Protein AF-A0A0C4F046-F1 (afdb_monomer)

Nearest PDB structures (foldseek):
  5k7v-assembly1_B  TM=2.975E-01  e=5.196E-01  synthetic construct
  8ga7-assembly1_A  TM=1.977E-01  e=1.729E+00  synthetic construct
  8tid-assembly1_L  TM=2.351E-01  e=9.231E+00  Tetrahymena thermophila

Sequence (367 aa):
MNSASNLQNIEILNSLYKELLLFGSLDEFSNASDAEFQLK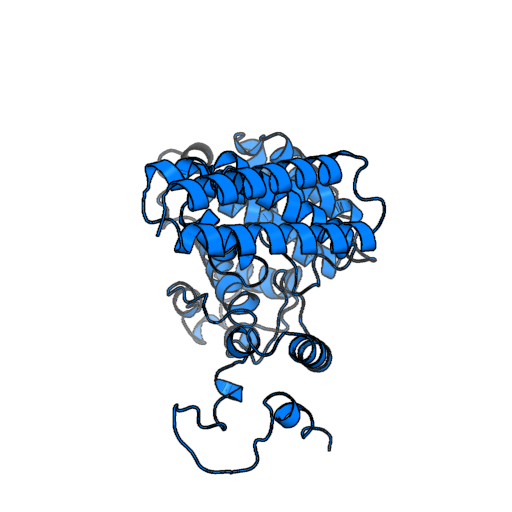SLRSLLRLGDYVAESVAVPAVFAKIEIFKPTTVVNLVELHTKLLFHKLGNNFFDSLDSVIPEIEFLESGAAMVHFHRSIKALPAADKQRAVQVVLKTILSHAPENFPMKGSPSPQYAQISEGFLQDEFLETEYITNLMKVFEIHEKLATSAGKRIEYQLVYYILDFINQYHQKVMQKHMGYGWKKDSSNFDRELDFMRRYLKKYRNRFLDRRYTDASQDLGDFIGFESARTDYGSNPFLFWIFTVLTGPFEHQNWDELFKDPGEMSYTLWMREIGRGKLHEFLRNVPDEQLSQYLPLSMAKGVPIRPGSSRRKTWISAKDLFAGGAN

Mean predicted aligned error: 11.11 Å

Secondary structure (DSSP, 8-state):
--HHHHHHHHHHHHHHHHHHHHHHHSSS-SSHHHHHHHHHHHHHHHHHHHHHHHH---HHHHTT-GGGSHHHHHHHHHHHHHHHHHHHGGGGGG-TT---S-HHHHHH-GGGGGGHHHHHTS-HHHHHHHHHHHHHHHHHHHHHHS-TT-PPPHHHHHHHHHHHTTGGGSHHHHHHHHHHHH-GGGSPSHHHHHHHHHHHHHHHHHHHHH-HHHHHHHH-TT--TTS-HHHHHHHHHHHHHIIIIIHHH-TT---GGG--TTTS--GGGGG-TTT-HHHHHHHHHHHTTS--SSGGGGGS-BTTB-B-TT--B--HHHHHHHHHHS-HHHHTTT--HHHHTT-----------PPPPTTTTTTT---

Radius of gyration: 22.6 Å; Cα contacts (8 Å, |Δi|>4): 366; chains: 1; bounding box: 54×60×60 Å

Organism: Puccinia triticina (isolate 1-1 / race 1 (BBBD)) (NCBI:txid630390)

Structure (mmCIF, N/CA/C/O backbone):
data_AF-A0A0C4F046-F1
#
_entry.id   AF-A0A0C4F046-F1
#
loop_
_atom_site.group_PDB
_atom_site.id
_atom_site.type_symbol
_atom_site.label_atom_id
_atom_site.label_alt_id
_atom_site.label_comp_id
_atom_site.label_asym_id
_atom_site.label_entity_id
_atom_site.label_seq_id
_atom_site.pdbx_PDB_ins_code
_atom_site.Cartn_x
_atom_site.Cartn_y
_atom_site.Cartn_z
_atom_site.occupancy
_atom_site.B_iso_or_equiv
_atom_site.auth_seq_id
_atom_site.auth_comp_id
_atom_site.auth_asym_id
_atom_site.auth_atom_id
_atom_site.pdbx_PDB_model_num
ATOM 1 N N . MET A 1 1 ? -32.332 -7.852 24.096 1.00 48.84 1 MET A N 1
ATOM 2 C CA . MET A 1 1 ? -31.078 -7.268 24.626 1.00 48.84 1 MET A CA 1
ATOM 3 C C . MET A 1 1 ? -31.250 -5.756 24.702 1.00 48.84 1 MET A C 1
ATOM 5 O O . MET A 1 1 ? -31.833 -5.189 23.789 1.00 48.84 1 MET A O 1
ATOM 9 N N . ASN A 1 2 ? -30.885 -5.144 25.833 1.00 57.91 2 ASN A N 1
ATOM 10 C CA . ASN A 1 2 ? -31.359 -3.818 26.256 1.00 57.91 2 ASN A CA 1
ATOM 11 C C . ASN A 1 2 ? -30.564 -2.677 25.589 1.00 57.91 2 ASN A C 1
ATOM 13 O O . ASN A 1 2 ? -29.340 -2.647 25.691 1.00 57.91 2 ASN A O 1
ATOM 17 N N . SER A 1 3 ? -31.246 -1.716 24.956 1.00 61.75 3 SER A N 1
ATOM 18 C CA . SER A 1 3 ? -30.628 -0.586 24.234 1.00 61.75 3 SER A CA 1
ATOM 19 C C . SER A 1 3 ? -29.692 0.272 25.101 1.00 61.75 3 SER A C 1
ATOM 21 O O . SER A 1 3 ? -28.704 0.799 24.594 1.00 61.75 3 SER A O 1
ATOM 23 N N . ALA A 1 4 ? -29.958 0.356 26.408 1.00 63.94 4 ALA A N 1
ATOM 24 C CA . ALA A 1 4 ? -29.123 1.068 27.377 1.00 63.94 4 ALA A CA 1
ATOM 25 C C . ALA A 1 4 ? -27.725 0.441 27.556 1.00 63.94 4 ALA A C 1
ATOM 27 O O . ALA A 1 4 ? -26.740 1.165 27.656 1.00 63.94 4 ALA A O 1
ATOM 28 N N . SER A 1 5 ? -27.616 -0.894 27.521 1.00 73.06 5 SER A N 1
ATOM 29 C CA . SER A 1 5 ? -26.325 -1.593 27.640 1.00 73.06 5 SER A CA 1
ATOM 30 C C . SER A 1 5 ? -25.453 -1.384 26.398 1.00 73.06 5 SER A C 1
ATOM 32 O O . SER A 1 5 ? -24.243 -1.204 26.517 1.00 73.06 5 SER A O 1
ATOM 34 N N . ASN A 1 6 ? -26.068 -1.313 25.213 1.00 74.38 6 ASN A N 1
ATOM 35 C CA . ASN A 1 6 ? -25.349 -1.025 23.971 1.00 74.38 6 ASN A CA 1
ATOM 36 C C . ASN A 1 6 ? -24.788 0.404 23.950 1.00 74.38 6 ASN A C 1
ATOM 38 O O . ASN A 1 6 ? -23.681 0.610 23.464 1.00 74.38 6 ASN A O 1
ATOM 42 N N . LEU A 1 7 ? -25.514 1.386 24.495 1.00 80.25 7 LEU A N 1
ATOM 43 C CA . LEU A 1 7 ? -25.032 2.770 24.578 1.00 80.25 7 LEU A CA 1
ATOM 44 C C . LEU A 1 7 ? -23.834 2.906 25.526 1.00 80.25 7 LEU A C 1
ATOM 46 O O . LEU A 1 7 ? -22.844 3.527 25.151 1.00 80.25 7 LEU A O 1
ATOM 50 N N . GLN A 1 8 ? -23.878 2.255 26.691 1.00 83.56 8 GLN A N 1
ATOM 51 C CA . GLN A 1 8 ? -22.760 2.251 27.638 1.00 83.56 8 GLN A CA 1
ATOM 52 C C . GLN A 1 8 ? -21.491 1.623 27.034 1.00 83.56 8 GLN A C 1
ATOM 54 O O . GLN A 1 8 ? -20.400 2.170 27.176 1.00 83.56 8 GLN A O 1
ATOM 59 N N . ASN A 1 9 ? -21.623 0.510 26.302 1.00 83.06 9 ASN A N 1
ATOM 60 C CA . ASN A 1 9 ? -20.487 -0.117 25.615 1.00 83.06 9 ASN A CA 1
ATOM 61 C C . ASN A 1 9 ? -19.855 0.817 24.567 1.00 83.06 9 ASN A C 1
ATOM 63 O O . ASN A 1 9 ? -18.636 0.832 24.410 1.00 83.06 9 ASN A O 1
ATOM 67 N N . ILE A 1 10 ? -20.670 1.616 23.872 1.00 84.12 10 ILE A N 1
ATOM 68 C CA . ILE A 1 10 ? -20.197 2.599 22.886 1.00 84.12 10 ILE A CA 1
ATOM 69 C C . ILE A 1 10 ? -19.478 3.765 23.566 1.00 84.12 10 ILE A C 1
ATOM 71 O O . ILE A 1 10 ? -18.446 4.209 23.071 1.00 84.12 10 ILE A O 1
ATOM 75 N N . GLU A 1 11 ? -19.978 4.248 24.702 1.00 87.38 11 GLU A N 1
ATOM 76 C CA . GLU A 1 11 ? -19.308 5.294 25.483 1.00 87.38 11 GLU A CA 1
ATOM 77 C C . GLU A 1 11 ? -17.931 4.837 25.971 1.00 87.38 11 GLU A C 1
ATOM 79 O O . GLU A 1 11 ? -16.950 5.562 25.795 1.00 87.38 11 GLU A O 1
ATOM 84 N N . ILE A 1 12 ? -17.836 3.607 26.492 1.00 86.56 12 ILE A N 1
ATOM 85 C CA . ILE A 1 12 ? -16.562 2.994 26.892 1.00 86.56 12 ILE A CA 1
ATOM 86 C C . ILE A 1 12 ? -15.621 2.893 25.687 1.00 86.56 12 ILE A C 1
ATOM 88 O O . ILE A 1 12 ? -14.473 3.326 25.769 1.00 86.56 12 ILE A O 1
ATOM 92 N N . LEU A 1 13 ? -16.103 2.377 24.554 1.00 87.38 13 LEU A N 1
ATOM 93 C CA . LEU A 1 13 ? -15.306 2.236 23.334 1.00 87.38 13 LEU A CA 1
ATOM 94 C C . LEU A 1 13 ? -14.775 3.587 22.831 1.00 87.38 13 LEU A C 1
ATOM 96 O O . LEU A 1 13 ? -13.596 3.712 22.501 1.00 87.38 13 LEU A O 1
ATOM 100 N N . ASN A 1 14 ? -15.625 4.613 22.813 1.00 90.31 14 ASN A N 1
ATOM 101 C CA . ASN A 1 14 ? -15.244 5.962 22.404 1.00 90.31 14 ASN A CA 1
ATOM 102 C C . ASN A 1 14 ? -14.262 6.605 23.397 1.00 90.31 14 ASN A C 1
ATOM 104 O O . ASN A 1 14 ? -13.392 7.368 22.979 1.00 90.31 14 ASN A O 1
ATOM 108 N N . SER A 1 15 ? -14.367 6.297 24.693 1.00 89.31 15 SER A N 1
ATOM 109 C CA . SER A 1 15 ? -13.385 6.722 25.697 1.00 89.31 15 SER A CA 1
ATOM 110 C C . SER A 1 15 ? -12.029 6.055 25.468 1.00 89.31 15 SER A C 1
ATOM 112 O O . SER A 1 15 ? -11.017 6.745 25.436 1.00 89.31 15 SER A O 1
ATOM 114 N N . LEU A 1 16 ? -12.002 4.738 25.231 1.00 87.44 16 LEU A N 1
ATOM 115 C CA . LEU A 1 16 ? -10.771 3.998 24.928 1.00 87.44 16 LEU A CA 1
ATOM 116 C C . LEU A 1 16 ? -10.087 4.517 23.658 1.00 87.44 16 LEU A C 1
ATOM 118 O O . LEU A 1 16 ? -8.867 4.642 23.620 1.00 87.44 16 LEU A O 1
ATOM 122 N N . TYR A 1 17 ? -10.868 4.854 22.631 1.00 87.69 17 TYR A N 1
ATOM 123 C CA . TYR A 1 17 ? -10.349 5.503 21.430 1.00 87.69 17 TYR A CA 1
ATOM 124 C C . TYR A 1 17 ? -9.674 6.847 21.741 1.00 87.69 17 TYR A C 1
ATOM 126 O O . TYR A 1 17 ? -8.573 7.095 21.258 1.00 87.69 17 TYR A O 1
ATOM 134 N N . LYS A 1 18 ? -10.295 7.698 22.567 1.00 87.69 18 LYS A N 1
ATOM 135 C CA . LYS A 1 18 ? -9.705 8.986 22.967 1.00 87.69 18 LYS A CA 1
ATOM 136 C C . LYS A 1 18 ? -8.396 8.806 23.733 1.00 87.69 18 LYS A C 1
ATOM 138 O O . LYS A 1 18 ? -7.441 9.510 23.438 1.00 87.69 18 LYS A O 1
ATOM 143 N N . GLU A 1 19 ? -8.336 7.845 24.652 1.00 85.00 19 GLU A N 1
ATOM 144 C CA . GLU A 1 19 ? -7.095 7.507 25.362 1.00 85.00 19 GLU A CA 1
ATOM 145 C C . GLU A 1 19 ? -6.001 7.047 24.389 1.00 85.00 19 GLU A C 1
ATOM 147 O O . GLU A 1 19 ? -4.870 7.522 24.458 1.00 85.00 19 GLU A O 1
ATOM 152 N N . LEU A 1 20 ? -6.336 6.191 23.413 1.00 82.12 20 LEU A N 1
ATOM 153 C CA . LEU A 1 20 ? -5.384 5.750 22.386 1.00 82.12 20 LEU A CA 1
ATOM 154 C C . LEU A 1 20 ? -4.813 6.927 21.577 1.00 82.12 20 LEU A C 1
ATOM 156 O O . LEU A 1 20 ? -3.622 6.932 21.269 1.00 82.12 20 LEU A O 1
ATOM 160 N N . LEU A 1 21 ? -5.637 7.928 21.252 1.00 78.12 21 LEU A N 1
ATOM 161 C CA . LEU A 1 21 ? -5.165 9.137 20.571 1.00 78.12 21 LEU A CA 1
ATOM 162 C C . LEU A 1 21 ? -4.178 9.938 21.422 1.00 78.12 21 LEU A C 1
ATOM 164 O O . LEU A 1 21 ? -3.212 10.461 20.873 1.00 78.12 21 LEU A O 1
ATOM 168 N N . LEU A 1 22 ? -4.394 10.017 22.739 1.00 74.19 22 LEU A N 1
ATOM 169 C CA . LEU A 1 22 ? -3.463 10.696 23.640 1.00 74.19 22 LEU A CA 1
ATOM 170 C C . LEU A 1 22 ? -2.093 10.009 23.603 1.00 74.19 22 LEU A C 1
ATOM 172 O O . LEU A 1 22 ? -1.090 10.688 23.395 1.00 74.19 22 LEU A O 1
ATOM 176 N N . PHE A 1 23 ? -2.049 8.674 23.667 1.00 65.44 23 PHE A N 1
ATOM 177 C CA . PHE A 1 23 ? -0.799 7.911 23.516 1.00 65.44 23 PHE A CA 1
ATOM 178 C C . PHE A 1 23 ? -0.111 8.131 22.165 1.00 65.44 23 PHE A C 1
ATOM 180 O O . PHE A 1 23 ? 1.113 8.218 22.115 1.00 65.44 23 PHE A O 1
ATOM 187 N N . GLY A 1 24 ? -0.883 8.234 21.080 1.00 60.16 24 GLY A N 1
ATOM 188 C CA . GLY A 1 24 ? -0.346 8.503 19.744 1.00 60.16 24 GLY A CA 1
ATOM 189 C C . GLY A 1 24 ? 0.184 9.930 19.555 1.00 60.16 24 GLY A C 1
ATOM 190 O O . GLY A 1 24 ? 0.894 10.178 18.587 1.00 60.16 24 GLY A O 1
ATOM 191 N N . SER A 1 25 ? -0.161 10.859 20.453 1.00 60.09 25 SER A N 1
ATOM 192 C CA . SER A 1 25 ? 0.201 12.283 20.371 1.00 60.09 25 SER A CA 1
ATOM 193 C C . SER A 1 25 ? 1.336 12.717 21.303 1.00 60.09 25 SER A C 1
ATOM 195 O O . SER A 1 25 ? 1.835 13.827 21.152 1.00 60.09 25 SER A O 1
ATOM 197 N N . LEU A 1 26 ? 1.702 11.889 22.289 1.00 48.78 26 LEU A N 1
ATOM 198 C CA . LEU A 1 26 ? 2.458 12.350 23.458 1.00 48.78 26 LEU A CA 1
ATOM 199 C C . LEU A 1 26 ? 3.973 12.493 23.263 1.00 48.78 26 LEU A C 1
ATOM 201 O O . LEU A 1 26 ? 4.561 13.191 24.068 1.00 48.78 26 LEU A O 1
ATOM 205 N N . ASP A 1 27 ? 4.572 11.881 22.242 1.00 51.28 27 ASP A N 1
ATOM 206 C CA . ASP A 1 27 ? 5.945 12.096 21.742 1.00 51.28 27 ASP A CA 1
ATOM 207 C C . ASP A 1 27 ? 6.153 11.032 20.645 1.00 51.28 27 ASP A C 1
ATOM 209 O O . ASP A 1 27 ? 5.868 9.859 20.896 1.00 51.28 27 ASP A O 1
ATOM 213 N N . GLU A 1 28 ? 6.555 11.391 19.417 1.00 60.91 28 GLU A N 1
ATOM 214 C CA . GLU A 1 28 ? 6.679 10.431 18.300 1.00 60.91 28 GLU A CA 1
ATOM 215 C C . GLU A 1 28 ? 7.558 9.223 18.689 1.00 60.91 28 GLU A C 1
ATOM 217 O O . GLU A 1 28 ? 8.765 9.333 18.883 1.00 60.91 28 GLU A O 1
ATOM 222 N N . PHE A 1 29 ? 6.875 8.086 18.866 1.00 61.34 29 PHE A N 1
ATOM 223 C CA . PHE A 1 29 ? 7.314 6.727 19.201 1.00 61.34 29 PHE A CA 1
ATOM 224 C C . PHE A 1 29 ? 8.789 6.585 19.620 1.00 61.34 29 PHE A C 1
ATOM 226 O O . PHE A 1 29 ? 9.668 6.250 18.826 1.00 61.34 29 PHE A O 1
ATOM 233 N N . SER A 1 30 ? 9.032 6.740 20.921 1.00 62.50 30 SER A N 1
ATOM 234 C CA . SER A 1 30 ? 10.351 6.725 21.564 1.00 62.50 30 SER A CA 1
ATOM 235 C C . SER A 1 30 ? 11.207 5.475 21.305 1.00 62.50 30 SER A C 1
ATOM 237 O O . SER A 1 30 ? 12.424 5.535 21.491 1.00 62.50 30 SER A O 1
ATOM 239 N N . ASN A 1 31 ? 10.616 4.342 20.897 1.00 76.25 31 ASN A N 1
ATOM 240 C CA . ASN A 1 31 ? 11.315 3.152 20.390 1.00 76.25 31 ASN A CA 1
ATOM 241 C C . ASN A 1 31 ? 10.337 2.108 19.790 1.00 76.25 31 ASN A C 1
ATOM 243 O O . ASN A 1 31 ? 9.114 2.217 19.893 1.00 76.25 31 ASN A O 1
ATOM 247 N N . ALA A 1 32 ? 10.887 1.035 19.209 1.00 85.75 32 ALA A N 1
ATOM 248 C CA . ALA A 1 32 ? 10.124 -0.062 18.604 1.00 85.75 32 ALA A CA 1
ATOM 249 C C . ALA A 1 32 ? 9.189 -0.819 19.574 1.00 85.75 32 ALA A C 1
ATOM 251 O O . ALA A 1 32 ? 8.154 -1.330 19.143 1.00 85.75 32 ALA A O 1
ATOM 252 N N . SER A 1 33 ? 9.520 -0.891 20.870 1.00 87.31 33 SER A N 1
ATOM 253 C CA . SER A 1 33 ? 8.685 -1.582 21.868 1.00 87.31 33 SER A CA 1
ATOM 254 C C . SER A 1 33 ? 7.412 -0.792 22.162 1.00 87.31 33 SER A C 1
ATOM 256 O O . SER A 1 33 ? 6.330 -1.377 22.251 1.00 87.31 33 SER A O 1
ATOM 258 N N . ASP A 1 34 ? 7.527 0.535 22.242 1.00 86.56 34 ASP A N 1
ATOM 259 C CA . ASP A 1 34 ? 6.381 1.431 22.412 1.00 86.56 34 ASP A CA 1
ATOM 260 C C . ASP A 1 34 ? 5.447 1.335 21.200 1.00 86.56 34 ASP A C 1
ATOM 262 O O . ASP A 1 34 ? 4.233 1.171 21.353 1.00 86.56 34 ASP A O 1
ATOM 266 N N . ALA A 1 35 ? 6.013 1.319 19.988 1.00 89.50 35 ALA A N 1
ATOM 267 C CA . ALA A 1 35 ? 5.246 1.110 18.763 1.00 89.50 35 ALA A CA 1
ATOM 268 C C . ALA A 1 35 ? 4.544 -0.261 18.738 1.00 89.50 35 ALA A C 1
ATOM 270 O O . ALA A 1 35 ? 3.374 -0.364 18.364 1.00 89.50 35 ALA A O 1
ATOM 271 N N . GLU A 1 36 ? 5.211 -1.330 19.182 1.00 90.44 36 GLU A N 1
ATOM 272 C CA . GLU A 1 36 ? 4.590 -2.652 19.281 1.00 90.44 36 GLU A CA 1
ATOM 273 C C . GLU A 1 36 ? 3.430 -2.674 20.289 1.00 90.44 36 GLU A C 1
ATOM 275 O O . GLU A 1 36 ? 2.371 -3.249 20.003 1.00 90.44 36 GLU A O 1
ATOM 280 N N . PHE A 1 37 ? 3.599 -2.044 21.453 1.00 89.06 37 PHE A N 1
ATOM 281 C CA . PHE A 1 37 ? 2.538 -1.925 22.449 1.00 89.06 37 PHE A CA 1
ATOM 282 C C . PHE A 1 37 ? 1.331 -1.168 21.885 1.00 89.06 37 PHE A C 1
ATOM 284 O O . PHE A 1 37 ? 0.200 -1.654 21.964 1.00 89.06 37 PHE A O 1
ATOM 291 N N . GLN A 1 38 ? 1.560 -0.024 21.241 1.00 88.81 38 GLN A N 1
ATOM 292 C CA . GLN A 1 38 ? 0.492 0.769 20.636 1.00 88.81 38 GLN A CA 1
ATOM 293 C C . GLN A 1 38 ? -0.210 0.030 19.487 1.00 88.81 38 GLN A C 1
ATOM 295 O O . GLN A 1 38 ? -1.438 0.083 19.396 1.00 88.81 38 GLN A O 1
ATOM 300 N N . LEU A 1 39 ? 0.515 -0.748 18.671 1.00 90.44 39 LEU A N 1
ATOM 301 C CA . LEU A 1 39 ? -0.097 -1.635 17.672 1.00 90.44 39 LEU A CA 1
ATOM 302 C C . LEU A 1 39 ? -1.032 -2.653 18.320 1.00 90.44 39 LEU A C 1
ATOM 304 O O . LEU A 1 39 ? -2.149 -2.850 17.842 1.00 90.44 39 LEU A O 1
ATOM 308 N N . LYS A 1 40 ? -0.605 -3.305 19.407 1.00 90.94 40 LYS A N 1
ATOM 309 C CA . LYS A 1 40 ? -1.445 -4.273 20.135 1.00 90.94 40 LYS A CA 1
ATOM 310 C C . LYS A 1 40 ? -2.699 -3.605 20.701 1.00 90.94 40 LYS A C 1
ATOM 312 O O . LYS A 1 40 ? -3.788 -4.176 20.587 1.00 90.94 40 LYS A O 1
ATOM 317 N N . SER A 1 41 ? -2.566 -2.395 21.238 1.00 90.38 41 SER A N 1
ATOM 318 C CA . SER A 1 41 ? -3.684 -1.597 21.753 1.00 90.38 41 SER A CA 1
ATOM 319 C C . SER A 1 41 ? -4.670 -1.214 20.647 1.00 90.38 41 SER A C 1
ATOM 321 O O . SER A 1 41 ? -5.867 -1.468 20.783 1.00 90.38 41 SER A O 1
ATOM 323 N N . LEU A 1 42 ? -4.181 -0.716 19.507 1.00 92.12 42 LEU A N 1
ATOM 324 C CA . LEU A 1 42 ? -5.000 -0.387 18.336 1.00 92.12 42 LEU A CA 1
ATOM 325 C C . LEU A 1 42 ? -5.758 -1.609 17.802 1.00 92.12 42 LEU A C 1
ATOM 327 O O . LEU A 1 42 ? -6.968 -1.553 17.583 1.00 92.12 42 LEU A O 1
ATOM 331 N N . ARG A 1 43 ? -5.071 -2.744 17.639 1.00 91.81 43 ARG A N 1
ATOM 332 C CA . ARG A 1 43 ? -5.685 -4.001 17.175 1.00 91.81 43 ARG A CA 1
ATOM 333 C C . ARG A 1 43 ? -6.765 -4.496 18.136 1.00 91.81 43 ARG A C 1
ATOM 335 O O . ARG A 1 43 ? -7.811 -4.971 17.694 1.00 91.81 43 ARG A O 1
ATOM 342 N N . SER A 1 44 ? -6.532 -4.357 19.441 1.00 90.75 44 SER A N 1
ATOM 343 C CA . SER A 1 44 ? -7.504 -4.721 20.477 1.00 90.75 44 SER A CA 1
ATOM 344 C C . SER A 1 44 ? -8.728 -3.805 20.456 1.00 90.75 44 SER A C 1
ATOM 346 O O . SER A 1 44 ? -9.851 -4.301 20.532 1.00 90.75 44 SER A O 1
ATOM 348 N N . LEU A 1 45 ? -8.528 -2.492 20.283 1.00 91.31 45 LEU A N 1
ATOM 349 C CA . LEU A 1 45 ? -9.607 -1.510 20.150 1.00 91.31 45 LEU A CA 1
ATOM 350 C C . LEU A 1 45 ? -10.508 -1.828 18.951 1.00 91.31 45 LEU A C 1
ATOM 352 O O . LEU A 1 45 ? -11.729 -1.867 19.093 1.00 91.31 45 LEU A O 1
ATOM 356 N N . LEU A 1 46 ? -9.911 -2.099 17.788 1.00 91.31 46 LEU A N 1
ATOM 357 C CA . LEU A 1 46 ? -10.649 -2.447 16.573 1.00 91.31 46 LEU A CA 1
ATOM 358 C C . LEU A 1 46 ? -11.422 -3.757 16.742 1.00 91.31 46 LEU A C 1
ATOM 360 O O . LEU A 1 46 ? -12.613 -3.801 16.450 1.00 91.31 46 LEU A O 1
ATOM 364 N N . ARG A 1 47 ? -10.792 -4.792 17.313 1.00 89.62 47 ARG A N 1
ATOM 365 C CA . ARG A 1 47 ? -11.454 -6.076 17.591 1.00 89.62 47 ARG A CA 1
ATOM 366 C C . ARG A 1 47 ? -12.625 -5.933 18.567 1.00 89.62 47 ARG A C 1
ATOM 368 O O . ARG A 1 47 ? -13.666 -6.551 18.364 1.00 89.62 47 ARG A O 1
ATOM 375 N N . LEU A 1 48 ? -12.469 -5.132 19.622 1.00 87.75 48 LEU A N 1
ATOM 376 C CA . LEU A 1 48 ? -13.560 -4.835 20.553 1.00 87.75 48 LEU A CA 1
ATOM 377 C C . LEU A 1 48 ? -14.684 -4.078 19.841 1.00 87.75 48 LEU A C 1
ATOM 379 O O . LEU A 1 48 ? -15.856 -4.402 20.021 1.00 87.75 48 LEU A O 1
ATOM 383 N N . GLY A 1 49 ? -14.323 -3.112 18.997 1.00 88.00 49 GLY A N 1
ATOM 384 C CA . GLY A 1 49 ? -15.254 -2.457 18.096 1.00 88.00 49 GLY A CA 1
ATOM 385 C C . GLY A 1 49 ? -16.042 -3.463 17.268 1.00 88.00 49 GLY A C 1
ATOM 386 O O . GLY A 1 49 ? -17.261 -3.342 17.164 1.00 88.00 49 GLY A O 1
ATOM 387 N N . ASP A 1 50 ? -15.367 -4.463 16.707 1.00 87.75 50 ASP A N 1
ATOM 388 C CA . ASP A 1 50 ? -16.011 -5.463 15.866 1.00 87.75 50 ASP A CA 1
ATOM 389 C C . ASP A 1 50 ? -17.042 -6.292 16.616 1.00 87.75 50 ASP A C 1
ATOM 391 O O . ASP A 1 50 ? -18.168 -6.455 16.148 1.00 87.75 50 ASP A O 1
ATOM 395 N N . TYR A 1 51 ? -16.696 -6.703 17.829 1.00 85.38 51 TYR A N 1
ATOM 396 C CA . TYR A 1 51 ? -17.625 -7.379 18.719 1.00 85.38 51 TYR A CA 1
ATOM 397 C C . TYR A 1 51 ? -18.849 -6.506 19.058 1.00 85.38 51 TYR A C 1
ATOM 399 O O . TYR A 1 51 ? -19.991 -6.970 19.020 1.00 85.38 51 TYR A O 1
ATOM 407 N N . VAL A 1 52 ? -18.636 -5.216 19.347 1.00 83.25 52 VAL A N 1
ATOM 408 C CA . VAL A 1 52 ? -19.738 -4.275 19.604 1.00 83.25 52 VAL A CA 1
ATOM 409 C C . VAL A 1 52 ? -20.607 -4.114 18.355 1.00 83.25 52 VAL A C 1
ATOM 411 O O . VAL A 1 52 ? -21.830 -4.176 18.467 1.00 83.25 52 VAL A O 1
ATOM 414 N N . ALA A 1 53 ? -20.011 -3.968 17.171 1.00 82.88 53 ALA A N 1
ATOM 415 C CA . ALA A 1 53 ? -20.728 -3.848 15.903 1.00 82.88 53 ALA A CA 1
ATOM 416 C C . ALA A 1 53 ? -21.664 -5.036 15.645 1.00 82.88 53 ALA A C 1
ATOM 418 O O . ALA A 1 53 ? -22.821 -4.829 15.288 1.00 82.88 53 ALA A O 1
ATOM 419 N N . GLU A 1 54 ? -21.192 -6.262 15.878 1.00 82.50 54 GLU A N 1
ATOM 420 C CA . GLU A 1 54 ? -21.991 -7.485 15.726 1.00 82.50 54 GLU A CA 1
ATOM 421 C C . GLU A 1 54 ? -23.177 -7.542 16.704 1.00 82.50 54 GLU A C 1
ATOM 423 O O . GLU A 1 54 ? -24.229 -8.096 16.387 1.00 82.50 54 GLU A O 1
ATOM 428 N N . SER A 1 55 ? -23.037 -6.927 17.881 1.00 76.56 55 SER A N 1
ATOM 429 C CA . SER A 1 55 ? -24.088 -6.872 18.906 1.00 76.56 55 SER A CA 1
ATOM 430 C C . SER A 1 55 ? -25.128 -5.754 18.701 1.00 76.56 55 SER A C 1
ATOM 432 O O . SER A 1 55 ? -26.189 -5.757 19.339 1.00 76.56 55 SER A O 1
ATOM 434 N N . VAL A 1 56 ? -24.853 -4.777 17.827 1.00 75.44 56 VAL A N 1
ATOM 435 C CA . VAL A 1 56 ? -25.709 -3.600 17.612 1.00 75.44 56 VAL A CA 1
ATOM 436 C C . VAL A 1 56 ? -26.619 -3.812 16.401 1.00 75.44 56 VAL A C 1
ATOM 438 O O . VAL A 1 56 ? -26.204 -3.700 15.255 1.00 75.44 56 VAL A O 1
ATOM 441 N N . ALA A 1 57 ? -27.913 -4.028 16.654 1.00 65.44 57 ALA A N 1
ATOM 442 C CA . ALA A 1 57 ? -28.914 -4.231 15.599 1.00 65.44 57 ALA A CA 1
ATOM 443 C C . ALA A 1 57 ? -29.455 -2.931 14.960 1.00 65.44 57 ALA A C 1
ATOM 445 O O . ALA A 1 57 ? -30.184 -2.989 13.973 1.00 65.44 57 ALA A O 1
ATOM 446 N N . VAL A 1 58 ? -29.155 -1.755 15.531 1.00 75.38 58 VAL A N 1
ATOM 447 C CA . VAL A 1 58 ? -29.789 -0.479 15.145 1.00 75.38 58 VAL A CA 1
ATOM 448 C C . VAL A 1 58 ? -28.779 0.456 14.459 1.00 75.38 58 VAL A C 1
ATOM 450 O O . VAL A 1 58 ? -27.856 0.929 15.128 1.00 75.38 58 VAL A O 1
ATOM 453 N N . PRO A 1 59 ? -28.976 0.822 13.175 1.00 76.12 59 PRO A N 1
ATOM 454 C CA . PRO A 1 59 ? -28.053 1.684 12.422 1.00 76.12 59 PRO A CA 1
ATOM 455 C C . PRO A 1 59 ? -27.759 3.042 13.080 1.00 76.12 59 PRO A C 1
ATOM 457 O O . PRO A 1 59 ? -26.621 3.505 13.082 1.00 76.12 59 PRO A O 1
ATOM 460 N N . ALA A 1 60 ? -28.760 3.666 13.710 1.00 77.62 60 ALA A N 1
ATOM 461 C CA . ALA A 1 60 ? -28.590 4.944 14.410 1.00 77.62 60 ALA A CA 1
ATOM 462 C C . ALA A 1 60 ? -27.664 4.850 15.639 1.00 77.62 60 ALA A C 1
ATOM 464 O O . ALA A 1 60 ? -27.060 5.840 16.044 1.00 77.62 60 ALA A O 1
ATOM 465 N N . VAL A 1 61 ? -27.559 3.665 16.244 1.00 75.38 61 VAL A N 1
ATOM 466 C CA . VAL A 1 61 ? -26.648 3.396 17.364 1.00 75.38 61 VAL A CA 1
ATOM 467 C C . VAL A 1 61 ? -25.246 3.106 16.829 1.00 75.38 61 VAL A C 1
ATOM 469 O O . VAL A 1 61 ? -24.276 3.637 17.359 1.00 75.38 61 VAL A O 1
ATOM 472 N N . PHE A 1 62 ? -25.145 2.357 15.729 1.00 77.25 62 PHE A N 1
ATOM 473 C CA . PHE A 1 62 ? -23.880 2.090 15.040 1.00 77.25 62 PHE A CA 1
ATOM 474 C C . PHE A 1 62 ? -23.163 3.380 14.602 1.00 77.25 62 PHE A C 1
ATOM 476 O O . PHE A 1 62 ? -21.958 3.515 14.797 1.00 77.25 62 PHE A O 1
ATOM 483 N N . ALA A 1 63 ? -23.912 4.373 14.109 1.00 81.56 63 ALA A N 1
ATOM 484 C CA . ALA A 1 63 ? -23.376 5.675 13.695 1.00 81.56 63 ALA A CA 1
ATOM 485 C C . ALA A 1 63 ? -22.688 6.479 14.822 1.00 81.56 63 ALA A C 1
ATOM 487 O O . ALA A 1 63 ? -21.991 7.455 14.543 1.00 81.56 63 ALA A O 1
ATOM 488 N N . LYS A 1 64 ? -22.870 6.089 16.093 1.00 85.19 64 LYS A N 1
ATOM 489 C CA . LYS A 1 64 ? -22.238 6.732 17.259 1.00 85.19 64 LYS A CA 1
ATOM 490 C C . LYS A 1 64 ? -20.845 6.186 17.586 1.00 85.19 64 LYS A C 1
ATOM 492 O O . LYS A 1 64 ? -20.188 6.718 18.479 1.00 85.19 64 LYS A O 1
ATOM 497 N N . ILE A 1 65 ? -20.405 5.121 16.917 1.00 87.25 65 ILE A N 1
ATOM 498 C CA . ILE A 1 65 ? -19.099 4.511 17.165 1.00 87.25 65 ILE A CA 1
ATOM 499 C C . ILE A 1 65 ? -18.032 5.302 16.402 1.00 87.25 65 ILE A C 1
ATOM 501 O O . ILE A 1 65 ? -17.969 5.258 15.174 1.00 87.25 65 ILE A O 1
ATOM 505 N N . GLU A 1 66 ? -17.189 6.036 17.131 1.00 90.94 66 GLU A N 1
ATOM 506 C CA . GLU A 1 66 ? -16.223 6.977 16.545 1.00 90.94 66 GLU A CA 1
ATOM 507 C C . GLU A 1 66 ? -15.215 6.282 15.630 1.00 90.94 66 GLU A C 1
ATOM 509 O O . GLU A 1 66 ? -14.918 6.788 14.549 1.00 90.94 66 GLU A O 1
ATOM 514 N N . ILE A 1 67 ? -14.746 5.094 16.023 1.00 90.94 67 ILE A N 1
ATOM 515 C CA . ILE A 1 67 ? -13.747 4.317 15.276 1.00 90.94 67 ILE A CA 1
ATOM 516 C C . ILE A 1 67 ? -14.252 3.773 13.930 1.00 90.94 67 ILE A C 1
ATOM 518 O O . ILE A 1 67 ? -13.457 3.238 13.163 1.00 90.94 67 ILE A O 1
ATOM 522 N N . PHE A 1 68 ? -15.551 3.910 13.628 1.00 91.12 68 PHE A N 1
ATOM 523 C CA . PHE A 1 68 ? -16.142 3.529 12.335 1.00 91.12 68 PHE A CA 1
ATOM 524 C C . PHE A 1 68 ? -16.512 4.720 11.462 1.00 91.12 68 PHE A C 1
ATOM 526 O O . PHE A 1 68 ? -16.960 4.529 10.331 1.00 91.12 68 PHE A O 1
ATOM 533 N N . LYS A 1 69 ? -16.325 5.951 11.949 1.00 93.50 69 LYS A N 1
ATOM 534 C CA . LYS A 1 69 ? -16.507 7.128 11.102 1.00 93.50 69 LYS A CA 1
ATOM 535 C C . LYS A 1 69 ? -15.424 7.149 10.020 1.00 93.50 69 LYS A C 1
ATOM 537 O O . LYS A 1 69 ? -14.267 6.882 10.347 1.00 93.50 69 LYS A O 1
ATOM 542 N N . PRO A 1 70 ? -15.753 7.511 8.765 1.00 95.00 70 PRO A N 1
ATOM 543 C CA . PRO A 1 70 ? -14.804 7.411 7.658 1.00 95.00 70 PRO A CA 1
ATOM 544 C C . PRO A 1 70 ? -13.467 8.118 7.907 1.00 95.00 70 PRO A C 1
ATOM 546 O O . PRO A 1 70 ? -12.409 7.513 7.758 1.00 95.00 70 PRO A O 1
ATOM 549 N N . THR A 1 71 ? -13.507 9.360 8.395 1.00 94.38 71 THR A N 1
ATOM 550 C CA . THR A 1 71 ? -12.304 10.137 8.727 1.00 94.38 71 THR A CA 1
ATOM 551 C C . THR A 1 71 ? -11.471 9.485 9.827 1.00 94.38 71 THR A C 1
ATOM 553 O O . THR A 1 71 ? -10.249 9.427 9.720 1.00 94.38 71 THR A O 1
ATOM 556 N N . THR A 1 72 ? -12.117 8.943 10.861 1.00 94.56 72 THR A N 1
ATOM 557 C CA . THR A 1 72 ? -11.431 8.219 11.935 1.00 94.56 72 THR A CA 1
ATOM 558 C C . THR A 1 72 ? -10.744 6.968 11.408 1.00 94.56 72 THR A C 1
ATOM 560 O O . THR A 1 72 ? -9.591 6.724 11.742 1.00 94.56 72 THR A O 1
ATOM 563 N N . VAL A 1 73 ? -11.419 6.183 10.565 1.00 95.81 73 VAL A N 1
ATOM 564 C CA . VAL A 1 73 ? -10.844 4.964 9.979 1.00 95.81 73 VAL A CA 1
ATOM 565 C C . VAL A 1 73 ? -9.583 5.298 9.183 1.00 95.81 73 VAL A C 1
ATOM 567 O O . VAL A 1 73 ? -8.564 4.641 9.376 1.00 95.81 73 VAL A O 1
ATOM 570 N N . VAL A 1 74 ? -9.620 6.343 8.351 1.00 96.81 74 VAL A N 1
ATOM 571 C CA . VAL A 1 74 ? -8.449 6.815 7.591 1.00 96.81 74 VAL A CA 1
ATOM 572 C C . VAL A 1 74 ? -7.295 7.189 8.529 1.00 96.81 74 VAL A C 1
ATOM 574 O O . VAL A 1 74 ? -6.176 6.721 8.327 1.00 96.81 74 VAL A O 1
ATOM 577 N N . ASN A 1 75 ? -7.562 7.949 9.595 1.00 94.25 75 ASN A N 1
ATOM 578 C CA . ASN A 1 75 ? -6.534 8.333 10.570 1.00 94.25 75 ASN A CA 1
ATOM 579 C C . ASN A 1 75 ? -5.949 7.120 11.314 1.00 94.25 75 ASN A C 1
ATOM 581 O O . ASN A 1 75 ? -4.754 7.070 11.595 1.00 94.25 75 ASN A O 1
ATOM 585 N N . LEU A 1 76 ? -6.774 6.119 11.630 1.00 94.94 76 LEU A N 1
ATOM 586 C CA . LEU A 1 76 ? -6.315 4.892 12.281 1.00 94.94 76 LEU A CA 1
ATOM 587 C C . LEU A 1 76 ? -5.463 4.021 11.345 1.00 94.94 76 LEU A C 1
ATOM 589 O O . LEU A 1 76 ? -4.528 3.373 11.813 1.00 94.94 76 LEU A O 1
ATOM 593 N N . VAL A 1 77 ? -5.745 4.018 10.038 1.00 96.50 77 VAL A N 1
ATOM 594 C CA . VAL A 1 77 ? -4.894 3.366 9.024 1.00 96.50 77 VAL A CA 1
ATOM 595 C C . VAL A 1 77 ? -3.542 4.068 8.909 1.00 96.50 77 VAL A C 1
ATOM 597 O O . VAL A 1 77 ? -2.505 3.402 8.844 1.00 96.50 77 VAL A O 1
ATOM 600 N N . GLU A 1 78 ? -3.537 5.401 8.912 1.00 95.25 78 GLU A N 1
ATOM 601 C CA . GLU A 1 78 ? -2.307 6.195 8.930 1.00 95.25 78 GLU A CA 1
ATOM 602 C C . GLU A 1 78 ? -1.472 5.870 10.178 1.00 95.25 78 GLU A C 1
ATOM 604 O O . GLU A 1 78 ? -0.307 5.487 10.061 1.00 95.25 78 GLU A O 1
ATOM 609 N N . LEU A 1 79 ? -2.090 5.917 11.365 1.00 93.06 79 LEU A N 1
ATOM 610 C CA . LEU A 1 79 ? -1.450 5.564 12.634 1.00 93.06 79 LEU A CA 1
ATOM 611 C C . LEU A 1 79 ? -0.889 4.137 12.610 1.00 93.06 79 LEU A C 1
ATOM 613 O O . LEU A 1 79 ? 0.256 3.922 12.999 1.00 93.06 79 LEU A O 1
ATOM 617 N N . HIS A 1 80 ? -1.661 3.165 12.118 1.00 94.44 80 HIS A N 1
ATOM 618 C CA . HIS A 1 80 ? -1.197 1.786 11.968 1.00 94.44 80 HIS A CA 1
ATOM 619 C C . HIS A 1 80 ? 0.057 1.699 11.090 1.00 94.44 80 HIS A C 1
ATOM 621 O O . HIS A 1 80 ? 1.013 1.015 11.448 1.00 94.44 80 HIS A O 1
ATOM 627 N N . THR A 1 81 ? 0.074 2.418 9.968 1.00 95.19 81 THR A N 1
ATOM 628 C CA . THR A 1 81 ? 1.211 2.434 9.037 1.00 95.19 81 THR A CA 1
ATOM 629 C C . THR A 1 81 ? 2.448 3.062 9.682 1.00 95.19 81 THR A C 1
ATOM 631 O O . THR A 1 81 ? 3.521 2.463 9.630 1.00 95.19 81 THR A O 1
ATOM 634 N N . LYS A 1 82 ? 2.300 4.205 10.369 1.00 92.75 82 LYS A N 1
ATOM 635 C CA . LYS A 1 82 ? 3.390 4.846 11.131 1.00 92.75 82 LYS A CA 1
ATOM 636 C C . LYS A 1 82 ? 3.963 3.905 12.182 1.00 92.75 82 LYS A C 1
ATOM 638 O O . LYS A 1 82 ? 5.174 3.723 12.273 1.00 92.75 82 LYS A O 1
ATOM 643 N N . LEU A 1 83 ? 3.094 3.258 12.946 1.00 92.19 83 LEU A N 1
ATOM 644 C CA . LEU A 1 83 ? 3.498 2.308 13.970 1.00 92.19 83 LEU A CA 1
ATOM 645 C C . LEU A 1 83 ? 4.251 1.096 13.400 1.00 92.19 83 LEU A C 1
ATOM 647 O O . LEU A 1 83 ? 5.185 0.605 14.033 1.00 92.19 83 LEU A O 1
ATOM 651 N N . LEU A 1 84 ? 3.878 0.612 12.209 1.00 92.94 84 LEU A N 1
ATOM 652 C CA . LEU A 1 84 ? 4.619 -0.455 11.533 1.00 92.94 84 LEU A CA 1
ATOM 653 C C . LEU A 1 84 ? 6.044 -0.022 11.176 1.00 92.94 84 LEU A C 1
ATOM 655 O O . LEU A 1 84 ? 6.958 -0.821 11.368 1.00 92.94 84 LEU A O 1
ATOM 659 N N . PHE A 1 85 ? 6.258 1.217 10.721 1.00 91.69 85 PHE A N 1
ATOM 660 C CA . PHE A 1 85 ? 7.612 1.742 10.500 1.00 91.69 85 PHE A CA 1
ATOM 661 C C . PHE A 1 85 ? 8.429 1.762 11.789 1.00 91.69 85 PHE A C 1
ATOM 663 O O . PHE A 1 85 ? 9.528 1.223 11.813 1.00 91.69 85 PHE A O 1
ATOM 670 N N . HIS A 1 86 ? 7.873 2.275 12.884 1.00 89.81 86 HIS A N 1
ATOM 671 C CA . HIS A 1 86 ? 8.596 2.344 14.158 1.00 89.81 86 HIS A CA 1
ATOM 672 C C . HIS A 1 86 ? 8.886 0.961 14.755 1.00 89.81 86 HIS A C 1
ATOM 674 O O . HIS A 1 86 ? 9.956 0.739 15.319 1.00 89.81 86 HIS A O 1
ATOM 680 N N . LYS A 1 87 ? 7.964 0.000 14.599 1.00 91.06 87 LYS A N 1
ATOM 681 C CA . LYS A 1 87 ? 8.173 -1.390 15.029 1.00 91.06 87 LYS A CA 1
ATOM 682 C C . LYS A 1 87 ? 9.240 -2.095 14.183 1.00 91.06 87 LYS A C 1
ATOM 684 O O . LYS A 1 87 ? 10.056 -2.838 14.723 1.00 91.06 87 LYS A O 1
ATOM 689 N N . LEU A 1 88 ? 9.175 -1.959 12.858 1.00 90.25 88 LEU A N 1
ATOM 690 C CA . LEU A 1 88 ? 9.971 -2.770 11.927 1.00 90.25 88 LEU A CA 1
ATOM 691 C C . LEU A 1 88 ? 11.316 -2.126 11.567 1.00 90.25 88 LEU A C 1
ATOM 693 O O . LEU A 1 88 ? 12.255 -2.846 11.212 1.00 90.25 88 LEU A O 1
ATOM 697 N N . GLY A 1 89 ? 11.414 -0.801 11.645 1.00 89.50 89 GLY A N 1
ATOM 698 C CA . GLY A 1 89 ? 12.567 -0.022 11.210 1.00 89.50 89 GLY A CA 1
ATOM 699 C C . GLY A 1 89 ? 12.966 -0.352 9.769 1.00 89.50 89 GLY A C 1
ATOM 700 O O . GLY A 1 89 ? 12.126 -0.587 8.895 1.00 89.50 89 GLY A O 1
ATOM 701 N N . ASN A 1 90 ? 14.271 -0.534 9.564 1.00 87.62 90 ASN A N 1
ATOM 702 C CA . ASN A 1 90 ? 14.883 -0.933 8.288 1.00 87.62 90 ASN A CA 1
ATOM 703 C C . ASN A 1 90 ? 14.383 -2.277 7.722 1.00 87.62 90 ASN A C 1
ATOM 705 O O . ASN A 1 90 ? 14.720 -2.625 6.592 1.00 87.62 90 ASN A O 1
ATOM 709 N N . ASN A 1 91 ? 13.608 -3.057 8.487 1.00 88.69 91 ASN A N 1
ATOM 710 C CA . ASN A 1 91 ? 12.988 -4.290 8.004 1.00 88.69 91 ASN A CA 1
ATOM 711 C C . ASN A 1 91 ? 11.590 -4.067 7.410 1.00 88.69 91 ASN A C 1
ATOM 713 O O . ASN A 1 91 ? 10.989 -5.037 6.955 1.00 88.69 91 ASN A O 1
ATOM 717 N N . PHE A 1 92 ? 11.044 -2.844 7.398 1.00 91.56 92 PHE A N 1
ATOM 718 C CA . PHE A 1 92 ? 9.690 -2.576 6.896 1.00 91.56 92 PHE A CA 1
ATOM 719 C C . PHE A 1 92 ? 9.465 -3.136 5.483 1.00 91.56 92 PHE A C 1
ATOM 721 O O . PHE A 1 92 ? 8.488 -3.848 5.248 1.00 91.56 92 PHE A O 1
ATOM 728 N N . PHE A 1 93 ? 10.402 -2.892 4.564 1.00 90.25 93 PHE A N 1
ATOM 729 C CA . PHE A 1 93 ? 10.333 -3.366 3.175 1.00 90.25 93 PHE A CA 1
ATOM 730 C C . PHE A 1 93 ? 10.670 -4.852 2.999 1.00 90.25 93 PHE A C 1
ATOM 732 O O . PHE A 1 93 ? 10.570 -5.400 1.906 1.00 90.25 93 PHE A O 1
ATOM 739 N N . ASP A 1 94 ? 11.056 -5.533 4.069 1.00 86.25 94 ASP A N 1
ATOM 740 C CA . ASP A 1 94 ? 11.474 -6.932 4.035 1.00 86.25 94 ASP A CA 1
ATOM 741 C C . ASP A 1 94 ? 10.635 -7.809 4.976 1.00 86.25 94 ASP A C 1
ATOM 743 O O . ASP A 1 94 ? 10.860 -9.016 5.083 1.00 86.25 94 ASP A O 1
ATOM 747 N N . SER A 1 95 ? 9.652 -7.208 5.645 1.00 85.69 95 SER A N 1
ATOM 748 C CA . SER A 1 95 ? 8.782 -7.858 6.612 1.00 85.69 95 SER A CA 1
ATOM 749 C C . SER A 1 95 ? 7.496 -8.360 5.967 1.00 85.69 95 SER A C 1
ATOM 751 O O . SER A 1 95 ? 6.908 -7.723 5.091 1.00 85.69 95 SER A O 1
ATOM 753 N N . LEU A 1 96 ? 7.024 -9.497 6.469 1.00 80.12 96 LEU A N 1
ATOM 754 C CA . LEU A 1 96 ? 5.714 -10.058 6.146 1.00 80.12 96 LEU A CA 1
ATOM 755 C C . LEU A 1 96 ? 4.564 -9.335 6.861 1.00 80.12 96 LEU A C 1
ATOM 757 O O . LEU A 1 96 ? 3.429 -9.394 6.399 1.00 80.12 96 LEU A O 1
ATOM 761 N N . ASP A 1 97 ? 4.876 -8.602 7.933 1.00 83.62 97 ASP A N 1
ATOM 762 C CA . ASP A 1 97 ? 3.931 -7.768 8.687 1.00 83.62 97 ASP A CA 1
ATOM 763 C C . ASP A 1 97 ? 3.741 -6.368 8.066 1.00 83.62 97 ASP A C 1
ATOM 765 O O . ASP A 1 97 ? 3.068 -5.520 8.653 1.00 83.62 97 ASP A O 1
ATOM 769 N N . SER A 1 98 ? 4.385 -6.093 6.928 1.00 91.12 98 SER A N 1
ATOM 770 C CA . SER A 1 98 ? 4.353 -4.784 6.271 1.00 91.12 98 SER A CA 1
ATOM 771 C C . SER A 1 98 ? 2.979 -4.463 5.659 1.00 91.12 98 SER A C 1
ATOM 773 O O . SER A 1 98 ? 2.039 -5.259 5.704 1.00 91.12 98 SER A O 1
ATOM 775 N N . VAL A 1 99 ? 2.857 -3.278 5.066 1.00 93.25 99 VAL A N 1
ATOM 776 C CA . VAL A 1 99 ? 1.645 -2.792 4.394 1.00 93.25 99 VAL A CA 1
ATOM 777 C C . VAL A 1 99 ? 2.003 -2.195 3.037 1.00 93.25 99 VAL A C 1
ATOM 779 O O . VAL A 1 99 ? 3.081 -1.628 2.874 1.00 93.25 99 VAL A O 1
ATOM 782 N N . ILE A 1 100 ? 1.091 -2.319 2.070 1.00 94.00 100 ILE A N 1
ATOM 783 C CA . ILE A 1 100 ? 1.198 -1.709 0.739 1.00 94.00 100 ILE A CA 1
ATOM 784 C C . ILE A 1 100 ? -0.009 -0.801 0.450 1.00 94.00 100 ILE A C 1
ATOM 786 O O . ILE A 1 100 ? -1.102 -1.056 0.966 1.00 94.00 100 ILE A O 1
ATOM 790 N N . PRO A 1 101 ? 0.160 0.253 -0.368 1.00 95.81 101 PRO A N 1
ATOM 791 C CA . PRO A 1 101 ? -0.882 1.238 -0.651 1.00 95.81 101 PRO A CA 1
ATOM 792 C C . PRO A 1 101 ? -1.818 0.771 -1.781 1.00 95.81 101 PRO A C 1
ATOM 794 O O . PRO A 1 101 ? -1.887 1.382 -2.842 1.00 95.81 101 PRO A O 1
ATOM 797 N N . GLU A 1 102 ? -2.559 -0.314 -1.558 1.00 93.25 102 GLU A N 1
ATOM 798 C CA . GLU A 1 102 ? -3.567 -0.815 -2.506 1.00 93.25 102 GLU A CA 1
ATOM 799 C C . GLU A 1 102 ? -4.885 -1.099 -1.808 1.00 93.25 102 GLU A C 1
ATOM 801 O O . GLU A 1 102 ? -4.905 -1.775 -0.779 1.00 93.25 102 GLU A O 1
ATOM 806 N N . ILE A 1 103 ? -6.000 -0.639 -2.378 1.00 94.00 103 ILE A N 1
ATOM 807 C CA . ILE A 1 103 ? -7.297 -0.759 -1.708 1.00 94.00 103 ILE A CA 1
ATOM 808 C C . ILE A 1 103 ? -7.687 -2.220 -1.476 1.00 94.00 103 ILE A C 1
ATOM 810 O O . ILE A 1 103 ? -8.110 -2.569 -0.377 1.00 94.00 103 ILE A O 1
ATOM 814 N N . GLU A 1 104 ? -7.457 -3.100 -2.448 1.00 89.06 104 GLU A N 1
ATOM 815 C CA . GLU A 1 104 ? -7.771 -4.519 -2.306 1.00 89.06 104 GLU A CA 1
ATOM 816 C C . GLU A 1 104 ? -6.913 -5.171 -1.209 1.00 89.06 104 GLU A C 1
ATOM 818 O O . GLU A 1 104 ? -7.389 -6.059 -0.495 1.00 89.06 104 GLU A O 1
ATOM 823 N N . PHE A 1 105 ? -5.665 -4.716 -1.027 1.00 89.44 105 PHE A N 1
ATOM 824 C CA . PHE A 1 105 ? -4.822 -5.153 0.088 1.00 89.44 105 PHE A CA 1
ATOM 825 C C . PHE A 1 105 ? -5.347 -4.620 1.425 1.00 89.44 105 PHE A C 1
ATOM 827 O O . PHE A 1 105 ? -5.457 -5.384 2.380 1.00 89.44 105 PHE A O 1
ATOM 834 N N . LEU A 1 106 ? -5.735 -3.345 1.508 1.00 92.75 106 LEU A N 1
ATOM 835 C CA . LEU A 1 106 ? -6.304 -2.777 2.736 1.00 92.75 106 LEU A CA 1
ATOM 836 C C . LEU A 1 106 ? -7.625 -3.461 3.139 1.00 92.75 106 LEU A C 1
ATOM 838 O O . LEU A 1 106 ? -7.930 -3.579 4.326 1.00 92.75 106 LEU A O 1
ATOM 842 N N . GLU A 1 107 ? -8.396 -3.952 2.168 1.00 90.94 107 GLU A N 1
ATOM 843 C CA . GLU A 1 107 ? -9.663 -4.649 2.399 1.00 90.94 107 GLU A CA 1
ATOM 844 C C . GLU A 1 107 ? -9.514 -6.123 2.785 1.00 90.94 107 GLU A C 1
ATOM 846 O O . GLU A 1 107 ? -10.437 -6.685 3.380 1.00 90.94 107 GLU A O 1
ATOM 851 N N . SER A 1 108 ? -8.418 -6.783 2.409 1.00 83.50 108 SER A N 1
ATOM 852 C CA . SER A 1 108 ? -8.336 -8.249 2.503 1.00 83.50 108 SER A CA 1
ATOM 853 C C . SER A 1 108 ? -7.003 -8.812 2.977 1.00 83.50 108 SER A C 1
ATOM 855 O O . SER A 1 108 ? -6.985 -9.940 3.459 1.00 83.50 108 SER A O 1
ATOM 857 N N . GLY A 1 109 ? -5.923 -8.037 2.921 1.00 82.00 109 GLY A N 1
ATOM 858 C CA . GLY A 1 109 ? -4.588 -8.459 3.320 1.00 82.00 109 GLY A CA 1
ATOM 859 C C . GLY A 1 109 ? -4.482 -8.719 4.819 1.00 82.00 109 GLY A C 1
ATOM 860 O O . GLY A 1 109 ? -5.066 -8.003 5.639 1.00 82.00 109 GLY A O 1
ATOM 861 N N . ALA A 1 110 ? -3.713 -9.739 5.189 1.00 79.19 110 ALA A N 1
ATOM 862 C CA . ALA A 1 110 ? -3.625 -10.211 6.566 1.00 79.19 110 ALA A CA 1
ATOM 863 C C . ALA A 1 110 ? -3.105 -9.159 7.564 1.00 79.19 110 ALA A C 1
ATOM 865 O O . ALA A 1 110 ? -3.648 -9.045 8.663 1.00 79.19 110 ALA A O 1
ATOM 866 N N . ALA A 1 111 ? -2.134 -8.323 7.172 1.00 82.50 111 ALA A N 1
ATOM 867 C CA . ALA A 1 111 ? -1.639 -7.225 8.013 1.00 82.50 111 ALA A CA 1
ATOM 868 C C . ALA A 1 111 ? -2.734 -6.194 8.361 1.00 82.50 111 ALA A C 1
ATOM 870 O O . ALA A 1 111 ? -2.644 -5.503 9.375 1.00 82.50 111 ALA A O 1
ATOM 871 N N . MET A 1 112 ? -3.796 -6.135 7.552 1.00 89.31 112 MET A N 1
ATOM 872 C CA . MET A 1 112 ? -4.926 -5.220 7.699 1.00 89.31 112 MET A CA 1
ATOM 873 C C . MET A 1 112 ? -6.187 -5.907 8.240 1.00 89.31 112 MET A C 1
ATOM 875 O O . MET A 1 112 ? -7.257 -5.303 8.225 1.00 89.31 112 MET A O 1
ATOM 879 N N . VAL A 1 113 ? -6.092 -7.139 8.761 1.00 86.19 113 VAL A N 1
ATOM 880 C CA . VAL A 1 113 ? -7.258 -7.943 9.191 1.00 86.19 113 VAL A CA 1
ATOM 881 C C . VAL A 1 113 ? -8.199 -7.213 10.151 1.00 86.19 113 VAL A C 1
ATOM 883 O O . VAL A 1 113 ? -9.415 -7.306 10.018 1.00 86.19 113 VAL A O 1
ATOM 886 N N . HIS A 1 114 ? -7.649 -6.415 11.066 1.00 89.50 114 HIS A N 1
ATOM 887 C CA . HIS A 1 114 ? -8.416 -5.640 12.048 1.00 89.50 114 HIS A CA 1
ATOM 888 C C . HIS A 1 114 ? -9.179 -4.453 11.442 1.00 89.50 114 HIS A C 1
ATOM 890 O O . HIS A 1 114 ? -10.040 -3.869 12.089 1.00 89.50 114 HIS A O 1
ATOM 896 N N . PHE A 1 115 ? -8.859 -4.083 10.205 1.00 93.19 115 PHE A N 1
ATOM 897 C CA . PHE A 1 115 ? -9.480 -2.984 9.476 1.00 93.19 115 PHE A CA 1
ATOM 898 C C . PHE A 1 115 ? -10.473 -3.462 8.413 1.00 93.19 115 PHE A C 1
ATOM 900 O O . PHE A 1 115 ? -11.232 -2.640 7.903 1.00 93.19 115 PHE A O 1
ATOM 907 N N . HIS A 1 116 ? -10.520 -4.762 8.087 1.00 91.25 116 HIS A N 1
ATOM 908 C CA . HIS A 1 116 ? -11.285 -5.290 6.947 1.00 91.25 116 HIS A CA 1
ATOM 909 C C . HIS A 1 116 ? -12.742 -4.825 6.921 1.00 91.25 116 HIS A C 1
ATOM 911 O O . HIS A 1 116 ? -13.203 -4.382 5.870 1.00 91.25 116 HIS A O 1
ATOM 917 N N . ARG A 1 117 ? -13.476 -4.881 8.047 1.00 90.69 117 ARG A N 1
ATOM 918 C CA . ARG A 1 117 ? -14.866 -4.387 8.069 1.00 90.69 117 ARG A CA 1
ATOM 919 C C . ARG A 1 117 ? -14.910 -2.889 7.780 1.00 90.69 117 ARG A C 1
ATOM 921 O O . ARG A 1 117 ? -15.660 -2.463 6.906 1.00 90.69 117 ARG A O 1
ATOM 928 N N . SER A 1 118 ? -14.129 -2.109 8.522 1.00 93.50 118 SER A N 1
ATOM 929 C CA . SER A 1 118 ? -14.155 -0.650 8.448 1.00 93.50 118 SER A CA 1
ATOM 930 C C . SER A 1 118 ? -13.776 -0.143 7.058 1.00 93.50 118 SER A C 1
ATOM 932 O O . SER A 1 118 ? -14.491 0.695 6.525 1.00 93.50 118 SER A O 1
ATOM 934 N N . ILE A 1 119 ? -12.730 -0.698 6.434 1.00 95.75 119 ILE A N 1
ATOM 935 C CA . ILE A 1 119 ? -12.279 -0.298 5.091 1.00 95.75 119 ILE A CA 1
ATOM 936 C C . ILE A 1 119 ? -13.292 -0.688 4.024 1.00 95.75 119 ILE A C 1
ATOM 938 O O . ILE A 1 119 ? -13.642 0.147 3.194 1.00 95.75 119 ILE A O 1
ATOM 942 N N . LYS A 1 120 ? -13.837 -1.912 4.066 1.00 93.81 120 LYS A N 1
ATOM 943 C CA . LYS A 1 120 ? -14.869 -2.334 3.104 1.00 93.81 120 LYS A CA 1
ATOM 944 C C . LYS A 1 120 ? -16.109 -1.444 3.161 1.00 93.81 120 LYS A C 1
ATOM 946 O O . LYS A 1 120 ? -16.714 -1.197 2.118 1.00 93.81 120 LYS A O 1
ATOM 951 N N . ALA A 1 121 ? -16.459 -0.964 4.356 1.00 92.94 121 ALA A N 1
ATOM 952 C CA . ALA A 1 121 ? -17.598 -0.085 4.600 1.00 92.94 121 ALA A CA 1
ATOM 953 C C . ALA A 1 121 ? -17.353 1.390 4.226 1.00 92.94 121 ALA A C 1
ATOM 955 O O . ALA A 1 121 ? -18.304 2.173 4.243 1.00 92.94 121 ALA A O 1
ATOM 956 N N . LEU A 1 122 ? -16.118 1.789 3.894 1.00 96.00 122 LEU A N 1
ATOM 957 C CA . LEU A 1 122 ? -15.823 3.169 3.512 1.00 96.00 122 LEU A CA 1
ATOM 958 C C . LEU A 1 122 ? -16.497 3.557 2.183 1.00 96.00 122 LEU A C 1
ATOM 960 O O . LEU A 1 122 ? -16.524 2.760 1.240 1.00 96.00 122 LEU A O 1
ATOM 964 N N . PRO A 1 123 ? -16.969 4.808 2.051 1.00 96.19 123 PRO A N 1
ATOM 965 C CA . PRO A 1 123 ? -17.269 5.399 0.751 1.00 96.19 123 PRO A CA 1
ATOM 966 C C . PRO A 1 123 ? -16.040 5.406 -0.171 1.00 96.19 123 PRO A C 1
ATOM 968 O O . PRO A 1 123 ? -14.900 5.440 0.289 1.00 96.19 123 PRO A O 1
ATOM 971 N N . ALA A 1 124 ? -16.259 5.440 -1.489 1.00 95.50 124 ALA A N 1
ATOM 972 C CA . ALA A 1 124 ? -15.172 5.396 -2.475 1.00 95.50 124 ALA A CA 1
ATOM 973 C C . ALA A 1 124 ? -14.123 6.513 -2.288 1.00 95.50 124 ALA A C 1
ATOM 975 O O . ALA A 1 124 ? -12.927 6.253 -2.395 1.00 95.50 124 ALA A O 1
ATOM 976 N N . ALA A 1 125 ? -14.557 7.732 -1.947 1.00 95.50 125 ALA A N 1
ATOM 977 C CA . ALA A 1 125 ? -13.655 8.855 -1.682 1.00 95.50 125 ALA A CA 1
ATOM 978 C C . ALA A 1 125 ? -12.760 8.615 -0.450 1.00 95.50 125 ALA A C 1
ATOM 980 O O . ALA A 1 125 ? -11.582 8.964 -0.453 1.00 95.50 125 ALA A O 1
ATOM 981 N N . ASP A 1 126 ? -13.292 7.970 0.589 1.00 97.19 126 ASP A N 1
ATOM 982 C CA . ASP A 1 126 ? -12.525 7.642 1.791 1.00 97.19 126 ASP A CA 1
ATOM 983 C C . ASP A 1 126 ? -11.608 6.431 1.572 1.00 97.19 126 ASP A C 1
ATOM 985 O O . ASP A 1 126 ? -10.525 6.382 2.150 1.00 97.19 126 ASP A O 1
ATOM 989 N N . LYS A 1 127 ? -11.973 5.490 0.687 1.00 97.06 127 LYS A N 1
ATOM 990 C CA . LYS A 1 127 ? -11.070 4.418 0.228 1.00 97.06 127 LYS A CA 1
ATOM 991 C C . LYS A 1 127 ? -9.862 4.983 -0.518 1.00 97.06 127 LYS A C 1
ATOM 993 O O . LYS A 1 127 ? -8.732 4.616 -0.206 1.00 97.06 127 LYS A O 1
ATOM 998 N N . GLN A 1 128 ? -10.092 5.922 -1.439 1.00 96.69 128 GLN A N 1
ATOM 999 C CA . GLN A 1 128 ? -9.018 6.673 -2.094 1.00 96.69 128 GLN A CA 1
ATOM 1000 C C . GLN A 1 128 ? -8.128 7.362 -1.057 1.00 96.69 128 GLN A C 1
ATOM 1002 O O . GLN A 1 128 ? -6.906 7.235 -1.107 1.00 96.69 128 GLN A O 1
ATOM 1007 N N . ARG A 1 129 ? -8.736 8.062 -0.090 1.00 96.94 129 ARG A N 1
ATOM 1008 C CA . ARG A 1 129 ? -7.994 8.754 0.966 1.00 96.94 129 ARG A CA 1
ATOM 1009 C C . ARG A 1 129 ? -7.182 7.786 1.826 1.00 96.94 129 ARG A C 1
ATOM 1011 O O . ARG A 1 129 ? -6.044 8.103 2.147 1.00 96.94 129 ARG A O 1
ATOM 1018 N N . ALA A 1 130 ? -7.721 6.610 2.152 1.00 97.88 130 ALA A N 1
ATOM 1019 C CA . ALA A 1 130 ? -7.010 5.562 2.882 1.00 97.88 130 ALA A CA 1
ATOM 1020 C C . ALA A 1 130 ? -5.753 5.098 2.127 1.00 97.88 130 ALA A C 1
ATOM 1022 O O . ALA A 1 130 ? -4.677 5.026 2.712 1.00 97.88 130 ALA A O 1
ATOM 1023 N N . VAL A 1 131 ? -5.861 4.853 0.817 1.00 98.06 131 VAL A N 1
ATOM 1024 C CA . VAL A 1 131 ? -4.699 4.517 -0.023 1.00 98.06 131 VAL A CA 1
ATOM 1025 C C . VAL A 1 131 ? -3.686 5.666 -0.046 1.00 98.06 131 VAL A C 1
ATOM 1027 O O . VAL A 1 131 ? -2.492 5.436 0.144 1.00 98.06 131 VAL A O 1
ATOM 1030 N N . GLN A 1 132 ? -4.159 6.905 -0.214 1.00 97.19 132 GLN A N 1
ATOM 1031 C CA . GLN A 1 132 ? -3.304 8.091 -0.257 1.00 97.19 132 GLN A CA 1
ATOM 1032 C C . GLN A 1 132 ? -2.516 8.281 1.046 1.00 97.19 132 GLN A C 1
ATOM 1034 O O . GLN A 1 132 ? -1.313 8.524 0.984 1.00 97.19 132 GLN A O 1
ATOM 1039 N N . VAL A 1 133 ? -3.151 8.156 2.221 1.00 97.00 133 VAL A N 1
ATOM 1040 C CA . VAL A 1 133 ? -2.447 8.332 3.506 1.00 97.00 133 VAL A CA 1
ATOM 1041 C C . VAL A 1 133 ? -1.430 7.225 3.757 1.00 97.00 133 VAL A C 1
ATOM 1043 O O . VAL A 1 133 ? -0.351 7.519 4.266 1.00 97.00 133 VAL A O 1
ATOM 1046 N N . VAL A 1 134 ? -1.710 5.981 3.352 1.00 98.00 134 VAL A N 1
ATOM 1047 C CA . VAL A 1 134 ? -0.729 4.884 3.429 1.00 98.00 134 VAL A CA 1
ATOM 1048 C C . VAL A 1 134 ? 0.473 5.201 2.545 1.00 98.00 134 VAL A C 1
ATOM 1050 O O . VAL A 1 134 ? 1.605 5.133 3.017 1.00 98.00 134 VAL A O 1
ATOM 1053 N N . LEU A 1 135 ? 0.242 5.612 1.294 1.00 97.75 135 LEU A N 1
ATOM 1054 C CA . LEU A 1 135 ? 1.315 5.955 0.362 1.00 97.75 135 LEU A CA 1
ATOM 1055 C C . LEU A 1 135 ? 2.141 7.152 0.854 1.00 97.75 135 LEU A C 1
ATOM 1057 O O . LEU A 1 135 ? 3.364 7.050 0.909 1.00 97.75 135 LEU A O 1
ATOM 1061 N N . LYS A 1 136 ? 1.499 8.247 1.289 1.00 96.75 136 LYS A N 1
ATOM 1062 C CA . LYS A 1 136 ? 2.196 9.409 1.870 1.00 96.75 136 LYS A CA 1
ATOM 1063 C C . LYS A 1 136 ? 3.022 9.012 3.096 1.00 96.75 136 LYS A C 1
ATOM 1065 O O . LYS A 1 136 ? 4.181 9.396 3.194 1.00 96.75 136 LYS A O 1
ATOM 1070 N N . THR A 1 137 ? 2.459 8.197 3.989 1.00 95.50 137 THR A N 1
ATOM 1071 C CA . THR A 1 137 ? 3.171 7.725 5.187 1.00 95.50 137 THR A CA 1
ATOM 1072 C C . THR A 1 137 ? 4.391 6.886 4.821 1.00 95.50 137 THR A C 1
ATOM 1074 O O . THR A 1 137 ? 5.451 7.057 5.418 1.00 95.50 137 THR A O 1
ATOM 1077 N N . ILE A 1 138 ? 4.268 5.995 3.834 1.00 95.62 138 ILE A N 1
ATOM 1078 C CA . ILE A 1 138 ? 5.398 5.195 3.355 1.00 95.62 138 ILE A CA 1
ATOM 1079 C C . ILE A 1 138 ? 6.482 6.099 2.774 1.00 95.62 138 ILE A C 1
ATOM 1081 O O . ILE A 1 138 ? 7.635 5.976 3.172 1.00 95.62 138 ILE A O 1
ATOM 1085 N N . LEU A 1 139 ? 6.126 7.027 1.884 1.00 93.94 139 LEU A N 1
ATOM 1086 C CA . LEU A 1 139 ? 7.091 7.920 1.239 1.00 93.94 139 LEU A CA 1
ATOM 1087 C C . LEU A 1 139 ? 7.830 8.811 2.246 1.00 93.94 139 LEU A C 1
ATOM 1089 O O . LEU A 1 139 ? 9.025 9.042 2.067 1.00 93.94 139 LEU A O 1
ATOM 1093 N N . SER A 1 140 ? 7.158 9.261 3.312 1.00 92.06 140 SER A N 1
ATOM 1094 C CA . SER A 1 140 ? 7.770 10.111 4.339 1.00 92.06 140 SER A CA 1
ATOM 1095 C C . SER A 1 140 ? 8.738 9.358 5.258 1.00 92.06 140 SER A C 1
ATOM 1097 O O . SER A 1 140 ? 9.720 9.943 5.695 1.00 92.06 140 SER A O 1
ATOM 1099 N N . HIS A 1 141 ? 8.490 8.074 5.546 1.00 90.12 141 HIS A N 1
ATOM 1100 C CA . HIS A 1 141 ? 9.335 7.274 6.451 1.00 90.12 141 HIS A CA 1
ATOM 1101 C C . HIS A 1 141 ? 10.373 6.423 5.715 1.00 90.12 141 HIS A C 1
ATOM 1103 O O . HIS A 1 141 ? 11.359 5.987 6.309 1.00 90.12 141 HIS A O 1
ATOM 1109 N N . ALA A 1 142 ? 10.171 6.165 4.424 1.00 87.50 142 ALA A N 1
ATOM 1110 C CA . ALA A 1 142 ? 11.057 5.330 3.630 1.00 87.50 142 ALA A CA 1
ATOM 1111 C C . ALA A 1 142 ? 12.529 5.778 3.659 1.00 87.50 142 ALA A C 1
ATOM 1113 O O . ALA A 1 142 ? 13.345 4.888 3.884 1.00 87.50 142 ALA A O 1
ATOM 1114 N N . PRO A 1 143 ? 12.906 7.074 3.511 1.00 83.62 143 PRO A N 1
ATOM 1115 C CA . PRO A 1 143 ? 14.312 7.498 3.488 1.00 83.62 143 PRO A CA 1
ATOM 1116 C C . PRO A 1 143 ? 15.157 6.979 4.657 1.00 83.62 143 PRO A C 1
ATOM 1118 O O . PRO A 1 143 ? 16.303 6.584 4.459 1.00 83.62 143 PRO A O 1
ATOM 1121 N N . GLU A 1 144 ? 14.576 6.940 5.856 1.00 81.81 144 GLU A N 1
ATOM 1122 C CA . GLU A 1 144 ? 15.240 6.498 7.088 1.00 81.81 144 GLU A CA 1
ATOM 1123 C C . GLU A 1 144 ? 15.188 4.978 7.285 1.00 81.81 144 GLU A C 1
ATOM 1125 O O . GLU A 1 144 ? 15.929 4.438 8.099 1.00 81.81 144 GLU A O 1
ATOM 1130 N N . ASN A 1 145 ? 14.326 4.289 6.531 1.00 82.31 145 ASN A N 1
ATOM 1131 C CA . ASN A 1 145 ? 14.017 2.869 6.683 1.00 82.31 145 ASN A CA 1
ATOM 1132 C C . ASN A 1 145 ? 14.378 2.042 5.437 1.00 82.31 145 ASN A C 1
ATOM 1134 O O . ASN A 1 145 ? 13.973 0.879 5.324 1.00 82.31 145 ASN A O 1
ATOM 1138 N N . PHE A 1 146 ? 15.134 2.609 4.489 1.00 77.50 146 PHE A N 1
ATOM 1139 C CA . PHE A 1 146 ? 15.703 1.832 3.392 1.00 77.50 146 PHE A CA 1
ATOM 1140 C C . PHE A 1 146 ? 16.647 0.755 3.960 1.00 77.50 146 PHE A C 1
ATOM 1142 O O . PHE A 1 146 ? 17.408 1.013 4.899 1.00 77.50 146 PHE A O 1
ATOM 1149 N N . PRO A 1 147 ? 16.634 -0.473 3.412 1.00 70.75 147 PRO A N 1
ATOM 1150 C CA . PRO A 1 147 ? 17.512 -1.535 3.885 1.00 70.75 147 PRO A CA 1
ATOM 1151 C C . PRO A 1 147 ? 18.987 -1.099 3.800 1.00 70.75 147 PRO A C 1
ATOM 1153 O O . PRO A 1 147 ? 19.405 -0.573 2.771 1.00 70.75 147 PRO A O 1
ATOM 1156 N N . MET A 1 148 ? 19.746 -1.363 4.882 1.00 53.84 148 MET A N 1
ATOM 1157 C CA . MET A 1 148 ? 21.084 -0.876 5.328 1.00 53.84 148 MET A CA 1
ATOM 1158 C C . MET A 1 148 ? 22.235 -0.657 4.307 1.00 53.84 148 MET A C 1
ATOM 1160 O O . MET A 1 148 ? 23.354 -0.345 4.710 1.00 53.84 148 MET A O 1
ATOM 1164 N N . LYS A 1 149 ? 22.024 -0.820 3.000 1.00 53.66 149 LYS A N 1
ATOM 1165 C CA . LYS A 1 149 ? 23.003 -0.560 1.929 1.00 53.66 149 LYS A CA 1
ATOM 1166 C C . LYS A 1 149 ? 22.471 0.296 0.770 1.00 53.66 149 LYS A C 1
ATOM 1168 O O . LYS A 1 149 ? 23.202 0.505 -0.197 1.00 53.66 149 LYS A O 1
ATOM 1173 N N . GLY A 1 150 ? 21.229 0.769 0.839 1.00 56.78 150 GLY A N 1
ATOM 1174 C CA . GLY A 1 150 ? 20.666 1.705 -0.130 1.00 56.78 150 GLY A CA 1
ATOM 1175 C C . GLY A 1 150 ? 20.428 3.055 0.529 1.00 56.78 150 GLY A C 1
ATOM 1176 O O . GLY A 1 150 ? 19.668 3.136 1.485 1.00 56.78 150 GLY A O 1
ATOM 1177 N N . SER A 1 151 ? 21.058 4.108 0.019 1.00 64.50 151 SER A N 1
ATOM 1178 C CA . SER A 1 151 ? 20.483 5.445 0.156 1.00 64.50 151 SER A CA 1
ATOM 1179 C C . SER A 1 151 ? 19.470 5.618 -0.972 1.00 64.50 151 SER A C 1
ATOM 1181 O O . SER A 1 151 ? 19.753 5.148 -2.082 1.00 64.50 151 SER A O 1
ATOM 1183 N N . PRO A 1 152 ? 18.318 6.260 -0.720 1.00 73.81 152 PRO A N 1
ATOM 1184 C CA . PRO A 1 152 ? 17.420 6.616 -1.802 1.00 73.81 152 PRO A CA 1
ATOM 1185 C C . PRO A 1 152 ? 18.168 7.425 -2.868 1.00 73.81 152 PRO A C 1
ATOM 1187 O O . PRO A 1 152 ? 19.036 8.247 -2.555 1.00 73.81 152 PRO A O 1
ATOM 1190 N N . SER A 1 153 ? 17.843 7.186 -4.132 1.00 80.44 153 SER A N 1
ATOM 1191 C CA . SER A 1 153 ? 18.371 7.952 -5.252 1.00 80.44 153 SER A CA 1
ATOM 1192 C C . SER A 1 153 ? 17.933 9.423 -5.149 1.00 80.44 153 SER A C 1
ATOM 1194 O O . SER A 1 153 ? 16.869 9.730 -4.605 1.00 80.44 153 SER A O 1
ATOM 1196 N N . PRO A 1 154 ? 18.701 10.378 -5.703 1.00 81.69 154 PRO A N 1
ATOM 1197 C CA . PRO A 1 154 ? 18.244 11.765 -5.803 1.00 81.69 154 PRO A CA 1
ATOM 1198 C C . PRO A 1 154 ? 16.890 11.887 -6.521 1.00 81.69 154 PRO A C 1
ATOM 1200 O O . PRO A 1 154 ? 16.067 12.729 -6.171 1.00 81.69 154 PRO A O 1
ATOM 1203 N N . GLN A 1 155 ? 16.641 11.009 -7.497 1.00 80.94 155 GLN A N 1
ATOM 1204 C CA . GLN A 1 155 ? 15.364 10.892 -8.198 1.00 80.94 155 GLN A CA 1
ATOM 1205 C C . GLN A 1 155 ? 14.229 10.491 -7.250 1.00 80.94 155 GLN A C 1
ATOM 1207 O O . GLN A 1 155 ? 13.145 11.065 -7.327 1.00 80.94 155 GLN A O 1
ATOM 1212 N N . TYR A 1 156 ? 14.473 9.555 -6.330 1.00 82.62 156 TYR A N 1
ATOM 1213 C CA . TYR A 1 156 ? 13.496 9.172 -5.315 1.00 82.62 156 TYR A CA 1
ATOM 1214 C C . TYR A 1 156 ? 13.076 10.353 -4.433 1.00 82.62 156 TYR A C 1
ATOM 1216 O O . TYR A 1 156 ? 11.885 10.510 -4.164 1.00 82.62 156 TYR A O 1
ATOM 1224 N N . ALA A 1 157 ? 14.026 11.191 -4.003 1.00 84.75 157 ALA A N 1
ATOM 1225 C CA . ALA A 1 157 ? 13.725 12.351 -3.163 1.00 84.75 157 ALA A CA 1
ATOM 1226 C C . ALA A 1 157 ? 12.753 13.314 -3.863 1.00 84.75 157 ALA A C 1
ATOM 1228 O O . ALA A 1 157 ? 11.724 13.660 -3.290 1.00 84.75 157 ALA A O 1
ATOM 1229 N N . GLN A 1 158 ? 13.019 13.643 -5.132 1.00 85.31 158 GLN A N 1
ATOM 1230 C CA . GLN A 1 158 ? 12.150 14.507 -5.943 1.00 85.31 158 GLN A CA 1
ATOM 1231 C C . GLN A 1 158 ? 10.750 13.911 -6.135 1.00 85.31 158 GLN A C 1
ATOM 1233 O O . GLN A 1 158 ? 9.744 14.597 -5.981 1.00 85.31 158 GLN A O 1
ATOM 1238 N N . ILE A 1 159 ? 10.675 12.617 -6.455 1.00 86.44 159 ILE A N 1
ATOM 1239 C CA . ILE A 1 159 ? 9.400 11.920 -6.656 1.00 86.44 159 ILE A CA 1
ATOM 1240 C C . ILE A 1 159 ? 8.578 11.910 -5.365 1.00 86.44 159 ILE A C 1
ATOM 1242 O O . ILE A 1 159 ? 7.376 12.177 -5.392 1.00 86.44 159 ILE A O 1
ATOM 1246 N N . SER A 1 160 ? 9.224 11.607 -4.242 1.00 89.88 160 SER A N 1
ATOM 1247 C CA . SER A 1 160 ? 8.562 11.522 -2.942 1.00 89.88 160 SER A CA 1
ATOM 1248 C C . SER A 1 160 ? 8.062 12.886 -2.491 1.00 89.88 160 SER A C 1
ATOM 1250 O O . SER A 1 160 ? 6.902 13.003 -2.104 1.00 89.88 160 SER A O 1
ATOM 1252 N N . GLU A 1 161 ? 8.904 13.916 -2.589 1.00 90.38 161 GLU A N 1
ATOM 1253 C CA . GLU A 1 161 ? 8.548 15.289 -2.234 1.00 90.38 161 GLU A CA 1
ATOM 1254 C C . GLU A 1 161 ? 7.352 15.780 -3.053 1.00 90.38 161 GLU A C 1
ATOM 1256 O O . GLU A 1 161 ? 6.352 16.195 -2.465 1.00 90.38 161 GLU A O 1
ATOM 1261 N N . GLY A 1 162 ? 7.381 15.605 -4.379 1.00 90.69 162 GLY A N 1
ATOM 1262 C CA . GLY A 1 162 ? 6.271 16.044 -5.222 1.00 90.69 162 GLY A CA 1
ATOM 1263 C C . GLY A 1 162 ? 4.952 15.329 -4.911 1.00 90.69 162 GLY A C 1
ATOM 1264 O O . GLY A 1 162 ? 3.894 15.955 -4.884 1.00 90.69 162 GLY A O 1
ATOM 1265 N N . PHE A 1 163 ? 4.971 14.037 -4.555 1.00 93.19 163 PHE A N 1
ATOM 1266 C CA . PHE A 1 163 ? 3.736 13.370 -4.120 1.00 93.19 163 PHE A CA 1
ATOM 1267 C C . PHE A 1 163 ? 3.231 13.896 -2.769 1.00 93.19 163 PHE A C 1
ATOM 1269 O O . PHE A 1 163 ? 2.024 14.067 -2.570 1.00 93.19 163 PHE A O 1
ATOM 1276 N N . LEU A 1 164 ? 4.142 14.134 -1.821 1.00 92.44 164 LEU A N 1
ATOM 1277 C CA . LEU A 1 164 ? 3.805 14.621 -0.483 1.00 92.44 164 LEU A CA 1
ATOM 1278 C C . LEU A 1 164 ? 3.164 16.015 -0.538 1.00 92.44 164 LEU A C 1
ATOM 1280 O O . LEU A 1 164 ? 2.187 16.239 0.184 1.00 92.44 164 LEU A O 1
ATOM 1284 N N . GLN A 1 165 ? 3.650 16.875 -1.438 1.00 91.38 165 GLN A N 1
ATOM 1285 C CA . GLN A 1 165 ? 3.149 18.231 -1.704 1.00 91.38 165 GLN A CA 1
ATOM 1286 C C . GLN A 1 165 ? 1.936 18.286 -2.652 1.00 91.38 165 GLN A C 1
ATOM 1288 O O . GLN A 1 165 ? 1.484 19.367 -3.016 1.00 91.38 165 GLN A O 1
ATOM 1293 N N . ASP A 1 166 ? 1.386 17.132 -3.046 1.00 89.19 166 ASP A N 1
ATOM 1294 C CA . ASP A 1 166 ? 0.264 17.027 -3.987 1.00 89.19 166 ASP A CA 1
ATOM 1295 C C . ASP A 1 166 ? 0.562 17.585 -5.406 1.00 89.19 166 ASP A C 1
ATOM 1297 O O . ASP A 1 166 ? -0.356 17.849 -6.189 1.00 89.19 166 ASP A O 1
ATOM 1301 N N . GLU A 1 167 ? 1.842 17.669 -5.799 1.00 86.56 167 GLU A N 1
ATOM 1302 C CA . GLU A 1 167 ? 2.304 18.060 -7.147 1.00 86.56 167 GLU A CA 1
ATOM 1303 C C . GLU A 1 167 ? 1.938 17.024 -8.220 1.00 86.56 167 GLU A C 1
ATOM 1305 O O . GLU A 1 167 ? 2.075 17.274 -9.414 1.00 86.56 167 GLU A O 1
ATOM 1310 N N . PHE A 1 168 ? 1.392 15.864 -7.842 1.00 82.62 168 PHE A N 1
ATOM 1311 C CA . PHE A 1 168 ? 0.881 14.876 -8.799 1.00 82.62 168 PHE A CA 1
ATOM 1312 C C . PHE A 1 168 ? -0.281 15.381 -9.666 1.00 82.62 168 PHE A C 1
ATOM 1314 O 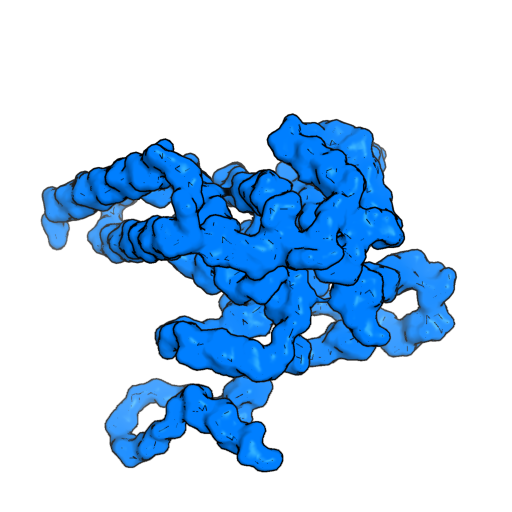O . PHE A 1 168 ? -0.698 14.697 -10.601 1.00 82.62 168 PHE A O 1
ATOM 1321 N N . LEU A 1 169 ? -0.817 16.566 -9.369 1.00 83.38 169 LEU A N 1
ATOM 1322 C CA . LEU A 1 169 ? -1.760 17.289 -10.221 1.00 83.38 169 LEU A CA 1
ATOM 1323 C C . LEU A 1 169 ? -1.076 17.995 -11.409 1.00 83.38 169 LEU A C 1
ATOM 1325 O O . LEU A 1 169 ? -1.761 18.453 -12.332 1.00 83.38 169 LEU A O 1
ATOM 1329 N N . GLU A 1 170 ? 0.254 18.081 -11.397 1.00 86.25 170 GLU A N 1
ATOM 1330 C CA . GLU A 1 170 ? 1.070 18.752 -12.397 1.00 86.25 170 GLU A CA 1
ATOM 1331 C C . GLU A 1 170 ? 1.552 17.797 -13.496 1.00 86.25 170 GLU A C 1
ATOM 1333 O O . GLU A 1 170 ? 2.024 16.683 -13.267 1.00 86.25 170 GLU A O 1
ATOM 1338 N N . THR A 1 171 ? 1.470 18.271 -14.739 1.00 81.25 171 THR A N 1
ATOM 1339 C CA . THR A 1 171 ? 1.886 17.534 -15.942 1.00 81.25 171 THR A CA 1
ATOM 1340 C C . THR A 1 171 ? 3.375 17.165 -15.911 1.00 81.25 171 THR A C 1
ATOM 1342 O O . THR A 1 171 ? 3.750 16.082 -16.361 1.00 81.25 171 THR A O 1
ATOM 1345 N N . GLU A 1 172 ? 4.234 18.055 -15.406 1.00 84.19 172 GLU A N 1
ATOM 1346 C CA . GLU A 1 172 ? 5.687 17.845 -15.356 1.00 84.19 172 GLU A CA 1
ATOM 1347 C C . GLU A 1 172 ? 6.058 16.698 -14.413 1.00 84.19 172 GLU A C 1
ATOM 1349 O O . GLU A 1 172 ? 6.830 15.813 -14.789 1.00 84.19 172 GLU A O 1
ATOM 1354 N N . TYR A 1 173 ? 5.424 16.649 -13.241 1.00 87.81 173 TYR A N 1
ATOM 1355 C CA . TYR A 1 173 ? 5.616 15.580 -12.271 1.00 87.81 173 TYR A CA 1
ATOM 1356 C C . TYR A 1 173 ? 5.255 14.204 -12.853 1.00 87.81 173 TYR A C 1
ATOM 1358 O O . TYR A 1 173 ? 6.045 13.261 -12.774 1.00 87.81 173 TYR A O 1
ATOM 1366 N N . ILE A 1 174 ? 4.109 14.095 -13.534 1.00 85.75 174 ILE A N 1
ATOM 1367 C CA . ILE A 1 174 ? 3.675 12.847 -14.191 1.00 85.75 174 ILE A CA 1
ATOM 1368 C C . ILE A 1 174 ? 4.651 12.441 -15.294 1.00 85.75 174 ILE A C 1
ATOM 1370 O O . ILE A 1 174 ? 5.019 11.273 -15.393 1.00 85.75 174 ILE A O 1
ATOM 1374 N N . THR A 1 175 ? 5.131 13.411 -16.079 1.00 83.62 175 THR A N 1
ATOM 1375 C CA . THR A 1 175 ? 6.145 13.163 -17.115 1.00 83.62 175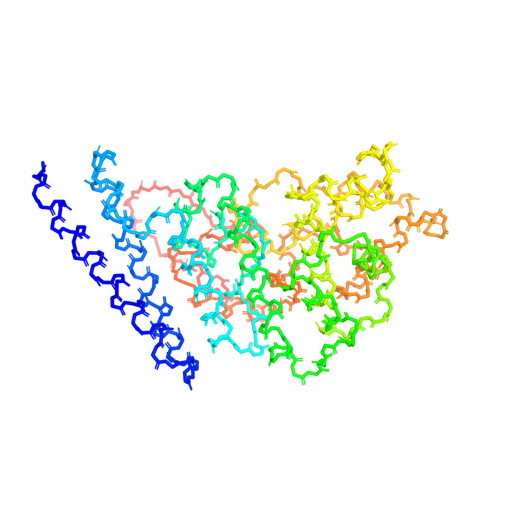 THR A CA 1
ATOM 1376 C C . THR A 1 175 ? 7.409 12.554 -16.509 1.00 83.62 175 THR A C 1
ATOM 1378 O O . THR A 1 175 ? 7.995 11.632 -17.078 1.00 83.62 175 THR A O 1
ATOM 1381 N N . ASN A 1 176 ? 7.854 13.079 -15.365 1.00 85.19 176 ASN A N 1
ATOM 1382 C CA . ASN A 1 176 ? 9.032 12.578 -14.669 1.00 85.19 176 ASN A CA 1
ATOM 1383 C C . ASN A 1 176 ? 8.810 11.152 -14.141 1.00 85.19 176 ASN A C 1
ATOM 1385 O O . ASN A 1 176 ? 9.654 10.285 -14.359 1.00 85.19 176 ASN A O 1
ATOM 1389 N N . LEU A 1 177 ? 7.651 10.881 -13.530 1.00 88.00 177 LEU A N 1
ATOM 1390 C CA . LEU A 1 177 ? 7.284 9.538 -13.071 1.00 88.00 177 LEU A CA 1
ATOM 1391 C C . LEU A 1 177 ? 7.284 8.511 -14.205 1.00 88.00 177 LEU A C 1
ATOM 1393 O O . LEU A 1 177 ? 7.871 7.442 -14.054 1.00 88.00 177 LEU A O 1
ATOM 1397 N N . MET A 1 178 ? 6.658 8.838 -15.340 1.00 86.75 178 MET A N 1
ATOM 1398 C CA . MET A 1 178 ? 6.602 7.946 -16.502 1.00 86.75 178 MET A CA 1
ATOM 1399 C C . MET A 1 178 ? 8.007 7.629 -17.020 1.00 86.75 178 MET A C 1
ATOM 1401 O O . MET A 1 178 ? 8.338 6.465 -17.216 1.00 86.75 178 MET A O 1
ATOM 1405 N N . LYS A 1 179 ? 8.882 8.637 -17.129 1.00 83.81 179 LYS A N 1
ATOM 1406 C CA . LYS A 1 179 ? 10.282 8.429 -17.535 1.00 83.81 179 LYS A CA 1
ATOM 1407 C C . LYS A 1 179 ? 11.041 7.505 -16.587 1.00 83.81 179 LYS A C 1
ATOM 1409 O O . LYS A 1 179 ? 11.835 6.696 -17.049 1.00 83.81 179 LYS A O 1
ATOM 1414 N N . VAL A 1 180 ? 10.829 7.630 -15.277 1.00 84.38 180 VAL A N 1
ATOM 1415 C CA . VAL A 1 180 ? 11.487 6.773 -14.276 1.00 84.38 180 VAL A CA 1
ATOM 1416 C C . VAL A 1 180 ? 10.938 5.345 -14.314 1.00 84.38 180 VAL A C 1
ATOM 1418 O O . VAL A 1 180 ? 11.691 4.392 -14.120 1.00 84.38 180 VAL A O 1
ATOM 1421 N N . PHE A 1 181 ? 9.645 5.195 -14.592 1.00 86.62 181 PHE A N 1
ATOM 1422 C CA . PHE A 1 181 ? 8.982 3.902 -14.737 1.00 86.62 181 PHE A CA 1
ATOM 1423 C C . PHE A 1 181 ? 9.405 3.150 -16.011 1.00 86.62 181 PHE A C 1
ATOM 1425 O O . PHE A 1 181 ? 9.566 1.928 -15.982 1.00 86.62 181 PHE A O 1
ATOM 1432 N N . GLU A 1 182 ? 9.637 3.878 -17.105 1.00 80.19 182 GLU A N 1
ATOM 1433 C CA . GLU A 1 182 ? 10.144 3.343 -18.375 1.00 80.19 182 GLU A CA 1
ATOM 1434 C C . GLU A 1 182 ? 11.662 3.085 -18.337 1.00 80.19 182 GLU A C 1
ATOM 1436 O O . GLU A 1 182 ? 12.133 2.058 -18.825 1.00 80.19 182 GLU A O 1
ATOM 1441 N N . ILE A 1 183 ? 12.439 4.013 -17.759 1.00 72.56 183 ILE A N 1
ATOM 1442 C CA . ILE A 1 183 ? 13.910 4.007 -17.745 1.00 72.56 183 ILE A CA 1
ATOM 1443 C C . ILE A 1 183 ? 14.409 3.929 -16.297 1.00 72.56 183 ILE A C 1
ATOM 1445 O O . ILE A 1 183 ? 14.814 4.913 -15.672 1.00 72.56 183 ILE A O 1
ATOM 1449 N N . HIS A 1 184 ? 14.439 2.714 -15.759 1.00 67.69 184 HIS A N 1
ATOM 1450 C CA . HIS A 1 184 ? 14.817 2.427 -14.370 1.00 67.69 184 HIS A CA 1
ATOM 1451 C C . HIS A 1 184 ? 16.330 2.248 -14.142 1.00 67.69 184 HIS A C 1
ATOM 1453 O O . HIS A 1 184 ? 16.756 1.680 -13.132 1.00 67.69 184 HIS A O 1
ATOM 1459 N N . GLU A 1 185 ? 17.181 2.702 -15.064 1.00 61.41 185 GLU A N 1
ATOM 1460 C CA . GLU A 1 185 ? 18.646 2.583 -14.957 1.00 61.41 185 GLU A CA 1
ATOM 1461 C C . GLU A 1 185 ? 19.240 3.412 -13.808 1.00 61.41 185 GLU A C 1
ATOM 1463 O O . GLU A 1 185 ? 20.241 3.006 -13.222 1.00 61.41 185 GLU A O 1
ATOM 1468 N N . LYS A 1 186 ? 18.607 4.540 -13.456 1.00 59.62 186 LYS A N 1
ATOM 1469 C CA . LYS A 1 186 ? 19.098 5.508 -12.453 1.00 59.62 186 LYS A CA 1
ATOM 1470 C C . LYS A 1 186 ? 18.595 5.269 -11.023 1.00 59.62 186 LYS A C 1
ATOM 1472 O O . LYS A 1 186 ? 18.876 6.078 -10.144 1.00 59.62 186 LYS A O 1
ATOM 1477 N N . LEU A 1 187 ? 17.827 4.205 -10.800 1.00 63.88 187 LEU A N 1
ATOM 1478 C CA . LEU A 1 187 ? 17.320 3.846 -9.474 1.00 63.88 187 LEU A CA 1
ATOM 1479 C C . LEU A 1 187 ? 18.447 3.340 -8.550 1.00 63.88 187 LEU A C 1
ATOM 1481 O O . LEU A 1 187 ? 19.527 2.988 -9.028 1.00 63.88 187 LEU A O 1
ATOM 1485 N N . ALA A 1 188 ? 18.188 3.299 -7.238 1.00 58.66 188 ALA A N 1
ATOM 1486 C CA . ALA A 1 188 ? 19.151 2.886 -6.206 1.00 58.66 188 ALA A CA 1
ATOM 1487 C C . ALA A 1 188 ? 19.792 1.490 -6.421 1.00 58.66 188 ALA A C 1
ATOM 1489 O O . ALA A 1 188 ? 19.433 0.734 -7.320 1.00 58.66 188 ALA A O 1
ATOM 1490 N N . THR A 1 189 ? 20.769 1.122 -5.580 1.00 62.53 189 THR A N 1
ATOM 1491 C CA . THR A 1 189 ? 21.419 -0.209 -5.589 1.00 62.53 189 THR A CA 1
ATOM 1492 C C . 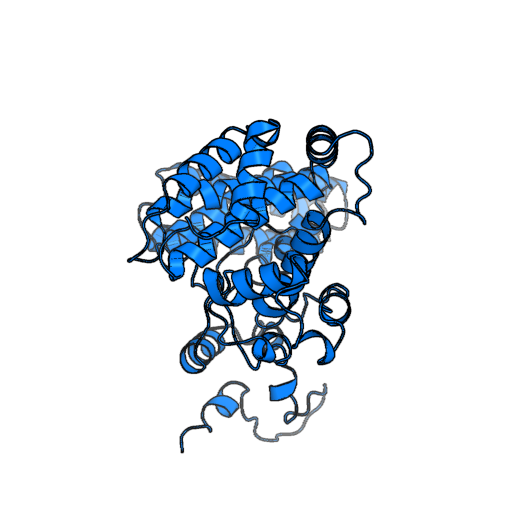THR A 1 189 ? 20.413 -1.341 -5.321 1.00 62.53 189 THR A C 1
ATOM 1494 O O . THR A 1 189 ? 19.375 -1.096 -4.715 1.00 62.53 189 THR A O 1
ATOM 1497 N N . SER A 1 190 ? 20.705 -2.571 -5.773 1.00 63.25 190 SER A N 1
ATOM 1498 C CA . SER A 1 190 ? 19.835 -3.778 -5.787 1.00 63.25 190 SER A CA 1
ATOM 1499 C C . SER A 1 190 ? 18.562 -3.746 -4.922 1.00 63.25 190 SER A C 1
ATOM 1501 O O . SER A 1 190 ? 17.449 -3.666 -5.441 1.00 63.25 190 SER A O 1
ATOM 1503 N N . ALA A 1 191 ? 18.696 -3.753 -3.591 1.00 66.69 191 ALA A N 1
ATOM 1504 C CA . ALA A 1 191 ? 17.539 -3.769 -2.689 1.00 66.69 191 ALA A CA 1
ATOM 1505 C C . ALA A 1 191 ? 16.719 -2.462 -2.707 1.00 66.69 191 ALA A C 1
ATOM 1507 O O . ALA A 1 191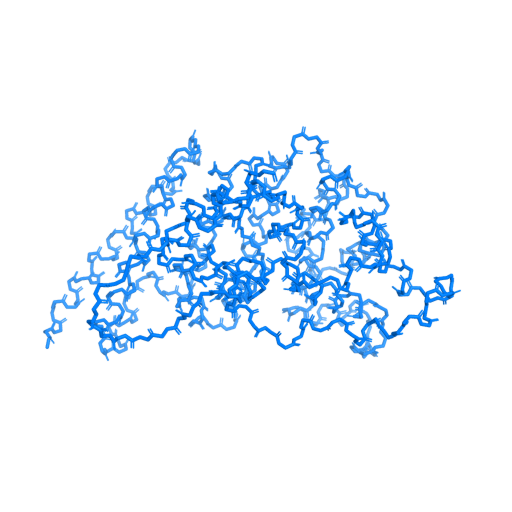 ? 15.492 -2.511 -2.641 1.00 66.69 191 ALA A O 1
ATOM 1508 N N . GLY A 1 192 ? 17.380 -1.306 -2.818 1.00 76.44 192 GLY A N 1
ATOM 1509 C CA . GLY A 1 192 ? 16.732 -0.001 -2.967 1.00 76.44 192 GLY A CA 1
ATOM 1510 C C . GLY A 1 192 ? 16.053 0.155 -4.327 1.00 76.44 192 GLY A C 1
ATOM 1511 O O . GLY A 1 192 ? 14.945 0.680 -4.387 1.00 76.44 192 GLY A O 1
ATOM 1512 N N . LYS A 1 193 ? 16.647 -0.395 -5.398 1.00 83.62 193 LYS A N 1
ATOM 1513 C CA . LYS A 1 193 ? 16.095 -0.368 -6.763 1.00 83.62 193 LYS A CA 1
ATOM 1514 C C . LYS A 1 193 ? 14.666 -0.889 -6.819 1.00 83.62 193 LYS A C 1
ATOM 1516 O O . LYS A 1 193 ? 13.773 -0.250 -7.370 1.00 83.62 193 LYS A O 1
ATOM 1521 N N . ARG A 1 194 ? 14.470 -2.059 -6.214 1.00 88.25 194 ARG A N 1
ATOM 1522 C CA . ARG A 1 194 ? 13.192 -2.764 -6.124 1.00 88.25 194 ARG A CA 1
ATOM 1523 C C . ARG A 1 194 ? 12.123 -1.941 -5.409 1.00 88.25 194 ARG A C 1
ATOM 1525 O O . ARG A 1 194 ? 10.959 -1.947 -5.808 1.00 88.25 194 ARG A O 1
ATOM 1532 N N . ILE A 1 195 ? 12.509 -1.286 -4.317 1.00 89.62 195 ILE A N 1
ATOM 1533 C CA . ILE A 1 195 ? 11.608 -0.497 -3.472 1.00 89.62 195 ILE A CA 1
ATOM 1534 C C . ILE A 1 195 ? 11.221 0.788 -4.200 1.00 89.62 195 ILE A C 1
ATOM 1536 O O . ILE A 1 195 ? 10.034 1.056 -4.353 1.00 89.62 195 ILE A O 1
ATOM 1540 N N . GLU A 1 196 ? 12.200 1.532 -4.719 1.00 89.44 196 GLU A N 1
ATOM 1541 C CA . GLU A 1 196 ? 11.951 2.765 -5.472 1.00 89.44 196 GLU A CA 1
ATOM 1542 C C . GLU A 1 196 ? 11.057 2.516 -6.684 1.00 89.44 196 GLU A C 1
ATOM 1544 O O . GLU A 1 196 ? 10.078 3.232 -6.876 1.00 89.44 196 GLU A O 1
A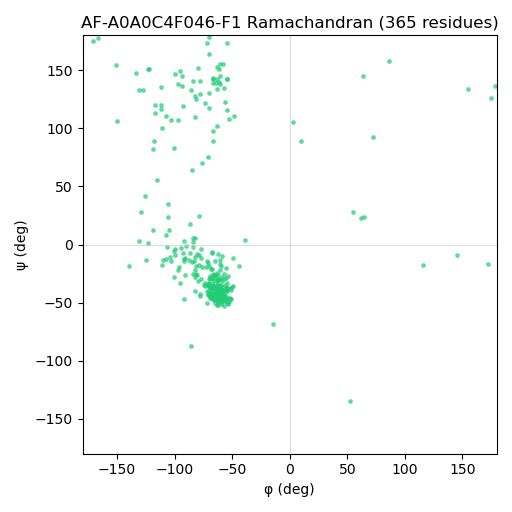TOM 1549 N N . TYR A 1 197 ? 11.337 1.460 -7.455 1.00 91.12 197 TYR A N 1
ATOM 1550 C CA . TYR A 1 197 ? 10.525 1.100 -8.614 1.00 91.12 197 TYR A CA 1
ATOM 1551 C C . TYR A 1 197 ? 9.065 0.828 -8.226 1.00 91.12 197 TYR A C 1
ATOM 1553 O O . TYR A 1 197 ? 8.142 1.346 -8.853 1.00 91.12 197 TYR A O 1
ATOM 1561 N N . GLN A 1 198 ? 8.841 0.052 -7.159 1.00 93.25 198 GLN A N 1
ATOM 1562 C CA . GLN A 1 198 ? 7.490 -0.213 -6.663 1.00 93.25 198 GLN A CA 1
ATOM 1563 C C . GLN A 1 198 ? 6.796 1.058 -6.166 1.00 93.25 198 GLN A C 1
ATOM 1565 O O . GLN A 1 198 ? 5.607 1.217 -6.414 1.00 93.25 198 GLN A O 1
ATOM 1570 N N . LEU A 1 199 ? 7.505 1.972 -5.500 1.00 93.56 199 LEU A N 1
ATOM 1571 C CA . LEU A 1 199 ? 6.931 3.239 -5.033 1.00 93.56 199 LEU A CA 1
ATOM 1572 C C . LEU A 1 199 ? 6.521 4.144 -6.200 1.00 93.56 199 LEU A C 1
ATOM 1574 O O . LEU A 1 199 ? 5.417 4.685 -6.178 1.00 93.56 199 LEU A O 1
ATOM 1578 N N . VAL A 1 200 ? 7.341 4.233 -7.251 1.00 93.06 200 VAL A N 1
ATOM 1579 C CA . VAL A 1 200 ? 6.981 4.925 -8.503 1.00 93.06 200 VAL A CA 1
ATOM 1580 C C . VAL A 1 200 ? 5.741 4.294 -9.134 1.00 93.06 200 VAL A C 1
ATOM 1582 O O . VAL A 1 200 ? 4.801 5.009 -9.482 1.00 93.06 200 VAL A O 1
ATOM 1585 N N . TYR A 1 201 ? 5.702 2.960 -9.221 1.00 94.69 201 TYR A N 1
ATOM 1586 C CA . TYR A 1 201 ? 4.520 2.231 -9.680 1.00 94.69 201 TYR A CA 1
ATOM 1587 C C . TYR A 1 201 ? 3.279 2.577 -8.845 1.00 94.69 201 TYR A C 1
ATOM 1589 O O . TYR A 1 201 ? 2.251 2.911 -9.422 1.00 94.69 201 TYR A O 1
ATOM 1597 N N . TYR A 1 202 ? 3.356 2.551 -7.510 1.00 95.94 202 TYR A N 1
ATOM 1598 C CA . TYR A 1 202 ? 2.202 2.832 -6.651 1.00 95.94 202 TYR A CA 1
ATOM 1599 C C . TYR A 1 202 ? 1.692 4.266 -6.810 1.00 95.94 202 TYR A C 1
ATOM 1601 O O . TYR A 1 202 ? 0.482 4.484 -6.781 1.00 95.94 202 TYR A O 1
ATOM 1609 N N . ILE A 1 203 ? 2.585 5.240 -7.011 1.00 95.62 203 ILE A N 1
ATOM 1610 C CA . ILE A 1 203 ? 2.190 6.621 -7.304 1.00 95.62 203 ILE A CA 1
ATOM 1611 C C . ILE A 1 203 ? 1.458 6.687 -8.650 1.00 95.62 203 ILE A C 1
ATOM 1613 O O . ILE A 1 203 ? 0.353 7.227 -8.721 1.00 95.62 203 ILE A O 1
ATOM 1617 N N . LEU A 1 204 ? 2.032 6.113 -9.710 1.00 93.44 204 LEU A N 1
ATOM 1618 C CA . LEU A 1 204 ? 1.409 6.100 -11.038 1.00 93.44 204 LEU A CA 1
ATOM 1619 C C . LEU A 1 204 ? 0.061 5.376 -11.035 1.00 93.44 204 LEU A C 1
ATOM 1621 O O . LEU A 1 204 ? -0.912 5.876 -11.599 1.00 93.44 204 LEU A O 1
ATOM 1625 N N . ASP A 1 205 ? -0.014 4.226 -10.371 1.00 93.88 205 ASP A N 1
ATOM 1626 C CA . ASP A 1 205 ? -1.234 3.441 -10.239 1.00 93.88 205 ASP A CA 1
ATOM 1627 C C . ASP A 1 205 ? -2.302 4.203 -9.441 1.00 93.88 205 ASP A C 1
ATOM 1629 O O . ASP A 1 205 ? -3.455 4.263 -9.866 1.00 93.88 205 ASP A O 1
ATOM 1633 N N . PHE A 1 206 ? -1.926 4.892 -8.357 1.00 95.25 206 PHE A N 1
ATOM 1634 C CA . PHE A 1 206 ? -2.830 5.769 -7.609 1.00 95.25 206 PHE A CA 1
ATOM 1635 C C . PHE A 1 206 ? -3.412 6.883 -8.492 1.00 95.25 206 PHE A C 1
ATOM 1637 O O . PHE A 1 206 ? -4.632 7.075 -8.528 1.00 95.25 206 PHE A O 1
ATOM 1644 N N . ILE A 1 207 ? -2.569 7.600 -9.242 1.00 92.75 207 ILE A N 1
ATOM 1645 C CA . ILE A 1 207 ? -3.025 8.680 -10.130 1.00 92.75 207 ILE A CA 1
ATOM 1646 C C . ILE A 1 207 ? -3.926 8.101 -11.234 1.00 92.75 207 ILE A C 1
ATOM 1648 O O . ILE A 1 207 ? -4.992 8.650 -11.517 1.00 92.75 207 ILE A O 1
ATOM 1652 N N . ASN A 1 208 ? -3.554 6.960 -11.816 1.00 90.38 208 ASN A N 1
ATOM 1653 C CA . ASN A 1 208 ? -4.333 6.288 -12.853 1.00 90.38 208 ASN A CA 1
ATOM 1654 C C . ASN A 1 208 ? -5.703 5.799 -12.357 1.00 90.38 208 ASN A C 1
ATOM 1656 O O . ASN A 1 208 ? -6.697 5.898 -13.077 1.00 90.38 208 ASN A O 1
ATOM 1660 N N . GLN A 1 209 ? -5.791 5.296 -11.127 1.00 89.81 209 GLN A N 1
ATOM 1661 C CA . GLN A 1 209 ? -7.048 4.803 -10.566 1.00 89.81 209 GLN A CA 1
ATOM 1662 C C . GLN A 1 209 ? -7.966 5.940 -10.102 1.00 89.81 209 GLN A C 1
ATOM 1664 O O . GLN A 1 209 ? -9.163 5.919 -10.395 1.00 89.81 209 GLN A O 1
ATOM 1669 N N . TYR A 1 210 ? -7.417 6.946 -9.418 1.00 92.50 210 TYR A N 1
ATOM 1670 C CA . TYR A 1 210 ? -8.213 7.930 -8.676 1.00 92.50 210 TYR A CA 1
ATOM 1671 C C . TYR A 1 210 ? -8.207 9.342 -9.276 1.00 92.50 210 TYR A C 1
ATOM 1673 O O . TYR A 1 210 ? -9.101 10.142 -8.998 1.00 92.50 210 TYR A O 1
ATOM 1681 N N . HIS A 1 211 ? -7.244 9.651 -10.144 1.00 89.31 211 HIS A N 1
ATOM 1682 C CA . HIS A 1 211 ? -7.066 10.961 -10.773 1.00 89.31 211 HIS A CA 1
ATOM 1683 C C . HIS A 1 211 ? -7.012 10.854 -12.306 1.00 89.31 211 HIS A C 1
ATOM 1685 O O . HIS A 1 211 ? -6.260 11.559 -12.972 1.00 89.31 211 HIS A O 1
ATOM 1691 N N . GLN A 1 212 ? -7.875 10.023 -12.900 1.00 85.88 212 GLN A N 1
ATOM 1692 C CA . GLN A 1 212 ? -7.919 9.768 -14.351 1.00 85.88 212 GLN A CA 1
ATOM 1693 C C . GLN A 1 212 ? -7.942 11.033 -15.217 1.00 85.88 212 GLN A C 1
ATOM 1695 O O . GLN A 1 212 ? -7.311 11.073 -16.267 1.00 85.88 212 GLN A O 1
ATOM 1700 N N . LYS A 1 213 ? -8.635 12.093 -14.779 1.00 83.69 213 LYS A N 1
ATOM 1701 C CA . LYS A 1 213 ? -8.675 13.374 -15.509 1.00 83.69 213 LYS A CA 1
ATOM 1702 C C . LYS A 1 213 ? -7.299 14.031 -15.621 1.00 83.69 213 LYS A C 1
ATOM 1704 O O . LYS A 1 213 ? -7.021 14.690 -16.617 1.00 83.69 213 LYS A O 1
ATOM 1709 N N . VAL A 1 214 ? -6.459 13.861 -14.604 1.00 84.19 214 VAL A N 1
ATOM 1710 C CA . VAL A 1 214 ? -5.086 14.365 -14.586 1.00 84.19 214 VAL A CA 1
ATOM 1711 C C . VAL A 1 214 ? -4.239 13.578 -15.594 1.00 84.19 214 VAL A C 1
ATOM 1713 O O . VAL A 1 214 ? -3.597 14.192 -16.444 1.00 84.19 214 VAL A O 1
ATOM 1716 N N . MET A 1 215 ? -4.351 12.243 -15.604 1.00 80.81 215 MET A N 1
ATOM 1717 C CA . MET A 1 215 ? -3.700 11.390 -16.613 1.00 80.81 215 MET A CA 1
ATOM 1718 C C . MET A 1 215 ? -4.151 11.725 -18.039 1.00 80.81 215 MET A C 1
ATOM 1720 O O . MET A 1 215 ? -3.325 11.912 -18.926 1.00 80.81 215 MET A O 1
ATOM 1724 N N . GLN A 1 216 ? -5.458 11.884 -18.262 1.00 78.12 216 GLN A N 1
ATOM 1725 C CA . GLN A 1 216 ? -6.019 12.246 -19.568 1.00 78.12 216 GLN A CA 1
ATOM 1726 C C . GLN A 1 216 ? -5.554 13.628 -20.038 1.00 78.12 216 GLN A C 1
ATOM 1728 O O . GLN A 1 216 ? -5.246 13.810 -21.212 1.00 78.12 216 GLN A O 1
ATOM 1733 N N . LYS A 1 217 ? -5.483 14.611 -19.131 1.00 79.19 217 LYS A N 1
ATOM 1734 C CA . LYS A 1 217 ? -4.962 15.946 -19.451 1.00 79.19 217 LYS A CA 1
ATOM 1735 C C . LYS A 1 217 ? -3.497 15.877 -19.885 1.00 79.19 217 LYS A C 1
ATOM 1737 O O . LYS A 1 217 ? -3.129 16.570 -20.828 1.00 79.19 217 LYS A O 1
ATOM 1742 N N . HIS A 1 218 ? -2.686 15.055 -19.216 1.00 74.00 218 HIS A N 1
ATOM 1743 C CA . HIS A 1 218 ? -1.279 14.861 -19.558 1.00 74.00 218 HIS A CA 1
ATOM 1744 C C . HIS A 1 218 ? -1.104 14.164 -20.919 1.00 74.00 218 HIS A C 1
ATOM 1746 O O . HIS A 1 218 ? -0.342 14.642 -21.754 1.00 74.00 218 HIS A O 1
ATOM 1752 N N . MET A 1 219 ? -1.852 13.086 -21.173 1.00 70.06 219 MET A N 1
ATOM 1753 C CA . MET A 1 219 ? -1.720 12.280 -22.398 1.00 70.06 219 MET A CA 1
ATOM 1754 C C . MET A 1 219 ? -2.506 12.825 -23.608 1.00 70.06 219 MET A C 1
ATOM 1756 O O . MET A 1 219 ? -2.409 12.282 -24.708 1.00 70.06 219 MET A O 1
ATOM 1760 N N . GLY A 1 220 ? -3.248 13.922 -23.426 1.00 66.12 220 GLY A N 1
ATOM 1761 C CA . GLY A 1 220 ? -4.010 14.610 -24.467 1.00 66.12 220 GLY A CA 1
ATOM 1762 C C . GLY A 1 220 ? -5.422 14.051 -24.705 1.00 66.12 220 GLY A C 1
ATOM 1763 O O . GLY A 1 220 ? -5.741 12.897 -24.411 1.00 66.12 220 GLY A O 1
ATOM 1764 N N . TYR A 1 221 ? -6.296 14.889 -25.281 1.00 45.62 221 TYR A N 1
ATOM 1765 C CA . TYR A 1 221 ? -7.643 14.496 -25.717 1.00 45.62 221 TYR A CA 1
ATOM 1766 C C . TYR A 1 221 ? -7.542 13.503 -26.884 1.00 45.62 221 TYR A C 1
ATOM 1768 O O . TYR A 1 221 ? -7.369 13.898 -28.033 1.00 45.62 221 TYR A O 1
ATOM 1776 N N . GLY A 1 222 ? -7.638 12.208 -26.588 1.00 46.69 222 GLY A N 1
ATOM 1777 C CA . GLY A 1 222 ? -7.537 11.140 -27.589 1.00 46.69 222 GLY A CA 1
ATOM 1778 C C . GLY A 1 222 ? -6.870 9.865 -27.083 1.00 46.69 222 GLY A C 1
ATOM 1779 O O . GLY A 1 222 ? -6.925 8.849 -27.773 1.00 46.69 222 GLY A O 1
ATOM 1780 N N . TRP A 1 223 ? -6.290 9.895 -25.881 1.00 44.16 223 TRP A N 1
ATOM 1781 C CA . TRP A 1 223 ? -5.732 8.713 -25.241 1.00 44.16 223 TRP A CA 1
ATOM 1782 C C . TRP A 1 223 ? -6.827 7.674 -24.965 1.00 44.16 223 TRP A C 1
ATOM 1784 O O . TRP A 1 223 ? -7.644 7.806 -24.050 1.00 44.16 223 TRP A O 1
ATOM 1794 N N . LYS A 1 224 ? -6.887 6.647 -25.816 1.00 49.91 224 LYS A N 1
ATOM 1795 C CA . LYS A 1 224 ? -7.657 5.437 -25.546 1.00 49.91 224 LYS A CA 1
ATOM 1796 C C . LYS A 1 224 ? -6.802 4.559 -24.640 1.00 49.91 224 LYS A C 1
ATOM 1798 O O . LYS A 1 224 ? -5.700 4.196 -25.044 1.00 49.91 224 LYS A O 1
ATOM 1803 N N . LYS A 1 225 ? -7.371 4.174 -23.494 1.00 49.03 225 LYS A N 1
ATOM 1804 C CA . LYS A 1 225 ? -6.828 3.271 -22.457 1.00 49.03 225 LYS A CA 1
ATOM 1805 C C . LYS A 1 225 ? -6.249 1.933 -22.979 1.00 49.03 225 LYS A C 1
ATOM 1807 O O . LYS A 1 225 ? -5.612 1.188 -22.250 1.00 49.03 225 LYS A O 1
ATOM 1812 N N . ASP A 1 226 ? -6.500 1.612 -24.248 1.00 46.38 226 ASP A N 1
ATOM 1813 C CA . ASP A 1 226 ? -6.076 0.371 -24.900 1.00 46.38 226 ASP A CA 1
ATOM 1814 C C . ASP A 1 226 ? -4.932 0.574 -25.920 1.00 46.38 226 ASP A C 1
ATOM 1816 O O . ASP A 1 226 ? -4.626 -0.347 -26.675 1.00 46.38 226 ASP A O 1
ATOM 1820 N N . SER A 1 227 ? -4.319 1.768 -26.014 1.00 45.97 227 SER A N 1
ATOM 1821 C CA . SER A 1 227 ? -3.435 2.115 -27.150 1.00 45.97 227 SER A CA 1
ATOM 1822 C C . SER A 1 227 ? -2.005 2.571 -26.831 1.00 45.97 227 SER A C 1
ATOM 1824 O O . SER A 1 227 ? -1.193 2.586 -27.757 1.00 45.97 227 SER A O 1
ATOM 1826 N N . SER A 1 228 ? -1.644 2.900 -25.581 1.00 62.44 228 SER A N 1
ATOM 1827 C CA . SER A 1 228 ? -0.245 3.208 -25.229 1.00 62.44 228 SER A CA 1
ATOM 1828 C C . SER A 1 228 ? 0.460 2.010 -24.582 1.00 62.44 228 SER A C 1
ATOM 1830 O O . SER A 1 228 ? -0.151 1.233 -23.848 1.00 62.44 228 SER A O 1
ATOM 1832 N N . ASN A 1 229 ? 1.769 1.863 -24.831 1.00 72.88 229 ASN A N 1
ATOM 1833 C CA . ASN A 1 229 ? 2.601 0.875 -24.127 1.00 72.88 229 ASN A CA 1
ATOM 1834 C C . ASN A 1 229 ? 2.494 1.052 -22.605 1.00 72.88 229 ASN A C 1
ATOM 1836 O O . ASN A 1 229 ? 2.349 0.069 -21.891 1.00 72.88 229 ASN A O 1
ATOM 1840 N N . PHE A 1 230 ? 2.405 2.297 -22.139 1.00 80.38 230 PHE A N 1
ATOM 1841 C CA . PHE A 1 230 ? 2.273 2.641 -20.728 1.00 80.38 230 PHE A CA 1
ATOM 1842 C C . PHE A 1 230 ? 1.066 1.998 -20.010 1.00 80.38 230 PHE A C 1
ATOM 1844 O O . PHE A 1 230 ? 1.210 1.501 -18.895 1.00 80.38 230 PHE A O 1
ATOM 1851 N N . ASP A 1 231 ? -0.121 1.946 -20.631 1.00 80.56 231 ASP A N 1
ATOM 1852 C CA . ASP A 1 231 ? -1.281 1.272 -20.019 1.00 80.56 231 ASP A CA 1
ATOM 1853 C C . ASP A 1 231 ? -1.042 -0.222 -19.836 1.00 80.56 231 ASP A C 1
ATOM 1855 O O . ASP A 1 231 ? -1.396 -0.808 -18.809 1.00 80.56 231 ASP A O 1
ATOM 1859 N N . ARG A 1 232 ? -0.418 -0.839 -20.843 1.00 83.44 232 ARG A N 1
ATOM 1860 C CA . ARG A 1 232 ? -0.065 -2.257 -20.816 1.00 83.44 232 ARG A CA 1
ATOM 1861 C C . ARG A 1 232 ? 1.009 -2.533 -19.772 1.00 83.44 232 ARG A C 1
ATOM 1863 O O . ARG A 1 232 ? 0.947 -3.570 -19.123 1.00 83.44 232 ARG A O 1
ATOM 1870 N N . GLU A 1 233 ? 1.957 -1.621 -19.591 1.00 87.50 233 GLU A N 1
ATOM 1871 C CA . GLU A 1 233 ? 3.008 -1.688 -18.571 1.00 87.50 233 GLU A CA 1
ATOM 1872 C C . GLU A 1 233 ? 2.429 -1.582 -17.157 1.00 87.50 233 GLU A C 1
ATOM 1874 O O . GLU A 1 233 ? 2.718 -2.428 -16.307 1.00 87.50 233 GLU A O 1
ATOM 1879 N N . LEU A 1 234 ? 1.544 -0.609 -16.909 1.00 89.12 234 LEU A N 1
ATOM 1880 C CA . LEU A 1 234 ? 0.846 -0.490 -15.628 1.00 89.12 234 LEU A CA 1
ATOM 1881 C C . LEU A 1 234 ? -0.049 -1.697 -15.345 1.00 89.12 234 LEU A C 1
ATOM 1883 O O . LEU A 1 234 ? -0.055 -2.195 -14.217 1.00 89.12 234 LEU A O 1
ATOM 1887 N N . ASP A 1 235 ? -0.809 -2.175 -16.337 1.00 87.50 235 ASP A N 1
ATOM 1888 C CA . ASP A 1 235 ? -1.644 -3.360 -16.144 1.00 87.50 235 ASP A CA 1
ATOM 1889 C C . ASP A 1 235 ? -0.782 -4.597 -15.883 1.00 87.50 235 ASP A C 1
ATOM 1891 O O . ASP A 1 235 ? -1.040 -5.310 -14.914 1.00 87.50 235 ASP A O 1
ATOM 1895 N N . PHE A 1 236 ? 0.304 -4.794 -16.639 1.00 88.62 236 PHE A N 1
ATOM 1896 C CA . PHE A 1 236 ? 1.266 -5.862 -16.378 1.00 88.62 236 PHE A CA 1
ATOM 1897 C C . PHE A 1 236 ? 1.779 -5.816 -14.937 1.00 88.62 236 PHE A C 1
ATOM 1899 O O . PHE A 1 236 ? 1.678 -6.825 -14.239 1.00 88.62 236 PHE A O 1
ATOM 1906 N N . MET A 1 237 ? 2.259 -4.661 -14.457 1.00 91.38 237 MET A N 1
ATOM 1907 C CA . MET A 1 237 ? 2.751 -4.527 -13.079 1.00 91.38 237 MET A CA 1
ATOM 1908 C C . MET A 1 237 ? 1.678 -4.850 -12.048 1.00 91.38 237 MET A C 1
ATOM 1910 O O . MET A 1 237 ? 1.953 -5.580 -11.091 1.00 91.38 237 MET A O 1
ATOM 1914 N N . ARG A 1 238 ? 0.446 -4.374 -12.259 1.00 89.62 238 ARG A N 1
ATOM 1915 C CA . ARG A 1 238 ? -0.683 -4.667 -11.374 1.00 89.62 238 ARG A CA 1
ATOM 1916 C C . ARG A 1 238 ? -0.921 -6.170 -11.278 1.00 89.62 238 ARG A C 1
ATOM 1918 O O . ARG A 1 238 ? -1.004 -6.707 -10.174 1.00 89.62 238 ARG A O 1
ATOM 1925 N N . ARG A 1 239 ? -0.983 -6.876 -12.409 1.00 86.75 239 ARG A N 1
ATOM 1926 C CA . ARG A 1 239 ? -1.202 -8.333 -12.430 1.00 86.75 239 ARG A CA 1
ATOM 1927 C C . ARG A 1 239 ? -0.012 -9.105 -11.863 1.00 86.75 239 ARG A C 1
ATOM 1929 O O . ARG A 1 239 ? -0.206 -10.033 -11.079 1.00 86.75 239 ARG A O 1
ATOM 1936 N N . TYR A 1 240 ? 1.207 -8.703 -12.213 1.00 87.62 240 TYR A N 1
ATOM 1937 C CA . TYR A 1 240 ? 2.452 -9.332 -11.777 1.00 87.62 240 TYR A CA 1
ATOM 1938 C C . TYR A 1 240 ? 2.615 -9.253 -10.255 1.00 87.62 240 TYR A C 1
ATOM 1940 O O . TYR A 1 240 ? 2.764 -10.286 -9.596 1.00 87.62 240 TYR A O 1
ATOM 1948 N N . LEU A 1 241 ? 2.484 -8.061 -9.667 1.00 88.62 241 LEU A N 1
ATOM 1949 C CA . LEU A 1 241 ? 2.595 -7.898 -8.218 1.00 88.62 241 LEU A CA 1
ATOM 1950 C C . LEU A 1 241 ? 1.479 -8.659 -7.490 1.00 88.62 241 LEU A C 1
ATOM 1952 O O . LEU A 1 241 ? 1.757 -9.367 -6.520 1.00 88.62 241 LEU A O 1
ATOM 1956 N N . LYS A 1 242 ? 0.234 -8.613 -7.994 1.00 82.75 242 LYS A N 1
ATOM 1957 C CA . LYS A 1 242 ? -0.883 -9.404 -7.448 1.00 82.75 242 LYS A CA 1
ATOM 1958 C C . LYS A 1 242 ? -0.613 -10.916 -7.509 1.00 82.75 242 LYS A C 1
ATOM 1960 O O . LYS A 1 242 ? -0.941 -11.622 -6.553 1.00 82.75 242 LYS A O 1
ATOM 1965 N N . LYS A 1 243 ? -0.007 -11.421 -8.589 1.00 80.06 243 LYS A N 1
ATOM 1966 C CA . LYS A 1 243 ? 0.326 -12.846 -8.759 1.00 80.06 243 LYS A CA 1
ATOM 1967 C C . LYS A 1 243 ? 1.332 -13.327 -7.710 1.00 80.06 243 LYS A C 1
ATOM 1969 O O . LYS A 1 243 ? 1.106 -14.380 -7.111 1.00 80.06 243 LYS A O 1
ATOM 1974 N N . TYR A 1 244 ? 2.405 -12.571 -7.476 1.00 78.88 244 TYR A N 1
ATOM 1975 C CA . TYR A 1 244 ? 3.528 -13.021 -6.644 1.00 78.88 244 TYR A CA 1
ATOM 1976 C C . TYR A 1 244 ? 3.415 -12.647 -5.164 1.00 78.88 244 TYR A C 1
ATOM 1978 O O . TYR A 1 244 ? 3.596 -13.515 -4.310 1.00 78.88 244 TYR A O 1
ATOM 1986 N N . ARG A 1 245 ? 3.083 -11.393 -4.830 1.00 78.25 245 ARG A N 1
ATOM 1987 C CA . ARG A 1 245 ? 3.128 -10.918 -3.433 1.00 78.25 245 ARG A CA 1
ATOM 1988 C C . ARG A 1 245 ? 1.909 -11.344 -2.604 1.00 78.25 245 ARG A C 1
ATOM 1990 O O . ARG A 1 245 ? 2.023 -11.568 -1.404 1.00 78.25 245 ARG A O 1
ATOM 1997 N N . ASN A 1 246 ? 0.738 -11.475 -3.240 1.00 64.62 246 ASN A N 1
ATOM 1998 C CA . ASN A 1 246 ? -0.532 -11.648 -2.524 1.00 64.62 246 ASN A CA 1
ATOM 1999 C C . ASN A 1 246 ? -0.948 -13.120 -2.369 1.00 64.62 246 ASN A C 1
ATOM 2001 O O . ASN A 1 246 ? -1.500 -13.488 -1.337 1.00 64.62 246 ASN A O 1
ATOM 2005 N N . ARG A 1 247 ? -0.639 -13.995 -3.336 1.00 61.94 247 ARG A N 1
ATOM 2006 C CA . ARG A 1 247 ? -1.023 -15.422 -3.270 1.00 61.94 247 ARG A CA 1
ATOM 2007 C C . ARG A 1 247 ? -0.274 -16.224 -2.219 1.00 61.94 247 ARG A C 1
ATOM 2009 O O . ARG A 1 247 ? -0.797 -17.216 -1.717 1.00 61.94 247 ARG A O 1
ATOM 2016 N N . PHE A 1 248 ? 0.957 -15.821 -1.935 1.00 58.25 248 PHE A N 1
ATOM 2017 C CA . PHE A 1 248 ? 1.797 -16.504 -0.968 1.00 58.25 248 PHE A CA 1
ATOM 2018 C C . PHE A 1 248 ? 1.354 -16.242 0.478 1.00 58.25 248 PHE A C 1
ATOM 2020 O O . PHE A 1 248 ? 1.424 -17.141 1.309 1.00 58.25 248 PHE A O 1
ATOM 2027 N N . LEU A 1 249 ? 0.875 -15.028 0.769 1.00 58.22 249 LEU A N 1
ATOM 2028 C CA . LEU A 1 249 ? 0.544 -14.603 2.130 1.00 58.22 249 LEU A CA 1
ATOM 2029 C C . LEU A 1 249 ? -0.950 -14.657 2.448 1.00 58.22 249 LEU A C 1
ATOM 2031 O O . LEU A 1 249 ? -1.305 -14.826 3.608 1.00 58.22 249 LEU A O 1
ATOM 2035 N N . ASP A 1 250 ? -1.836 -14.510 1.462 1.00 60.75 250 ASP A N 1
ATOM 2036 C CA . ASP A 1 250 ? -3.270 -14.503 1.740 1.00 60.75 250 ASP A CA 1
ATOM 2037 C C . ASP A 1 250 ? -4.094 -15.052 0.573 1.00 60.75 250 ASP A C 1
ATOM 2039 O O . ASP A 1 250 ? -4.327 -14.394 -0.445 1.00 60.75 250 ASP A O 1
ATOM 2043 N N . ARG A 1 251 ? -4.616 -16.270 0.743 1.00 57.47 251 ARG A N 1
ATOM 2044 C CA . ARG A 1 251 ? -5.492 -16.902 -0.256 1.00 57.47 251 ARG A CA 1
ATOM 2045 C C . ARG A 1 251 ? -6.824 -16.185 -0.473 1.00 57.47 251 ARG A C 1
ATOM 2047 O O . ARG A 1 251 ? -7.509 -16.506 -1.441 1.00 57.47 251 ARG A O 1
ATOM 2054 N N . ARG A 1 252 ? -7.237 -15.262 0.400 1.00 58.06 252 ARG A N 1
ATOM 2055 C CA . ARG A 1 252 ? -8.479 -14.490 0.203 1.00 58.06 252 ARG A CA 1
ATOM 2056 C C . ARG A 1 252 ? -8.346 -13.497 -0.945 1.00 58.06 252 ARG A C 1
ATOM 2058 O O . ARG A 1 252 ? -9.361 -13.071 -1.495 1.00 58.06 252 ARG A O 1
ATOM 2065 N N . TYR A 1 253 ? -7.113 -13.182 -1.338 1.00 58.09 253 TYR A N 1
ATOM 2066 C CA . TYR A 1 253 ? -6.803 -12.320 -2.466 1.00 58.09 253 TYR A CA 1
ATOM 2067 C C . TYR A 1 253 ? -7.002 -13.058 -3.804 1.00 58.09 253 TYR A C 1
ATOM 2069 O O . TYR A 1 253 ? -6.061 -13.421 -4.513 1.00 58.09 253 TYR A O 1
ATOM 2077 N N . THR A 1 254 ? -8.265 -13.328 -4.130 1.00 52.06 254 THR A N 1
ATOM 2078 C CA . THR A 1 254 ? -8.693 -13.983 -5.373 1.00 52.06 254 THR A CA 1
ATOM 2079 C C . THR A 1 254 ? -9.196 -12.931 -6.351 1.00 52.06 254 THR A C 1
ATOM 2081 O O . THR A 1 254 ? -10.387 -12.660 -6.433 1.00 52.06 254 THR A O 1
ATOM 2084 N N . ASP A 1 255 ? -8.275 -12.306 -7.081 1.00 54.00 255 ASP A N 1
ATOM 2085 C CA . ASP A 1 255 ? -8.635 -11.493 -8.243 1.00 54.00 255 ASP A CA 1
ATOM 2086 C C . ASP A 1 255 ? -8.473 -12.339 -9.514 1.00 54.00 255 ASP A C 1
ATOM 2088 O O . ASP A 1 255 ? -7.498 -13.084 -9.657 1.00 54.00 255 ASP A O 1
ATOM 2092 N N . ALA A 1 256 ? -9.431 -12.227 -10.434 1.00 51.31 256 ALA A N 1
ATOM 2093 C CA . ALA A 1 256 ? -9.371 -12.842 -11.755 1.00 51.31 256 ALA A CA 1
ATOM 2094 C C . ALA A 1 256 ? -8.258 -12.225 -12.624 1.00 51.31 256 ALA A C 1
ATOM 2096 O O . ALA A 1 256 ? -7.710 -12.907 -13.487 1.00 51.31 256 ALA A O 1
ATOM 2097 N N . SER A 1 257 ? -7.852 -10.975 -12.367 1.00 59.94 257 SER A N 1
ATOM 2098 C CA . SER A 1 257 ? -6.824 -10.267 -13.143 1.00 59.94 257 SER A CA 1
ATOM 2099 C C . SER A 1 257 ? -5.381 -10.672 -12.791 1.00 59.94 257 SER A C 1
ATOM 2101 O O . SER A 1 257 ? -4.464 -9.875 -12.934 1.00 59.94 257 SER A O 1
ATOM 2103 N N . GLN A 1 258 ? -5.141 -11.865 -12.251 1.00 68.19 258 GLN A N 1
ATOM 2104 C CA . GLN A 1 258 ? -3.786 -12.339 -11.906 1.00 68.19 258 GLN A CA 1
ATOM 2105 C C . GLN A 1 258 ? -3.141 -13.138 -13.044 1.00 68.19 258 GLN A C 1
ATOM 2107 O O . GLN A 1 258 ? -1.973 -13.522 -12.950 1.00 68.19 258 GLN A O 1
ATOM 2112 N N . ASP A 1 259 ? -3.913 -13.414 -14.095 1.00 73.19 259 ASP A N 1
ATOM 2113 C CA . ASP A 1 259 ? -3.427 -14.108 -15.273 1.00 73.19 259 ASP A CA 1
ATOM 2114 C C . ASP A 1 259 ? -2.528 -13.186 -16.104 1.00 73.19 259 ASP A C 1
ATOM 2116 O O . ASP A 1 259 ? -2.928 -12.094 -16.529 1.00 73.19 259 ASP A O 1
ATOM 2120 N N . LEU A 1 260 ? -1.294 -13.647 -16.299 1.00 76.94 260 LEU A N 1
ATOM 2121 C CA . LEU A 1 260 ? -0.294 -13.001 -17.141 1.00 76.94 260 LEU A CA 1
ATOM 2122 C C . LEU A 1 260 ? -0.284 -13.576 -18.567 1.00 76.94 260 LEU A C 1
ATOM 2124 O O . LEU A 1 260 ? 0.466 -13.076 -19.399 1.00 76.94 260 LEU A O 1
ATOM 2128 N N . GLY A 1 261 ? -1.096 -14.597 -18.865 1.00 71.19 261 GLY A N 1
ATOM 2129 C CA . GLY A 1 261 ? -1.121 -15.299 -20.150 1.00 71.19 261 GLY A CA 1
ATOM 2130 C C . GLY A 1 261 ? -1.332 -14.375 -21.350 1.00 71.19 261 GLY A C 1
ATOM 2131 O O . GLY A 1 261 ? -0.640 -14.518 -22.353 1.00 71.19 261 GLY A O 1
ATOM 2132 N N . ASP A 1 262 ? -2.187 -13.357 -21.217 1.00 72.12 262 ASP A N 1
ATOM 2133 C CA . ASP A 1 262 ? -2.453 -12.381 -22.289 1.00 72.12 262 ASP A CA 1
ATOM 2134 C C . ASP A 1 262 ? -1.263 -11.449 -22.580 1.00 72.12 262 ASP A C 1
ATOM 2136 O O . ASP A 1 262 ? -1.105 -10.950 -23.695 1.00 72.12 262 ASP A O 1
ATOM 2140 N N . PHE A 1 263 ? -0.408 -11.201 -21.582 1.00 70.25 263 PHE A N 1
ATOM 2141 C CA . PHE A 1 263 ? 0.835 -10.439 -21.760 1.00 70.25 263 PHE A CA 1
ATOM 2142 C C . PHE A 1 263 ? 1.962 -11.306 -22.305 1.00 70.25 263 PHE A C 1
ATOM 2144 O O . PHE A 1 263 ? 2.867 -10.812 -22.978 1.00 70.25 263 PHE A O 1
ATOM 2151 N N . ILE A 1 264 ? 1.892 -12.597 -21.999 1.00 64.62 264 ILE A N 1
ATOM 2152 C CA . ILE A 1 264 ? 2.935 -13.583 -22.230 1.00 64.62 264 ILE A CA 1
ATOM 2153 C C . ILE A 1 264 ? 2.413 -14.606 -23.248 1.00 64.62 264 ILE A C 1
ATOM 2155 O O . ILE A 1 264 ? 2.366 -15.813 -23.011 1.00 64.62 264 ILE A O 1
ATOM 2159 N N . GLY A 1 265 ? 1.993 -14.094 -24.407 1.00 55.72 265 GLY A N 1
ATOM 2160 C CA . GLY A 1 265 ? 1.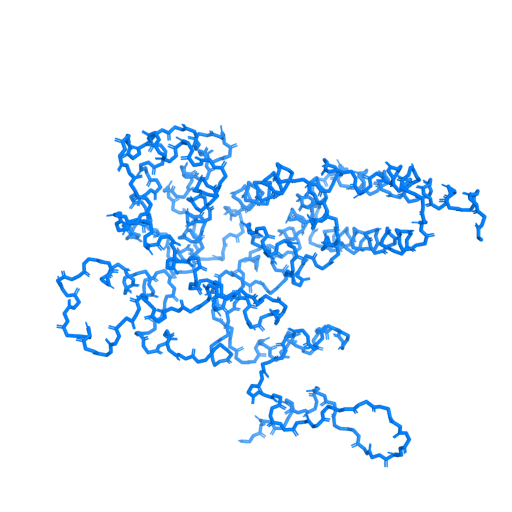568 -14.893 -25.551 1.00 55.72 265 GLY A CA 1
ATOM 2161 C C . GLY A 1 265 ? 2.726 -15.697 -26.157 1.00 55.72 265 GLY A C 1
ATOM 2162 O O . GLY A 1 265 ? 3.375 -15.237 -27.091 1.00 55.72 265 GLY A O 1
ATOM 2163 N N . PHE A 1 266 ? 2.910 -16.908 -25.623 1.00 52.47 266 PHE A N 1
ATOM 2164 C CA . PHE A 1 266 ? 3.658 -18.080 -26.107 1.00 52.47 266 PHE A CA 1
ATOM 2165 C C . PHE A 1 266 ? 5.187 -18.006 -26.283 1.00 52.47 266 PHE A C 1
ATOM 2167 O O . PHE A 1 266 ? 5.776 -17.026 -26.733 1.00 52.47 266 PHE A O 1
ATOM 2174 N N . GLU A 1 267 ? 5.816 -19.154 -25.997 1.00 48.03 267 GLU A N 1
ATOM 2175 C CA . GLU A 1 267 ? 7.234 -19.515 -26.185 1.00 48.03 267 GLU A CA 1
ATOM 2176 C C . GLU A 1 267 ? 7.840 -19.093 -27.537 1.00 48.03 267 GLU A C 1
ATOM 2178 O O . GLU A 1 267 ? 9.056 -18.981 -27.650 1.00 48.03 267 GLU A O 1
ATOM 2183 N N . SER A 1 268 ? 7.016 -18.801 -28.545 1.00 46.16 268 SER A N 1
ATOM 2184 C CA . SER A 1 268 ? 7.400 -18.252 -29.848 1.00 46.16 268 SER A CA 1
ATOM 2185 C C . SER A 1 268 ? 7.947 -16.818 -29.812 1.00 46.16 268 SER A C 1
ATOM 2187 O O . SER A 1 268 ? 8.664 -16.432 -30.728 1.00 46.16 268 SER A O 1
ATOM 2189 N N . ALA A 1 269 ? 7.658 -16.022 -28.774 1.00 50.31 269 ALA A N 1
ATOM 2190 C CA . ALA A 1 269 ? 8.193 -14.661 -28.635 1.00 50.31 269 ALA A CA 1
ATOM 2191 C C . ALA A 1 269 ? 9.634 -14.617 -28.076 1.00 50.31 269 ALA A C 1
ATOM 2193 O O . ALA A 1 269 ? 10.269 -13.562 -28.090 1.00 50.31 269 ALA A O 1
ATOM 2194 N N . ARG A 1 270 ? 10.181 -15.763 -27.626 1.00 53.03 270 ARG A N 1
ATOM 2195 C CA . ARG A 1 270 ? 11.555 -15.888 -27.092 1.00 53.03 270 ARG A CA 1
ATOM 2196 C C . ARG A 1 270 ? 12.656 -15.507 -28.083 1.00 53.03 270 ARG A C 1
ATOM 2198 O O . ARG A 1 270 ? 13.798 -15.317 -27.681 1.00 53.03 270 ARG A O 1
ATOM 2205 N N . THR A 1 271 ? 12.348 -15.432 -29.371 1.00 52.03 271 THR A N 1
ATOM 2206 C CA . THR A 1 271 ? 13.343 -15.177 -30.418 1.00 52.03 271 THR A CA 1
ATOM 2207 C C . THR A 1 271 ? 13.365 -13.733 -30.914 1.00 52.03 271 THR A C 1
ATOM 2209 O O . THR A 1 271 ? 14.250 -13.405 -31.696 1.00 52.03 271 THR A O 1
ATOM 2212 N N . ASP A 1 272 ? 12.444 -12.868 -30.466 1.00 54.16 272 ASP A N 1
ATOM 2213 C CA . ASP A 1 272 ? 12.240 -11.535 -31.062 1.00 54.16 272 ASP A CA 1
ATOM 2214 C C . ASP A 1 272 ? 12.233 -10.384 -30.031 1.00 54.16 272 ASP A C 1
ATOM 2216 O O . ASP A 1 272 ? 11.631 -9.330 -30.223 1.00 54.16 272 ASP A O 1
ATOM 2220 N N . TYR A 1 273 ? 12.935 -10.567 -28.905 1.00 57.78 273 TYR A N 1
ATOM 2221 C CA . TYR A 1 273 ? 13.034 -9.566 -27.829 1.00 57.78 273 TYR A CA 1
ATOM 2222 C C . TYR A 1 273 ? 13.542 -8.197 -28.295 1.00 57.78 273 TYR A C 1
ATOM 2224 O O . TYR A 1 273 ? 13.195 -7.180 -27.703 1.00 57.78 273 TYR A O 1
ATOM 2232 N N . GLY A 1 274 ? 14.364 -8.169 -29.346 1.00 58.53 274 GLY A N 1
ATOM 2233 C CA . GLY A 1 274 ? 14.915 -6.930 -29.890 1.00 58.53 274 GLY A CA 1
ATOM 2234 C C . GLY A 1 274 ? 13.901 -6.067 -30.645 1.00 58.53 274 GLY A C 1
ATOM 2235 O O . GLY A 1 274 ? 14.156 -4.880 -30.822 1.00 58.53 274 GLY A O 1
ATOM 2236 N N . SER A 1 275 ? 12.768 -6.626 -31.088 1.00 66.31 275 SER A N 1
ATOM 2237 C CA . SER A 1 275 ? 11.801 -5.918 -31.942 1.00 66.31 275 SER A CA 1
ATOM 2238 C C . SER A 1 275 ? 10.505 -5.518 -31.231 1.00 66.31 275 SER A C 1
ATOM 2240 O O . SER A 1 275 ? 9.757 -4.696 -31.763 1.00 66.31 275 SER A O 1
ATOM 2242 N N . ASN A 1 276 ? 10.243 -6.038 -30.023 1.00 76.44 276 ASN A N 1
ATOM 2243 C CA . ASN A 1 276 ? 9.066 -5.696 -29.223 1.00 76.44 276 ASN A CA 1
ATOM 2244 C C . ASN A 1 276 ? 9.454 -4.883 -27.969 1.00 76.44 276 ASN A C 1
ATOM 2246 O O . ASN A 1 276 ? 9.852 -5.474 -26.960 1.00 76.44 276 ASN A O 1
ATOM 2250 N N . PRO A 1 277 ? 9.288 -3.543 -27.989 1.00 78.31 277 PRO A N 1
ATOM 2251 C CA . PRO A 1 277 ? 9.660 -2.669 -26.874 1.00 78.31 277 PRO A CA 1
ATOM 2252 C C . PRO A 1 277 ? 8.994 -3.032 -25.544 1.00 78.31 277 PRO A C 1
ATOM 2254 O O . PRO A 1 277 ? 9.622 -2.928 -24.497 1.00 78.31 277 PRO A O 1
ATOM 2257 N N . PHE A 1 278 ? 7.747 -3.509 -25.579 1.00 81.19 278 PHE A N 1
ATOM 2258 C CA . PHE A 1 278 ? 7.010 -3.890 -24.376 1.00 81.19 278 PHE A CA 1
ATOM 2259 C C . PHE A 1 278 ? 7.592 -5.153 -23.724 1.00 81.19 278 PHE A C 1
ATOM 2261 O O . PHE A 1 278 ? 7.806 -5.188 -22.515 1.00 81.19 278 PHE A O 1
ATOM 2268 N N . LEU A 1 279 ? 7.913 -6.184 -24.516 1.00 79.56 279 LEU A N 1
ATOM 2269 C CA . LEU A 1 279 ? 8.559 -7.393 -23.987 1.00 79.56 279 LEU A CA 1
ATOM 2270 C C . LEU A 1 279 ? 9.978 -7.102 -23.489 1.00 79.56 279 LEU A C 1
ATOM 2272 O O . LEU A 1 279 ? 10.384 -7.630 -22.454 1.00 79.56 279 LEU A O 1
ATOM 2276 N N . PHE A 1 280 ? 10.718 -6.242 -24.193 1.00 79.50 280 PHE A N 1
ATOM 2277 C CA . PHE A 1 280 ? 12.026 -5.779 -23.737 1.00 79.50 280 PHE A CA 1
ATOM 2278 C C . PHE A 1 280 ? 11.929 -5.050 -22.390 1.00 79.50 280 PHE A C 1
ATOM 2280 O O . PHE A 1 280 ? 12.711 -5.326 -21.477 1.00 79.50 280 PHE A O 1
ATOM 2287 N N . TRP A 1 281 ? 10.934 -4.175 -22.231 1.00 85.38 281 TRP A N 1
ATOM 2288 C CA . TRP A 1 281 ? 10.677 -3.490 -20.968 1.00 85.38 281 TRP A CA 1
ATOM 2289 C C . TRP A 1 281 ? 10.356 -4.479 -19.839 1.00 85.38 281 TRP A C 1
ATOM 2291 O O . TRP A 1 281 ? 11.015 -4.418 -18.800 1.00 85.38 281 TRP A O 1
ATOM 2301 N N . ILE A 1 282 ? 9.462 -5.458 -20.059 1.00 85.00 282 ILE A N 1
ATOM 2302 C CA . ILE A 1 282 ? 9.155 -6.491 -19.048 1.00 85.00 282 ILE A CA 1
ATOM 2303 C C . ILE A 1 282 ? 10.444 -7.192 -18.609 1.00 85.00 282 ILE A C 1
ATOM 2305 O O . ILE A 1 282 ? 10.718 -7.293 -17.413 1.00 85.00 282 ILE A O 1
ATOM 2309 N N . PHE A 1 283 ? 11.261 -7.652 -19.562 1.00 80.81 283 PHE A N 1
ATOM 2310 C CA . PHE A 1 283 ? 12.520 -8.324 -19.247 1.00 80.81 283 PHE A CA 1
ATOM 2311 C C . PHE A 1 283 ? 13.430 -7.443 -18.386 1.00 80.81 283 PHE A C 1
ATOM 2313 O O . PHE A 1 283 ? 13.963 -7.897 -17.371 1.00 80.81 283 PHE A O 1
ATOM 2320 N N . THR A 1 284 ? 13.577 -6.175 -18.765 1.00 84.12 284 THR A N 1
ATOM 2321 C CA . THR A 1 284 ? 14.468 -5.229 -18.089 1.00 84.12 284 THR A CA 1
ATOM 2322 C C . THR A 1 284 ? 13.975 -4.910 -16.672 1.00 84.12 284 THR A C 1
ATOM 2324 O O . THR A 1 284 ? 14.789 -4.767 -15.757 1.00 84.12 284 THR A O 1
ATOM 2327 N N . VAL A 1 285 ? 12.659 -4.814 -16.456 1.00 87.12 285 VAL A N 1
ATOM 2328 C CA . VAL A 1 285 ? 12.056 -4.580 -15.132 1.00 87.12 285 VAL A CA 1
ATOM 2329 C C . VAL A 1 285 ? 12.195 -5.807 -14.230 1.00 87.12 285 VAL A C 1
ATOM 2331 O O . VAL A 1 285 ? 12.547 -5.687 -13.055 1.00 87.12 285 VAL A O 1
ATOM 2334 N N . LEU A 1 286 ? 11.956 -7.004 -14.762 1.00 86.56 286 LEU A N 1
ATOM 2335 C CA . LEU A 1 286 ? 12.014 -8.227 -13.965 1.00 86.56 286 LEU A CA 1
ATOM 2336 C C . LEU A 1 286 ? 13.441 -8.604 -13.572 1.00 86.56 286 LEU A C 1
ATOM 2338 O O . LEU A 1 286 ? 13.675 -8.965 -12.424 1.00 86.56 286 LEU A O 1
ATOM 2342 N N . THR A 1 287 ? 14.394 -8.499 -14.498 1.00 83.62 287 THR A N 1
ATOM 2343 C CA . THR A 1 287 ? 15.801 -8.856 -14.240 1.00 83.62 287 THR A CA 1
ATOM 2344 C C . THR A 1 287 ? 16.578 -7.759 -13.517 1.00 83.62 287 THR A C 1
ATOM 2346 O O . THR A 1 287 ? 17.541 -8.052 -12.815 1.00 83.62 287 THR A O 1
ATOM 2349 N N . GLY A 1 288 ? 16.167 -6.495 -13.662 1.00 84.06 288 GLY A N 1
ATOM 2350 C CA . GLY A 1 288 ? 16.797 -5.357 -12.999 1.00 84.06 288 GLY A CA 1
ATOM 2351 C C . GLY A 1 288 ? 16.244 -5.132 -11.584 1.00 84.06 288 GLY A C 1
ATOM 2352 O O . GLY A 1 288 ? 16.838 -5.605 -10.623 1.00 84.06 288 GLY A O 1
ATOM 2353 N N . PRO A 1 289 ? 15.145 -4.370 -11.421 1.00 86.56 289 PRO A N 1
ATOM 2354 C CA . PRO A 1 289 ? 14.521 -4.108 -10.123 1.00 86.56 289 PRO A CA 1
ATOM 2355 C C . PRO A 1 289 ? 14.134 -5.344 -9.301 1.00 86.56 289 PRO A C 1
ATOM 2357 O O . PRO A 1 289 ? 14.291 -5.311 -8.084 1.00 86.56 289 PRO A O 1
ATOM 2360 N N . PHE A 1 290 ? 13.604 -6.403 -9.920 1.00 86.94 290 PHE A N 1
ATOM 2361 C CA . PHE A 1 290 ? 13.093 -7.577 -9.192 1.00 86.94 290 PHE A CA 1
ATOM 2362 C C . PHE A 1 290 ? 14.060 -8.765 -9.144 1.00 86.94 290 PHE A C 1
ATOM 2364 O O . PHE A 1 290 ? 13.767 -9.740 -8.458 1.00 86.94 290 PHE A O 1
ATOM 2371 N N . GLU A 1 291 ? 15.211 -8.662 -9.814 1.00 84.56 291 GLU A N 1
ATOM 2372 C CA . GLU A 1 291 ? 16.299 -9.652 -9.793 1.00 84.56 291 GLU A CA 1
ATOM 2373 C C . GLU A 1 291 ? 15.879 -11.085 -10.168 1.00 84.56 291 GLU A C 1
ATOM 2375 O O . GLU A 1 291 ? 16.512 -12.056 -9.752 1.00 84.56 291 GLU A O 1
ATOM 2380 N N . HIS A 1 292 ? 14.836 -11.237 -10.989 1.00 82.06 292 HIS A N 1
ATOM 2381 C CA . HIS A 1 292 ? 14.498 -12.530 -11.578 1.00 82.06 292 HIS A CA 1
ATOM 2382 C C . HIS A 1 292 ? 15.654 -13.041 -12.438 1.00 82.06 292 HIS A C 1
ATOM 2384 O O . HIS A 1 292 ? 16.230 -12.283 -13.224 1.00 82.06 292 HIS A O 1
ATOM 2390 N N . GLN A 1 293 ? 15.973 -14.336 -12.353 1.00 78.50 293 GLN A N 1
ATOM 2391 C CA . GLN A 1 293 ? 17.090 -14.893 -13.126 1.00 78.50 293 GLN A CA 1
ATOM 2392 C C . GLN A 1 293 ? 16.772 -14.969 -14.620 1.00 78.50 293 GLN A C 1
ATOM 2394 O O . GLN A 1 293 ? 17.662 -14.846 -15.461 1.00 78.50 293 GLN A O 1
ATOM 2399 N N . ASN A 1 294 ? 15.509 -15.219 -14.961 1.00 74.31 294 ASN A N 1
ATOM 2400 C CA . ASN A 1 294 ? 15.036 -15.356 -16.332 1.00 74.31 294 ASN A CA 1
ATOM 2401 C C . ASN A 1 294 ? 13.499 -15.303 -16.393 1.00 74.31 294 ASN A C 1
ATOM 2403 O O . ASN A 1 294 ? 12.808 -15.248 -15.379 1.00 74.31 294 ASN A O 1
ATOM 2407 N N . TRP A 1 295 ? 12.968 -15.364 -17.614 1.00 73.94 295 TRP A N 1
ATOM 2408 C CA . TRP A 1 295 ? 11.531 -15.416 -17.879 1.00 73.94 295 TRP A CA 1
ATOM 2409 C C . TRP A 1 295 ? 10.830 -16.667 -17.334 1.00 73.94 295 TRP A C 1
ATOM 2411 O O . TRP A 1 295 ? 9.630 -16.597 -17.089 1.00 73.94 295 TRP A O 1
ATOM 2421 N N . ASP A 1 296 ? 11.527 -17.796 -17.137 1.00 73.62 296 ASP A N 1
ATOM 2422 C CA . ASP A 1 296 ? 10.895 -19.039 -16.659 1.00 73.62 296 ASP A CA 1
ATOM 2423 C C . ASP A 1 296 ? 10.290 -18.869 -15.264 1.00 73.62 296 ASP A C 1
ATOM 2425 O O . ASP A 1 296 ? 9.268 -19.468 -14.931 1.00 73.62 296 ASP A O 1
ATOM 2429 N N . GLU A 1 297 ? 10.873 -17.980 -14.462 1.00 74.62 297 GLU A N 1
ATOM 2430 C CA . GLU A 1 297 ? 10.348 -17.603 -13.155 1.00 74.62 297 GLU A CA 1
ATOM 2431 C C . GLU A 1 297 ? 8.928 -17.019 -13.215 1.00 74.62 297 GLU A C 1
ATOM 2433 O O . GLU A 1 297 ? 8.146 -17.238 -12.285 1.00 74.62 297 GLU A O 1
ATOM 2438 N N . LEU A 1 298 ? 8.533 -16.384 -14.329 1.00 71.75 298 LEU A N 1
ATOM 2439 C CA . LEU A 1 298 ? 7.167 -15.884 -14.523 1.00 71.75 298 LEU A CA 1
ATOM 2440 C C . LEU A 1 298 ? 6.115 -16.990 -14.661 1.00 71.75 298 LEU A C 1
ATOM 2442 O O . LEU A 1 298 ? 4.921 -16.744 -14.451 1.00 71.75 298 LEU A O 1
ATOM 2446 N N . PHE A 1 299 ? 6.537 -18.200 -15.024 1.00 70.38 299 PHE A N 1
ATOM 2447 C CA . PHE A 1 299 ? 5.650 -19.340 -15.249 1.00 70.38 299 PHE A CA 1
ATOM 2448 C C . PHE A 1 299 ? 5.595 -20.298 -14.064 1.00 70.38 299 PHE A C 1
ATOM 2450 O O . PHE A 1 299 ? 4.736 -21.176 -14.042 1.00 70.38 299 PHE A O 1
ATOM 2457 N N . LYS A 1 300 ? 6.465 -20.118 -13.064 1.00 70.56 300 LYS A N 1
ATOM 2458 C CA . LYS A 1 300 ? 6.415 -20.906 -11.831 1.00 70.56 300 LYS A CA 1
ATOM 2459 C C . LYS A 1 300 ? 5.109 -20.660 -11.085 1.00 70.56 300 LYS A C 1
ATOM 2461 O O . LYS A 1 300 ? 4.601 -19.532 -11.023 1.00 70.56 300 LYS A O 1
ATOM 2466 N N . ASP A 1 301 ? 4.587 -21.726 -10.487 1.00 64.56 301 ASP A N 1
ATOM 2467 C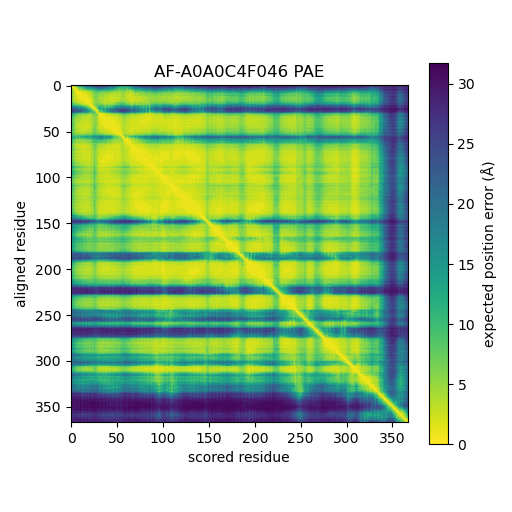 CA . ASP A 1 301 ? 3.371 -21.647 -9.693 1.00 64.56 301 ASP A CA 1
ATOM 2468 C C . ASP A 1 301 ? 3.589 -20.744 -8.462 1.00 64.56 301 ASP A C 1
ATOM 2470 O O . ASP A 1 301 ? 4.631 -20.824 -7.796 1.00 64.56 301 ASP A O 1
ATOM 2474 N N . PRO A 1 302 ? 2.603 -19.898 -8.102 1.00 57.34 302 PRO A N 1
ATOM 2475 C CA . PRO A 1 302 ? 2.644 -19.128 -6.864 1.00 57.34 302 PRO A CA 1
ATOM 2476 C C . PRO A 1 302 ? 2.850 -20.058 -5.656 1.00 57.34 302 PRO A C 1
ATOM 2478 O O . PRO A 1 302 ? 2.003 -20.905 -5.365 1.00 57.34 302 PRO A O 1
ATOM 2481 N N . GLY A 1 303 ? 3.984 -19.912 -4.963 1.00 56.22 303 GLY A N 1
ATOM 2482 C CA . GLY A 1 303 ? 4.410 -20.785 -3.861 1.00 56.22 303 GLY A CA 1
ATOM 2483 C C . GLY A 1 303 ? 5.694 -21.581 -4.126 1.00 56.22 303 GLY A C 1
ATOM 2484 O O . GLY A 1 303 ? 6.323 -22.022 -3.165 1.00 56.22 303 GLY A O 1
ATOM 2485 N N . GLU A 1 304 ? 6.133 -21.724 -5.382 1.00 62.88 304 GLU A N 1
ATOM 2486 C CA . GLU A 1 304 ? 7.494 -22.205 -5.680 1.00 62.88 304 GLU A CA 1
ATOM 2487 C C . GLU A 1 304 ? 8.545 -21.130 -5.398 1.00 62.88 304 GLU A C 1
ATOM 2489 O O . GLU A 1 304 ? 9.636 -21.431 -4.912 1.00 62.88 304 GLU A O 1
ATOM 2494 N N . MET A 1 305 ? 8.175 -19.875 -5.649 1.00 67.38 305 MET A N 1
ATOM 2495 C CA . MET A 1 305 ? 8.904 -18.686 -5.227 1.00 67.38 305 MET A CA 1
ATOM 2496 C C . MET A 1 305 ? 8.073 -17.948 -4.180 1.00 67.38 305 MET A C 1
ATOM 2498 O O . MET A 1 305 ? 6.852 -17.826 -4.303 1.00 67.38 305 MET A O 1
ATOM 2502 N N . SER A 1 306 ? 8.740 -17.512 -3.119 1.00 74.88 306 SER A N 1
ATOM 2503 C CA . SER A 1 306 ? 8.124 -16.890 -1.949 1.00 74.88 306 SER A CA 1
ATOM 2504 C C . SER A 1 306 ? 8.627 -15.461 -1.848 1.00 74.88 306 SER A C 1
ATOM 2506 O O . SER A 1 306 ? 9.831 -15.265 -1.721 1.00 74.88 306 SER A O 1
ATOM 2508 N N . TYR A 1 307 ? 7.736 -14.475 -1.896 1.00 82.25 307 TYR A N 1
ATOM 2509 C CA . TYR A 1 307 ? 8.112 -13.064 -1.827 1.00 82.25 307 TYR A CA 1
ATOM 2510 C C . TYR A 1 307 ? 7.407 -12.349 -0.678 1.00 82.25 307 TYR A C 1
ATOM 2512 O O . TYR A 1 307 ? 6.297 -12.716 -0.286 1.00 82.25 307 TYR A O 1
ATOM 2520 N N . THR A 1 308 ? 8.051 -11.314 -0.139 1.00 84.81 308 THR A N 1
ATOM 2521 C CA . THR A 1 308 ? 7.395 -10.347 0.752 1.00 84.81 308 THR A CA 1
ATOM 2522 C C . THR A 1 308 ? 6.438 -9.454 -0.043 1.00 84.81 308 THR A C 1
ATOM 2524 O O . THR A 1 308 ? 6.440 -9.456 -1.274 1.00 84.81 308 THR A O 1
ATOM 2527 N N . LEU A 1 309 ? 5.660 -8.619 0.654 1.00 87.44 309 LEU A N 1
ATOM 2528 C CA . LEU A 1 309 ? 4.784 -7.621 0.021 1.00 87.44 309 LEU A CA 1
ATOM 2529 C C . LEU A 1 309 ? 5.527 -6.639 -0.895 1.00 87.44 309 LEU A C 1
ATOM 2531 O O . LEU A 1 309 ? 4.943 -6.100 -1.829 1.00 87.44 309 LEU A O 1
ATOM 2535 N N . TRP A 1 310 ? 6.816 -6.446 -0.633 1.00 90.00 310 TRP A N 1
ATOM 2536 C CA . TRP A 1 310 ? 7.712 -5.574 -1.381 1.00 90.00 310 TRP A CA 1
ATOM 2537 C C . TRP A 1 310 ? 8.673 -6.366 -2.264 1.00 90.00 310 TRP A C 1
ATOM 2539 O O . TRP A 1 310 ? 9.750 -5.872 -2.602 1.00 90.00 310 TRP A O 1
ATOM 2549 N N . MET A 1 311 ? 8.298 -7.593 -2.631 1.00 87.69 311 MET A N 1
ATOM 2550 C CA . MET A 1 311 ? 8.979 -8.430 -3.617 1.00 87.69 311 MET A CA 1
ATOM 2551 C C . MET A 1 311 ? 10.404 -8.862 -3.244 1.00 87.69 311 MET A C 1
ATOM 2553 O O . MET A 1 311 ? 11.199 -9.198 -4.117 1.00 87.69 311 MET A O 1
ATOM 2557 N N . ARG A 1 312 ? 10.755 -8.899 -1.951 1.00 86.38 312 ARG A N 1
ATOM 2558 C CA . ARG A 1 312 ? 11.998 -9.554 -1.515 1.00 86.38 312 ARG A CA 1
ATOM 2559 C C . ARG A 1 312 ? 11.800 -11.062 -1.495 1.00 86.38 312 ARG A C 1
ATOM 2561 O O . ARG A 1 312 ? 10.860 -11.532 -0.860 1.00 86.38 312 ARG A O 1
ATOM 2568 N N . GLU A 1 313 ? 12.699 -11.813 -2.125 1.00 82.25 313 GLU A N 1
ATOM 2569 C CA . GLU A 1 313 ? 12.671 -13.274 -2.056 1.00 82.25 313 GLU A CA 1
ATOM 2570 C C . GLU A 1 313 ? 12.886 -13.762 -0.611 1.00 82.25 313 GLU A C 1
ATOM 2572 O O . GLU A 1 313 ? 13.776 -13.310 0.121 1.00 82.25 313 GLU A O 1
ATOM 2577 N N . ILE A 1 314 ? 12.044 -14.703 -0.195 1.00 76.81 314 ILE A N 1
ATOM 2578 C CA . ILE A 1 314 ? 12.042 -15.330 1.118 1.00 76.81 314 ILE A CA 1
ATOM 2579 C C . ILE A 1 314 ? 12.567 -16.750 0.954 1.00 76.81 314 ILE A C 1
ATOM 2581 O O . ILE A 1 314 ? 11.889 -17.632 0.430 1.00 76.81 314 ILE A O 1
ATOM 2585 N N . GLY A 1 315 ? 13.767 -17.001 1.475 1.00 72.88 315 GLY A N 1
ATOM 2586 C CA . GLY A 1 315 ? 14.292 -18.361 1.555 1.00 72.88 315 GLY A CA 1
ATOM 2587 C C . GLY A 1 315 ? 13.391 -19.266 2.406 1.00 72.88 315 GLY A C 1
ATOM 2588 O O . GLY A 1 315 ? 12.848 -18.834 3.428 1.00 72.88 315 GLY A O 1
ATOM 2589 N N . ARG A 1 316 ? 13.284 -20.550 2.033 1.00 67.44 316 ARG A N 1
ATOM 2590 C CA . ARG A 1 316 ? 12.406 -21.544 2.693 1.00 67.44 316 ARG A CA 1
ATOM 2591 C C . ARG A 1 316 ? 12.539 -21.582 4.223 1.00 67.44 316 ARG A C 1
ATOM 2593 O O . ARG A 1 316 ? 11.542 -21.754 4.916 1.00 67.44 316 ARG A O 1
ATOM 2600 N N . GLY A 1 317 ? 13.746 -21.382 4.759 1.00 67.50 317 GLY A N 1
ATOM 2601 C CA . GLY A 1 317 ? 13.989 -21.354 6.207 1.00 67.50 317 GLY A CA 1
ATOM 2602 C C . GLY A 1 317 ? 13.307 -20.186 6.933 1.00 67.50 317 GLY A C 1
ATOM 2603 O O . GLY A 1 317 ? 12.668 -20.402 7.960 1.00 67.50 317 GLY A O 1
ATOM 2604 N N . LYS A 1 318 ? 13.374 -18.968 6.373 1.00 68.50 318 LYS A N 1
ATOM 2605 C CA . LYS A 1 318 ? 12.707 -17.779 6.939 1.00 68.50 318 LYS A CA 1
ATOM 2606 C C . LYS A 1 318 ? 11.190 -17.879 6.836 1.00 68.50 318 LYS A C 1
ATOM 2608 O O . LYS A 1 318 ? 10.482 -17.489 7.758 1.00 68.50 318 LYS A O 1
ATOM 2613 N N . LEU A 1 319 ? 10.697 -18.447 5.737 1.00 69.62 319 LEU A N 1
ATOM 2614 C CA . LEU A 1 319 ? 9.279 -18.754 5.599 1.00 69.62 319 LEU A CA 1
ATOM 2615 C C . LEU A 1 319 ? 8.809 -19.709 6.702 1.00 69.62 319 LEU A C 1
ATOM 2617 O O . LEU A 1 319 ? 7.797 -19.466 7.353 1.00 69.62 319 LEU A O 1
ATOM 2621 N N . HIS A 1 320 ? 9.552 -20.789 6.929 1.00 68.38 320 HIS A N 1
ATOM 2622 C CA . HIS A 1 320 ? 9.203 -21.766 7.950 1.00 68.38 320 HIS A CA 1
ATOM 2623 C C . HIS A 1 320 ? 9.170 -21.154 9.360 1.00 68.38 320 HIS A C 1
ATOM 2625 O O . HIS A 1 320 ? 8.288 -21.460 10.161 1.00 68.38 320 HIS A O 1
ATOM 2631 N N . GLU A 1 321 ? 10.114 -20.267 9.671 1.00 70.56 321 GLU A N 1
ATOM 2632 C CA . GLU A 1 321 ? 10.117 -19.513 10.925 1.00 70.56 321 GLU A CA 1
ATOM 2633 C C . GLU A 1 321 ? 8.889 -18.608 11.063 1.00 70.56 321 GLU A C 1
ATOM 2635 O O . GLU A 1 321 ? 8.215 -18.661 12.092 1.00 70.56 321 GLU A O 1
ATOM 2640 N N . PHE A 1 322 ? 8.547 -17.848 10.019 1.00 70.94 322 PHE A N 1
ATOM 2641 C CA . PHE A 1 322 ? 7.343 -17.021 10.014 1.00 70.94 322 PHE A CA 1
ATOM 2642 C C . PHE A 1 322 ? 6.085 -17.855 10.267 1.00 70.94 322 PHE A C 1
ATOM 2644 O O . PHE A 1 322 ? 5.346 -17.570 11.207 1.00 70.94 322 PHE A O 1
ATOM 2651 N N . LEU A 1 323 ? 5.876 -18.928 9.496 1.00 70.31 323 LEU A N 1
ATOM 2652 C CA . LEU A 1 323 ? 4.694 -19.782 9.637 1.00 70.31 323 LEU A CA 1
ATOM 2653 C C . LEU A 1 323 ? 4.591 -20.386 11.042 1.00 70.31 323 LEU A C 1
ATOM 2655 O O . LEU A 1 323 ? 3.497 -20.463 11.583 1.00 70.31 323 LEU A O 1
ATOM 2659 N N . ARG A 1 324 ? 5.702 -20.757 11.693 1.00 68.81 324 ARG A N 1
ATOM 2660 C CA . ARG A 1 324 ? 5.653 -21.263 13.078 1.00 68.81 324 ARG A CA 1
ATOM 2661 C C . ARG A 1 324 ? 5.116 -20.245 14.085 1.00 68.81 324 ARG A C 1
ATOM 2663 O O . ARG A 1 324 ? 4.501 -20.658 15.070 1.00 68.81 324 ARG A O 1
ATOM 2670 N N . ASN A 1 325 ? 5.341 -18.960 13.829 1.00 66.12 325 ASN A N 1
ATOM 2671 C CA . ASN A 1 325 ? 4.956 -17.862 14.711 1.00 66.12 325 ASN A CA 1
ATOM 2672 C C . ASN A 1 325 ? 3.564 -17.292 14.395 1.00 66.12 325 ASN A C 1
ATOM 2674 O O . ASN A 1 325 ? 3.009 -16.554 15.211 1.00 66.12 325 ASN A O 1
ATOM 2678 N N . VAL A 1 326 ? 2.977 -17.643 13.248 1.00 65.25 326 VAL A N 1
ATOM 2679 C CA . VAL A 1 326 ? 1.593 -17.289 12.917 1.00 65.25 326 VAL A CA 1
ATOM 2680 C C . VAL A 1 326 ? 0.635 -18.088 13.819 1.00 65.25 326 VAL A C 1
ATOM 2682 O O . VAL A 1 326 ? 0.773 -19.311 13.926 1.00 65.25 326 VAL A O 1
ATOM 2685 N N . PRO A 1 327 ? -0.352 -17.440 14.473 1.00 62.38 327 PRO A N 1
ATOM 2686 C CA . PRO A 1 327 ? -1.371 -18.135 15.258 1.00 62.38 327 PRO A CA 1
ATOM 2687 C C . PRO A 1 327 ? -2.102 -19.204 14.436 1.00 62.38 327 PRO A C 1
ATOM 2689 O O . PRO A 1 327 ? -2.418 -18.980 13.269 1.00 62.38 327 PRO A O 1
ATOM 2692 N N . ASP A 1 328 ? -2.441 -20.344 15.046 1.00 59.09 328 ASP A N 1
ATOM 2693 C CA . ASP A 1 328 ? -3.031 -21.483 14.319 1.00 59.09 328 ASP A CA 1
ATOM 2694 C C . ASP A 1 328 ? -4.350 -21.127 13.604 1.00 59.09 328 ASP A C 1
ATOM 2696 O O . ASP A 1 328 ? -4.639 -21.627 12.517 1.00 59.09 328 ASP A O 1
ATOM 2700 N N . GLU A 1 329 ? -5.116 -20.190 14.165 1.00 57.12 329 GLU A N 1
ATOM 2701 C CA . GLU A 1 329 ? -6.345 -19.641 13.575 1.00 57.12 329 GLU A CA 1
ATOM 2702 C C . GLU A 1 329 ? -6.088 -18.870 12.265 1.00 57.12 329 GLU A C 1
ATOM 2704 O O . GLU A 1 329 ? -6.954 -18.793 11.391 1.00 57.12 329 GLU A O 1
ATOM 2709 N N . GLN A 1 330 ? -4.881 -18.325 12.109 1.00 56.81 330 GLN A N 1
ATOM 2710 C CA . GLN A 1 330 ? -4.441 -17.568 10.941 1.00 56.81 330 GLN A CA 1
ATOM 2711 C C . GLN A 1 330 ? -3.650 -18.433 9.948 1.00 56.81 330 GLN A C 1
ATOM 2713 O O . GLN A 1 330 ? -3.651 -18.120 8.764 1.00 56.81 330 GLN A O 1
ATOM 2718 N N . LEU A 1 331 ? -3.062 -19.565 10.365 1.00 61.28 331 LEU A N 1
ATOM 2719 C CA . LEU A 1 331 ? -2.256 -20.455 9.505 1.00 61.28 331 LEU A CA 1
ATOM 2720 C C . LEU A 1 331 ? -2.969 -20.923 8.232 1.00 61.28 331 LEU A C 1
ATOM 2722 O O . LEU A 1 331 ? -2.353 -21.026 7.169 1.00 61.28 331 LEU A O 1
ATOM 2726 N N . SER A 1 332 ? -4.274 -21.189 8.322 1.00 57.03 332 SER A N 1
ATOM 2727 C CA . SER A 1 332 ? -5.090 -21.602 7.170 1.00 57.03 332 SER A CA 1
ATOM 2728 C C . SER A 1 332 ? -5.113 -20.568 6.032 1.00 57.03 332 SER A C 1
ATOM 2730 O O . SER A 1 332 ? -5.412 -20.923 4.891 1.00 57.03 332 SER A O 1
ATOM 2732 N N . GLN A 1 333 ? -4.757 -19.314 6.328 1.00 55.78 333 GLN A N 1
ATOM 2733 C CA . GLN A 1 333 ? -4.733 -18.190 5.391 1.00 55.78 333 GLN A CA 1
ATOM 2734 C C . GLN A 1 333 ? -3.443 -18.165 4.541 1.00 55.78 333 GLN A C 1
ATOM 2736 O O . GLN A 1 333 ? -3.478 -17.638 3.429 1.00 55.78 333 GLN A O 1
ATOM 2741 N N . TYR A 1 334 ? -2.357 -18.806 5.010 1.00 56.25 334 TYR A N 1
ATOM 2742 C CA . TYR A 1 334 ? -0.992 -18.697 4.455 1.00 56.25 334 TYR A CA 1
ATOM 2743 C C . TYR A 1 334 ? -0.453 -19.955 3.736 1.00 56.25 334 TYR A C 1
ATOM 2745 O O . TYR A 1 334 ? 0.576 -19.896 3.071 1.00 56.25 334 TYR A O 1
ATOM 2753 N N . LEU A 1 335 ? -1.075 -21.132 3.870 1.00 55.28 335 LEU A N 1
ATOM 2754 C CA . LEU A 1 335 ? -0.524 -22.371 3.284 1.00 55.28 335 LEU A CA 1
ATOM 2755 C C . LEU A 1 335 ? -0.786 -22.449 1.764 1.00 55.28 335 LEU A C 1
ATOM 2757 O O . LEU A 1 335 ? -1.904 -22.156 1.368 1.00 55.28 335 LEU A O 1
ATOM 2761 N N . PRO A 1 336 ? 0.125 -22.919 0.884 1.00 50.62 336 PRO A N 1
ATOM 2762 C CA . PRO A 1 336 ? -0.151 -23.194 -0.545 1.00 50.62 336 PRO A CA 1
ATOM 2763 C C . PRO A 1 336 ? -0.873 -24.536 -0.807 1.00 50.62 336 PRO A C 1
ATOM 2765 O O . PRO A 1 336 ? -0.746 -25.484 -0.033 1.00 50.62 336 PRO A O 1
ATOM 2768 N N . LEU A 1 337 ? -1.656 -24.647 -1.895 1.00 38.91 337 LEU A N 1
ATOM 2769 C CA . LEU A 1 337 ? -2.430 -25.864 -2.242 1.00 38.91 337 LEU A CA 1
ATOM 2770 C C . LEU A 1 337 ? -1.531 -27.050 -2.620 1.00 38.91 337 LEU A C 1
ATOM 2772 O O . LEU A 1 337 ? -1.904 -28.197 -2.379 1.00 38.91 337 LEU A O 1
ATOM 2776 N N . SER A 1 338 ? -0.339 -26.783 -3.155 1.00 38.88 338 SER A N 1
ATOM 2777 C CA . SER A 1 338 ? 0.673 -27.802 -3.457 1.00 38.88 338 SER A CA 1
ATOM 2778 C C . SER A 1 338 ? 1.217 -28.490 -2.200 1.00 38.88 338 SER A C 1
ATOM 2780 O O . SER A 1 338 ? 1.564 -29.663 -2.268 1.00 38.88 338 SER A O 1
ATOM 2782 N N . MET A 1 339 ? 1.192 -27.819 -1.040 1.00 40.97 339 MET A N 1
ATOM 2783 C CA . MET A 1 339 ? 1.557 -28.405 0.260 1.00 40.97 339 MET A CA 1
ATOM 2784 C C . MET A 1 339 ? 0.358 -28.995 1.023 1.00 40.97 339 MET A C 1
ATOM 2786 O O . MET A 1 339 ? 0.536 -29.757 1.967 1.00 40.97 339 MET A O 1
ATOM 2790 N N . ALA A 1 340 ? -0.873 -28.674 0.605 1.00 37.72 340 ALA A N 1
ATOM 2791 C CA . ALA A 1 340 ? -2.108 -29.222 1.175 1.00 37.72 340 ALA A CA 1
ATOM 2792 C C . ALA A 1 340 ? -2.557 -30.542 0.513 1.00 37.72 340 ALA A C 1
ATOM 2794 O O . ALA A 1 340 ? -3.417 -31.241 1.057 1.00 37.72 340 ALA A O 1
ATOM 2795 N N . LYS A 1 341 ? -1.981 -30.914 -0.641 1.00 32.25 341 LYS A N 1
ATOM 2796 C CA . LYS A 1 341 ? -2.181 -32.226 -1.283 1.00 32.25 341 LYS A CA 1
ATOM 2797 C C . LYS A 1 341 ? -1.473 -33.319 -0.472 1.00 32.25 341 LYS A C 1
ATOM 2799 O O . LYS A 1 341 ? -0.412 -33.806 -0.835 1.00 32.25 341 LYS A O 1
ATOM 2804 N N . GLY A 1 342 ? -2.075 -33.681 0.654 1.00 34.12 342 GLY A N 1
ATOM 2805 C CA . GLY A 1 342 ? -1.592 -34.731 1.550 1.00 34.12 342 GLY A CA 1
ATOM 2806 C C . GLY A 1 342 ? -2.358 -34.826 2.868 1.00 34.12 342 GLY A C 1
ATOM 2807 O O . GLY A 1 342 ? -2.301 -35.861 3.524 1.00 34.12 342 GLY A O 1
ATOM 2808 N N . VAL A 1 343 ? -3.124 -33.795 3.244 1.00 31.75 343 VAL A N 1
ATOM 2809 C CA . VAL A 1 343 ? -3.863 -33.780 4.513 1.00 31.75 343 VAL A CA 1
ATOM 2810 C C . VAL A 1 343 ? -5.366 -33.714 4.234 1.00 31.75 343 VAL A C 1
ATOM 2812 O O . VAL A 1 343 ? -5.845 -32.706 3.710 1.00 31.75 343 VAL A O 1
ATOM 2815 N N . PRO A 1 344 ? -6.144 -34.765 4.552 1.00 28.42 344 PRO A N 1
ATOM 2816 C CA . PRO A 1 344 ? -7.586 -34.725 4.374 1.00 28.42 344 PRO A CA 1
ATOM 2817 C C . PRO A 1 344 ? -8.198 -33.760 5.395 1.00 28.42 344 PRO A C 1
ATOM 2819 O O . PRO A 1 344 ? -8.129 -33.987 6.601 1.00 28.42 344 PRO A O 1
ATOM 2822 N N . ILE A 1 345 ? -8.832 -32.693 4.910 1.00 31.66 345 ILE A N 1
ATOM 2823 C CA . ILE A 1 345 ? -9.636 -31.782 5.731 1.00 31.66 345 ILE A CA 1
ATOM 2824 C C . ILE A 1 345 ? -11.108 -32.101 5.468 1.00 31.66 345 ILE A C 1
ATOM 2826 O O . ILE A 1 345 ? -11.625 -31.758 4.405 1.00 31.66 345 ILE A O 1
ATOM 2830 N N . ARG A 1 346 ? -11.806 -32.726 6.428 1.00 29.64 346 ARG A N 1
ATOM 2831 C CA . ARG A 1 346 ? -13.273 -32.628 6.522 1.00 29.64 346 ARG A CA 1
ATOM 2832 C C . ARG A 1 346 ? -13.813 -32.776 7.952 1.00 29.64 346 ARG A C 1
ATOM 2834 O O . ARG A 1 346 ? -13.143 -33.360 8.801 1.00 29.64 346 ARG A O 1
ATOM 2841 N N . PRO A 1 347 ? -15.005 -32.203 8.216 1.00 33.31 347 PRO A N 1
ATOM 2842 C CA . PRO A 1 347 ? -15.432 -31.770 9.537 1.00 33.31 347 PRO A CA 1
ATOM 2843 C C . PRO A 1 347 ? -16.281 -32.813 10.267 1.00 33.31 347 PRO A C 1
ATOM 2845 O O . PRO A 1 347 ? -17.063 -33.531 9.652 1.00 33.31 347 PRO A O 1
ATOM 2848 N N . GLY A 1 348 ? -16.175 -32.805 11.599 1.00 34.66 348 GLY A N 1
ATOM 2849 C CA . GLY A 1 348 ? -17.190 -33.329 12.512 1.00 34.66 348 GLY A CA 1
ATOM 2850 C C . GLY A 1 348 ? -17.329 -34.852 12.573 1.00 34.66 348 GLY A C 1
ATOM 2851 O O . GLY A 1 348 ? -18.139 -35.435 11.865 1.00 34.66 348 GLY A O 1
ATOM 2852 N N . SER A 1 349 ? -16.611 -35.485 13.504 1.00 28.02 349 SER A N 1
ATOM 2853 C CA . SER A 1 349 ? -17.154 -36.400 14.532 1.00 28.02 349 SER A CA 1
ATOM 2854 C C . SER A 1 349 ? -16.109 -37.410 15.031 1.00 28.02 349 SER A C 1
ATOM 2856 O O . SER A 1 349 ? -15.359 -38.019 14.278 1.00 28.02 349 SER A O 1
ATOM 2858 N N . SER A 1 350 ? -16.073 -37.524 16.361 1.00 37.94 350 SER A N 1
ATOM 2859 C CA . SER A 1 350 ? -15.566 -38.611 17.208 1.00 37.94 350 SER A CA 1
ATOM 2860 C C . SER A 1 350 ? -14.913 -39.825 16.519 1.00 37.94 350 SER A C 1
ATOM 2862 O O . SER A 1 350 ? -15.600 -40.733 16.056 1.00 37.94 350 SER A O 1
ATOM 2864 N N . ARG A 1 351 ? -13.575 -39.907 16.588 1.00 28.06 351 ARG A N 1
ATOM 2865 C CA . ARG A 1 351 ? -12.814 -41.018 17.210 1.00 28.06 351 ARG A CA 1
ATOM 2866 C C . ARG A 1 351 ? -11.309 -40.776 17.063 1.00 28.06 351 ARG A C 1
ATOM 2868 O O . ARG A 1 351 ? -10.834 -40.374 16.008 1.00 28.06 351 ARG A O 1
ATOM 2875 N N . ARG A 1 352 ? -10.572 -41.018 18.154 1.00 33.84 352 ARG A N 1
ATOM 2876 C CA . ARG A 1 352 ? -9.118 -40.827 18.296 1.00 33.84 352 ARG A CA 1
ATOM 2877 C C . ARG A 1 352 ? -8.344 -41.446 17.122 1.00 33.84 352 ARG A C 1
ATOM 2879 O O . ARG A 1 352 ? -8.237 -42.665 17.033 1.00 33.84 352 ARG A O 1
ATOM 2886 N N . LYS A 1 353 ? -7.752 -40.598 16.285 1.00 28.67 353 LYS A N 1
ATOM 2887 C CA . LYS A 1 353 ? -6.539 -40.889 15.515 1.00 28.67 353 LYS A CA 1
ATOM 2888 C C . LYS A 1 353 ? -5.557 -39.759 15.806 1.00 28.67 353 LYS A C 1
ATOM 2890 O O . LYS A 1 353 ? -5.955 -38.601 15.874 1.00 28.67 353 LYS A O 1
ATOM 2895 N N . THR A 1 354 ? -4.323 -40.130 16.107 1.00 28.94 354 THR A N 1
ATOM 2896 C CA . THR A 1 354 ? -3.207 -39.242 16.435 1.00 28.94 354 THR A CA 1
ATOM 2897 C C . THR A 1 354 ? -2.992 -38.231 15.309 1.00 28.94 354 THR A C 1
ATOM 2899 O O . THR A 1 354 ? -2.825 -38.607 14.152 1.00 28.94 354 THR A O 1
ATOM 2902 N N . TRP A 1 355 ? -3.063 -36.949 15.659 1.00 30.95 355 TRP A N 1
ATOM 2903 C CA . TRP A 1 355 ? -2.889 -35.821 14.750 1.00 30.95 355 TRP A CA 1
ATOM 2904 C C . TRP A 1 355 ? -1.400 -35.500 14.620 1.00 30.95 355 TRP A C 1
ATOM 2906 O O . TRP A 1 355 ? -0.712 -35.404 15.632 1.00 30.95 355 TRP A O 1
ATOM 2916 N N . ILE A 1 356 ? -0.927 -35.316 13.390 1.00 34.84 356 ILE A N 1
ATOM 2917 C CA . ILE A 1 356 ? 0.337 -34.636 13.092 1.00 34.84 356 ILE A CA 1
ATOM 2918 C C . ILE A 1 356 ? -0.055 -33.177 12.856 1.00 34.84 356 ILE A C 1
ATOM 2920 O O . ILE A 1 356 ? -0.897 -32.903 11.996 1.00 34.84 356 ILE A O 1
ATOM 2924 N N . SER A 1 357 ? 0.464 -32.252 13.662 1.00 38.66 357 SER A N 1
ATOM 2925 C CA . SER A 1 357 ? 0.182 -30.826 13.494 1.00 38.66 357 SER A CA 1
ATOM 2926 C C . SER A 1 357 ? 0.681 -30.358 12.125 1.00 38.66 357 SER A C 1
ATOM 2928 O O . SER A 1 357 ? 1.685 -30.859 11.621 1.00 38.66 357 SER A O 1
ATOM 2930 N N . ALA A 1 358 ? 0.046 -29.342 11.531 1.00 39.47 358 ALA A N 1
ATOM 2931 C CA . ALA A 1 358 ? 0.611 -28.658 10.363 1.00 39.47 358 ALA A CA 1
ATOM 2932 C C . ALA A 1 358 ? 2.048 -28.170 10.639 1.00 39.47 358 ALA A C 1
ATOM 2934 O O . ALA A 1 358 ? 2.853 -28.116 9.720 1.00 39.47 358 ALA A O 1
ATOM 2935 N N . LYS A 1 359 ? 2.388 -27.907 11.912 1.00 40.38 359 LYS A N 1
ATOM 2936 C CA . LYS A 1 359 ? 3.744 -27.588 12.387 1.00 40.38 359 LYS A CA 1
ATOM 2937 C C . LYS A 1 359 ? 4.717 -28.778 12.327 1.00 40.38 359 LYS A C 1
ATOM 2939 O O . LYS A 1 359 ? 5.905 -28.566 12.110 1.00 40.38 359 LYS A O 1
ATOM 2944 N N . ASP A 1 360 ? 4.226 -30.009 12.455 1.00 39.91 360 ASP A N 1
ATOM 2945 C CA . ASP A 1 360 ? 5.037 -31.235 12.461 1.00 39.91 360 ASP A CA 1
ATOM 2946 C C . ASP A 1 360 ? 5.351 -31.738 11.038 1.00 39.91 360 ASP A C 1
ATOM 2948 O O . ASP A 1 360 ? 6.386 -32.363 10.815 1.00 39.91 360 ASP A O 1
ATOM 2952 N N . LEU A 1 361 ? 4.510 -31.409 10.048 1.00 44.62 361 LEU A N 1
ATOM 2953 C CA . LEU A 1 361 ? 4.755 -31.703 8.625 1.00 44.62 361 LEU A CA 1
ATOM 2954 C C . LEU A 1 361 ? 6.008 -31.005 8.072 1.00 44.62 361 LEU A C 1
ATOM 2956 O O . LEU A 1 361 ? 6.637 -31.516 7.149 1.00 44.62 361 LEU A O 1
ATOM 2960 N N . PHE A 1 362 ? 6.403 -29.874 8.657 1.00 39.97 362 PHE A N 1
ATOM 2961 C CA . PHE A 1 362 ? 7.604 -29.142 8.254 1.00 39.97 362 PHE A CA 1
ATOM 2962 C C . PHE A 1 362 ? 8.874 -29.554 9.018 1.00 39.97 362 PHE A C 1
ATOM 2964 O O . PHE A 1 362 ? 9.976 -29.206 8.597 1.00 39.97 362 PHE A O 1
ATOM 2971 N N . ALA A 1 363 ? 8.752 -30.324 10.105 1.00 40.91 363 ALA A N 1
ATOM 2972 C CA . ALA A 1 363 ? 9.899 -30.858 10.843 1.00 40.91 363 ALA A CA 1
ATOM 2973 C C . ALA A 1 363 ? 10.531 -32.090 10.158 1.00 40.91 363 ALA A C 1
ATOM 2975 O O . ALA A 1 363 ? 11.672 -32.435 10.450 1.00 40.91 363 ALA A O 1
ATOM 2976 N N . GLY A 1 364 ? 9.815 -32.740 9.232 1.00 34.22 364 GLY A N 1
ATOM 2977 C CA . GLY A 1 364 ? 10.241 -33.987 8.578 1.00 34.22 364 GLY A CA 1
ATOM 2978 C C . GLY A 1 364 ? 11.175 -33.840 7.369 1.00 34.22 364 GLY A C 1
ATOM 2979 O O . GLY A 1 364 ? 11.451 -34.833 6.706 1.00 34.22 364 GLY A O 1
ATOM 2980 N N . GLY A 1 365 ? 11.640 -32.628 7.054 1.00 35.06 365 GLY A N 1
ATOM 2981 C CA . GLY A 1 365 ? 12.464 -32.331 5.875 1.00 35.06 365 GLY A CA 1
ATOM 2982 C C . GLY A 1 365 ? 13.940 -32.076 6.179 1.00 35.06 365 GLY A C 1
ATOM 2983 O O . GLY A 1 365 ? 14.538 -31.209 5.550 1.00 35.06 365 GLY A O 1
ATOM 2984 N N . ALA A 1 366 ? 14.508 -32.764 7.168 1.00 31.80 366 ALA A N 1
ATOM 2985 C CA . ALA A 1 366 ? 15.949 -32.811 7.388 1.00 31.80 366 ALA A CA 1
ATOM 2986 C C . ALA A 1 366 ? 16.417 -34.262 7.235 1.00 31.80 366 ALA A C 1
ATOM 2988 O O . ALA A 1 366 ? 16.401 -35.024 8.198 1.00 31.80 366 ALA A O 1
ATOM 2989 N N . ASN A 1 367 ? 16.755 -34.630 6.000 1.00 29.80 367 ASN A N 1
ATOM 2990 C CA . ASN A 1 367 ? 17.766 -35.626 5.648 1.00 29.80 367 ASN A CA 1
ATOM 2991 C C . ASN A 1 367 ? 18.224 -35.375 4.215 1.00 29.80 367 ASN A C 1
ATOM 2993 O O . ASN A 1 367 ? 17.337 -35.270 3.337 1.00 29.80 367 ASN A O 1
#

pLDDT: mean 75.74, std 18.19, range [28.02, 98.06]

Foldseek 3Di:
DDPVVLLVLLVVLVVLVVVLVCLVPVDQQPALVSLVVSLVSLLVSLVSLVVSVVVDPDVVSNVSRQCLDLVNLLVSLLSLQSSLCRNQALCQLVDQLHDALDLLCCQFPPNNVSCNVSSVPHDPVSSLSSSLSNLLSCLVSVQRRHHPPKHWFPLSVVLNVCSNVVVLLPLVSVVSLLCCLQDVPRGIPASRSLQSNVSSLSSNVSCVVPVVVSVDVNVDDPDDCVPDLVSVSSLLVVLQLLQAADVQRFVVSDDPSNDCCVVVPDPVCVVPCVPDSSSVSVQCCCCGNLVDPDPVVVVDHHPVWHAHSSNDTDDPVNVLVVLVPDPPVSNVGRDDVVLVVPDDDDDDDDDDDDDQDPNNSVVPPDD

Solvent-accessible surfa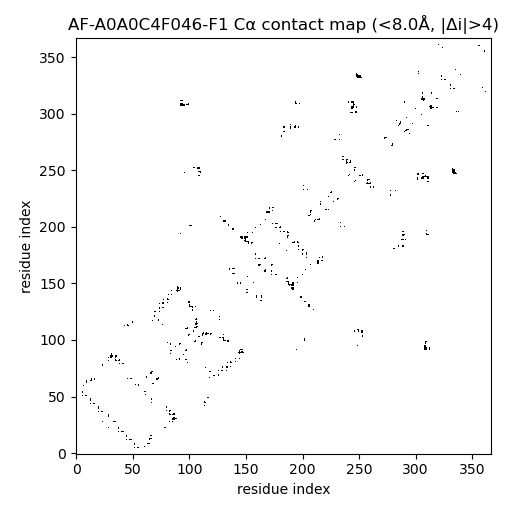ce area (backbone atoms only — not comparable to full-atom values): 21269 Å² total; per-residue (Å²): 136,64,72,70,59,58,51,53,54,40,53,51,51,46,48,53,50,53,53,52,50,49,66,70,66,73,57,86,65,91,40,38,66,58,19,47,51,51,49,54,51,51,47,50,52,38,49,51,48,49,56,50,54,75,71,52,89,46,70,80,63,58,73,68,39,56,77,66,36,61,70,45,41,37,52,51,51,34,50,51,51,55,31,45,41,49,46,42,39,47,39,35,62,67,32,80,76,40,87,69,61,40,62,71,45,44,40,63,30,70,73,30,58,68,37,22,69,60,51,65,69,38,55,72,71,49,42,53,48,36,27,50,42,40,42,45,51,46,55,73,50,38,76,83,24,42,49,98,83,26,66,73,28,77,66,50,54,54,56,40,50,36,54,68,71,57,38,68,76,36,60,66,53,48,54,51,52,51,49,46,72,75,52,60,83,77,51,29,52,70,77,33,17,28,48,52,53,50,51,53,47,47,53,53,50,50,41,56,73,75,37,44,68,51,52,42,64,63,65,36,99,79,70,52,85,88,70,50,71,63,49,55,51,53,51,48,50,55,19,51,50,49,37,48,28,37,51,44,58,24,63,80,65,75,62,84,67,40,69,56,59,86,81,56,69,55,84,81,52,77,82,47,52,92,78,36,69,66,61,38,48,51,51,52,48,38,45,54,41,59,59,41,93,52,74,67,67,77,70,53,58,74,58,82,62,43,40,20,77,57,60,40,79,49,56,71,70,61,50,52,54,51,59,71,71,45,55,76,90,54,42,81,42,41,68,52,70,82,77,48,76,82,64,91,85,82,83,89,79,94,74,98,66,91,79,78,51,84,75,52,69,69,66,74,77,80,129